Protein 2ZQK (pdb70)

InterPro domains:
  IPR003343 Bacterial Ig-like domain, group 2 [SM00635] (758-836)
  IPR003344 Big-1 (bacterial Ig-like domain 1) domain [PF02369] (562-643)
  IPR003344 Big-1 (bacterial Ig-like domain 1) domain [PF02369] (662-752)
  IPR003344 Big-1 (bacterial Ig-like domain 1) domain [PS51127] (560-653)
  IPR003344 Big-1 (bacterial Ig-like domain 1) domain [PS51127] (660-753)
  IPR003344 Big-1 (bacterial Ig-like domain 1) domain [SM00634] (559-648)
  IPR003344 Big-1 (bacterial Ig-like domain 1) domain [SM00634] (6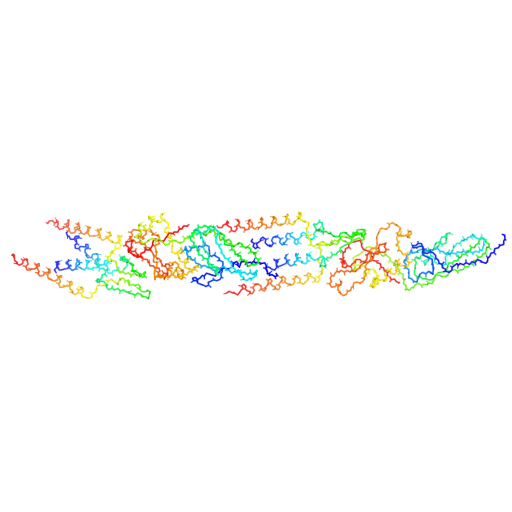59-748)
  IPR003535 Intimin/invasin bacterial adhesion mediator protein [PR01369] (88-103)
  IPR003535 Intimin/invasin bacterial adhesion mediator protein [PR01369] (174-189)
  IPR003535 Intimin/invasin bacterial adhesion mediator protein [PR01369] (294-309)
  IPR003535 Intimin/invasin bacterial adhesion mediator protein [PR01369] (322-341)
  IPR003535 Intimin/invasin bacterial adhesion mediator protein [PR01369] (390-409)
  IPR003535 Intimin/invasin bacterial adhesion mediator protein [PR01369] (477-489)
  IPR003535 Intimin/invasin bacterial adhesion mediator protein [PR01369] (654-667)
  IPR003535 Intimin/invasin bacterial adhesion mediator protein [PR01369] (873-885)
  IPR008964 Invasin/intimin cell-adhesion fragments [SSF49373] (560-652)
  IPR008964 Invasin/intimin cell-adhesion fragments [SSF49373] (659-744)
  IPR008964 Invasin/intimin cell-adhesion fragments [SSF49373] (760-841)
  IPR013117 Intimin, C-terminal [PF07979] (839-934)
  IPR013783 Immunoglobulin-like fold [G3DSA:2.60.40.10] (558-654)

B-factor: mean 75.41, std 25.74, range [10.25, 163.62]

CATH classification: 2.60.40.1080 (+1 more: 3.10.100.10)

Organism: Escherichia coli O157:H7 (NCBI:txid83334)

Sequence (621 aa):
FFDELKIDNKVDIIGNNVRGELPNIWLQYGQFKLKASGGDGTYSWYSENTSIATVDASGKVTLNGKGSVVIKATSGDKQTVSYTIKAPSYMIKVDKQAYYADAMSICKNLLPSTQTVLSDIYDSWGAANKYSHYSSMNSITAWIKQTSSEQRSGVSSTYNLITQNPLPGVNVNTPNVYAVCVESATETATRDQLTKEAFQNPDNQKVNIDELGNAIPSGVLKDDVVANIEEQAKAAGEEAKQQAIENATETATRDQLTKEAFQNPDNQKVNIDELGNAIPSGVLKDDVVANIEEQAKAAGEEAKQQAIENTFFDELKIDNKVDIIGNNVRGELPNIWLQYGQFKLKASGGDGTYSWYSENTSIATVDASGKVTLNGKGSVVIKATSGDKQTVSYTIKAPSYMIKVDKQAYYADAMSICKNLLPSTQTVLSDIYDSWGAANKYSHYSSMNSITAWIKQTSSEQRSGVSSTYNLITQNPLPGVNVNTPNVYAVCVESATETATRDQLTKEAFQNPDNQKVNIDELGNAIPSGVLKDDVVANIEEQAKAAGEEAKQQAIENATETATRDQLTKEAFQNPDNQKVNIDELGNAIPSGVLKDDVVANIEEQAKAAGEEAKQQAIEN

Structure (mmCIF, N/CA/C/O backbone):
data_2ZQK
#
_entry.id   2ZQK
#
_cell.length_a   116.680
_cell.length_b   42.310
_cell.length_c   182.080
_cell.angle_alpha   90.00
_cell.angle_beta   101.13
_cell.angle_gamma   90.00
#
_symmetry.space_group_name_H-M   'C 1 2 1'
#
loop_
_entity.id
_entity.type
_entity.pdbx_description
1 polymer Intimin
2 polymer 'Putative translocated intimin receptor protein (Translocated intimin receptor Tir)'
#
loop_
_atom_site.group_PDB
_atom_site.id
_atom_site.type_symbol
_atom_site.label_atom_id
_atom_site.label_alt_id
_atom_site.label_comp_id
_atom_site.label_asym_id
_atom_site.label_entity_id
_atom_site.label_seq_id
_atom_site.pdbx_PDB_ins_code
_atom_site.Cartn_x
_atom_site.Cartn_y
_atom_site.Cartn_z
_atom_site.occupancy
_atom_site.B_iso_or_equiv
_atom_site.auth_seq_id
_atom_site.auth_comp_id
_atom_site.auth_asym_id
_atom_site.auth_atom_id
_atom_site.pdbx_PDB_model_num
ATOM 1 N N . PHE A 1 7 ? 53.854 4.940 50.596 1.00 76.89 6 PHE A N 1
ATOM 2 C CA . PHE A 1 7 ? 52.858 5.671 51.433 1.00 78.20 6 PHE A CA 1
ATOM 3 C C . PHE A 1 7 ? 51.601 6.133 50.670 1.00 77.50 6 PHE A C 1
ATOM 4 O O . PHE A 1 7 ? 50.902 7.034 51.127 1.00 78.97 6 PHE A O 1
ATOM 12 N N . PHE A 1 8 ? 51.310 5.497 49.530 1.00 65.52 7 PHE A N 1
ATOM 13 C CA . PHE A 1 8 ? 50.143 5.833 48.691 1.00 63.86 7 PHE A CA 1
ATOM 14 C C . PHE A 1 8 ? 48.892 4.990 48.998 1.00 62.94 7 PHE A C 1
ATOM 15 O O . PHE A 1 8 ? 48.928 4.069 49.815 1.00 63.75 7 PHE A O 1
ATOM 23 N N . ASP A 1 9 ? 47.793 5.288 48.310 1.00 76.29 8 ASP A N 1
ATOM 24 C CA . ASP A 1 9 ? 46.536 4.570 48.522 1.00 74.95 8 ASP A CA 1
ATOM 25 C C . ASP A 1 9 ? 46.359 3.292 47.720 1.00 74.47 8 ASP A C 1
ATOM 26 O O . ASP A 1 9 ? 47.014 3.091 46.698 1.00 74.49 8 ASP A O 1
ATOM 31 N N . GLU A 1 10 ? 45.458 2.433 48.184 1.00 65.82 9 GLU A N 1
ATOM 32 C CA . GLU A 1 10 ? 45.183 1.181 47.492 1.00 63.58 9 GLU A CA 1
ATOM 33 C C . GLU A 1 10 ? 44.610 1.488 46.104 1.00 64.94 9 GLU A C 1
ATOM 34 O O . GLU A 1 10 ? 43.498 2.002 45.991 1.00 68.08 9 GLU A O 1
ATOM 40 N N . LEU A 1 11 ? 45.371 1.179 45.056 1.00 54.23 10 LEU A N 1
ATOM 41 C CA . LEU A 1 11 ? 44.937 1.404 43.682 1.00 52.35 10 LEU A CA 1
ATOM 42 C C . LEU A 1 11 ? 43.518 0.874 43.413 1.00 51.96 10 LEU A C 1
ATOM 43 O O . LEU A 1 11 ? 43.165 -0.256 43.785 1.00 51.71 10 LEU A O 1
ATOM 48 N N . LYS A 1 12 ? 42.708 1.698 42.760 1.00 63.21 11 LYS A N 1
ATOM 49 C CA . LYS A 1 12 ? 41.341 1.325 42.447 1.00 62.94 11 LYS A CA 1
ATOM 50 C C . LYS A 1 12 ? 41.019 1.737 41.030 1.00 61.90 11 LYS A C 1
ATOM 51 O O . LYS A 1 12 ? 41.739 2.537 40.439 1.00 61.24 11 LYS A O 1
ATOM 57 N N . ILE A 1 13 ? 39.960 1.161 40.471 1.00 49.26 12 ILE A N 1
ATOM 58 C CA . ILE A 1 13 ? 39.504 1.531 39.126 1.00 50.52 12 ILE A CA 1
ATOM 59 C C . ILE A 1 13 ? 38.024 1.856 39.285 1.00 52.11 12 ILE A C 1
ATOM 60 O O . ILE A 1 13 ? 37.223 0.998 39.669 1.00 50.49 12 ILE A O 1
ATOM 65 N N . ASP A 1 14 ? 37.676 3.108 39.010 1.00 60.91 13 ASP A N 1
ATOM 66 C CA . ASP A 1 14 ? 36.301 3.565 39.130 1.00 63.89 13 ASP A CA 1
ATOM 67 C C . ASP A 1 14 ? 35.342 2.688 38.326 1.00 62.13 13 ASP A C 1
ATOM 68 O O . ASP A 1 14 ? 35.594 2.387 37.156 1.00 62.09 13 ASP A O 1
ATOM 73 N N . ASN A 1 15 ? 34.246 2.291 38.975 1.00 61.26 14 ASN A N 1
ATOM 74 C CA . ASN A 1 15 ? 33.204 1.456 38.376 1.00 63.50 14 ASN A CA 1
ATOM 75 C C . ASN A 1 15 ? 32.564 2.108 37.161 1.00 62.02 14 ASN A C 1
ATOM 76 O O . ASN A 1 15 ? 32.283 1.435 36.169 1.00 60.09 14 ASN A O 1
ATOM 81 N N . LYS A 1 16 ? 32.314 3.414 37.266 1.00 72.09 15 LYS A N 1
ATOM 82 C CA . LYS A 1 16 ? 31.697 4.191 36.196 1.00 71.51 15 LYS A CA 1
ATOM 83 C C . LYS A 1 16 ? 32.715 4.590 35.139 1.00 70.88 15 LYS A C 1
ATOM 84 O O . LYS A 1 16 ? 33.786 5.107 35.464 1.00 70.88 15 LYS A O 1
ATOM 90 N N . VAL A 1 17 ? 32.368 4.357 33.876 1.00 72.50 16 VAL A N 1
ATOM 91 C CA . VAL A 1 17 ? 33.238 4.694 32.750 1.00 71.05 16 VAL A CA 1
ATOM 92 C C . VAL A 1 17 ? 32.702 5.942 32.030 1.00 72.76 16 VAL A C 1
ATOM 93 O O . VAL A 1 17 ? 31.578 6.376 32.295 1.00 73.38 16 VAL A O 1
ATOM 97 N N . ASP A 1 18 ? 33.503 6.527 31.139 1.00 77.17 17 ASP A N 1
ATOM 98 C CA . ASP A 1 18 ? 33.078 7.717 30.395 1.00 79.19 17 ASP A CA 1
ATOM 99 C C . ASP A 1 18 ? 32.944 7.434 28.909 1.00 78.12 17 ASP A C 1
ATOM 100 O O . ASP A 1 18 ? 33.945 7.414 28.193 1.00 79.52 17 ASP A O 1
ATOM 105 N N . ILE A 1 19 ? 31.718 7.224 28.438 1.00 64.10 18 ILE A N 1
ATOM 106 C CA . ILE A 1 19 ? 31.520 6.939 27.026 1.00 59.62 18 ILE A CA 1
ATOM 107 C C . ILE A 1 19 ? 31.974 8.155 26.243 1.00 58.38 18 ILE A C 1
ATOM 108 O O . ILE A 1 19 ? 31.500 9.272 26.478 1.00 60.56 18 ILE A O 1
ATOM 113 N N . ILE A 1 20 ? 32.900 7.932 25.320 1.00 53.82 19 ILE A N 1
ATOM 114 C CA . ILE A 1 20 ? 33.432 8.998 24.487 1.00 54.18 19 ILE A CA 1
ATOM 115 C C . ILE A 1 20 ? 32.328 9.652 23.664 1.00 57.70 19 ILE A C 1
ATOM 116 O O . ILE A 1 20 ? 32.006 10.813 23.865 1.00 58.60 19 ILE A O 1
ATOM 121 N N . GLY A 1 21 ? 31.756 8.885 22.745 1.00 59.09 20 GLY A N 1
ATOM 122 C CA . GLY A 1 21 ? 30.703 9.370 21.876 1.00 62.18 20 GLY A CA 1
ATOM 123 C C . GLY A 1 21 ? 29.618 10.257 22.461 1.00 66.61 20 GLY A C 1
ATOM 124 O O . GLY A 1 21 ? 29.030 11.041 21.716 1.00 68.70 20 GLY A O 1
ATOM 125 N N . ASN A 1 22 ? 29.322 10.152 23.755 1.00 71.08 21 ASN A N 1
ATOM 126 C CA . ASN A 1 22 ? 28.285 11.012 24.318 1.00 72.76 21 ASN A CA 1
ATOM 127 C C . ASN A 1 22 ? 28.500 11.519 25.747 1.00 76.56 21 ASN A C 1
ATOM 128 O O . ASN A 1 22 ? 27.544 11.850 26.455 1.00 76.66 21 ASN A O 1
ATOM 133 N N . ASN A 1 23 ? 29.761 11.589 26.160 1.00 84.65 22 ASN A N 1
ATOM 134 C CA . ASN A 1 23 ? 30.119 12.110 27.476 1.00 88.37 22 ASN A CA 1
ATOM 135 C C . ASN A 1 23 ? 29.271 11.606 28.623 1.00 87.95 22 ASN A C 1
ATOM 136 O O . ASN A 1 23 ? 29.164 12.279 29.650 1.00 89.37 22 ASN A O 1
ATOM 141 N N . VAL A 1 24 ? 28.645 10.450 28.461 1.00 95.01 23 VAL A N 1
ATOM 142 C CA . VAL A 1 24 ? 27.850 9.927 29.556 1.00 92.96 23 VAL A CA 1
ATOM 143 C C . VAL A 1 24 ? 28.820 9.302 30.538 1.00 94.54 23 VAL A C 1
ATOM 144 O O . VAL A 1 24 ? 29.763 8.618 30.138 1.00 96.59 23 VAL A O 1
ATOM 148 N N . ARG A 1 25 ? 28.609 9.554 31.821 1.00 78.37 24 ARG A N 1
ATOM 149 C CA . ARG A 1 25 ? 29.459 8.963 32.832 1.00 77.03 24 ARG A CA 1
ATOM 150 C C . ARG A 1 25 ? 28.576 7.975 33.553 1.00 74.35 24 ARG A C 1
ATOM 151 O O . ARG A 1 25 ? 27.785 8.341 34.419 1.00 73.89 24 ARG A O 1
ATOM 159 N N . GLY A 1 26 ? 28.695 6.717 33.159 1.00 69.09 25 GLY A N 1
ATOM 160 C CA . GLY A 1 26 ? 27.906 5.673 33.769 1.00 65.98 25 GLY A CA 1
ATOM 161 C C . GLY A 1 26 ? 28.683 4.402 33.578 1.00 65.21 25 GLY A C 1
ATOM 162 O O . GLY A 1 26 ? 29.860 4.456 33.227 1.00 65.10 25 GLY A O 1
ATOM 163 N N . GLU A 1 27 ? 28.033 3.265 33.793 1.00 61.53 26 GLU A N 1
ATOM 164 C CA . GLU A 1 27 ? 28.697 1.978 33.646 1.00 61.10 26 GLU A CA 1
ATOM 165 C C . GLU A 1 27 ? 28.610 1.434 32.236 1.00 59.47 26 GLU A C 1
ATOM 166 O O . GLU A 1 27 ? 27.690 1.754 31.490 1.00 60.83 26 GLU A O 1
ATOM 172 N N . LEU A 1 28 ? 29.588 0.611 31.879 1.00 62.25 27 LEU A N 1
ATOM 173 C CA . LEU A 1 28 ? 29.657 0.025 30.546 1.00 61.07 27 LEU A CA 1
ATOM 174 C C . LEU A 1 28 ? 28.318 -0.511 30.035 1.00 61.25 27 LEU A C 1
ATOM 175 O O . LEU A 1 28 ? 27.802 -1.524 30.518 1.00 61.89 27 LEU A O 1
ATOM 180 N N . PRO A 1 29 ? 27.736 0.177 29.046 1.00 60.96 28 PRO A N 1
ATOM 181 C CA . PRO A 1 29 ? 26.457 -0.243 28.477 1.00 59.80 28 PRO A CA 1
ATOM 182 C C . PRO A 1 29 ? 26.425 -1.751 28.227 1.00 60.25 28 PRO A C 1
ATOM 183 O O . PRO A 1 29 ? 27.457 -2.377 28.001 1.00 60.82 28 PRO A O 1
ATOM 187 N N . ASN A 1 30 ? 25.225 -2.312 28.266 1.00 61.56 29 ASN A N 1
ATOM 188 C CA . ASN A 1 30 ? 25.003 -3.739 28.091 1.00 61.61 29 ASN A CA 1
ATOM 189 C C . ASN A 1 30 ? 24.813 -4.198 26.633 1.00 61.93 29 ASN A C 1
ATOM 190 O O . ASN A 1 30 ? 24.532 -5.369 26.368 1.00 60.65 29 ASN A O 1
ATOM 195 N N . ILE A 1 31 ? 24.938 -3.267 25.692 1.00 63.52 30 ILE A N 1
ATOM 196 C CA . ILE A 1 31 ? 24.818 -3.574 24.264 1.00 59.56 30 ILE A CA 1
ATOM 197 C C . ILE A 1 31 ? 25.951 -2.803 23.609 1.00 57.03 30 ILE A C 1
ATOM 198 O O . ILE A 1 31 ? 26.136 -1.633 23.893 1.00 55.13 30 ILE A O 1
ATOM 203 N N . TRP A 1 32 ? 26.710 -3.458 22.737 1.00 50.47 31 TRP A N 1
ATOM 204 C CA . TRP A 1 32 ? 27.880 -2.821 22.146 1.00 48.28 31 TRP A CA 1
ATOM 205 C C . TRP A 1 32 ? 27.961 -2.471 20.698 1.00 49.53 31 TRP A C 1
ATOM 206 O O . TRP A 1 32 ? 27.424 -3.143 19.827 1.00 50.28 31 TRP A O 1
ATOM 217 N N . LEU A 1 33 ? 28.734 -1.423 20.463 1.00 60.68 32 LEU A N 1
ATOM 218 C CA . LEU A 1 33 ? 29.000 -0.948 19.130 1.00 59.22 32 LEU A CA 1
ATOM 219 C C . LEU A 1 33 ? 30.454 -1.304 18.902 1.00 60.08 32 LEU A C 1
ATOM 220 O O . LEU A 1 33 ? 31.351 -0.614 19.361 1.00 60.78 32 LEU A O 1
ATOM 225 N N . GLN A 1 34 ? 30.696 -2.408 18.225 1.00 51.62 33 GLN A N 1
ATOM 226 C CA . GLN A 1 34 ? 32.067 -2.786 17.959 1.00 49.80 33 GLN A CA 1
ATOM 227 C C . GLN A 1 34 ? 32.852 -1.511 17.650 1.00 49.73 33 GLN A C 1
ATOM 228 O O . GLN A 1 34 ? 32.471 -0.738 16.761 1.00 47.96 33 GLN A O 1
ATOM 234 N N . TYR A 1 35 ? 33.927 -1.307 18.413 1.00 47.98 34 TYR A N 1
ATOM 235 C CA . TYR A 1 35 ? 34.837 -0.164 18.284 1.00 48.24 34 TYR A CA 1
ATOM 236 C C . TYR A 1 35 ? 34.382 1.110 18.978 1.00 49.01 34 TYR A C 1
ATOM 237 O O . TYR A 1 35 ? 34.902 2.191 18.718 1.00 50.91 34 TYR A O 1
ATOM 246 N N . GLY A 1 36 ? 33.392 0.974 19.848 1.00 44.15 35 GLY A N 1
ATOM 247 C CA . GLY A 1 36 ? 32.932 2.103 20.624 1.00 43.26 35 GLY A CA 1
ATOM 248 C C . GLY A 1 36 ? 34.045 2.229 21.641 1.00 45.41 35 GLY A C 1
ATOM 249 O O . GLY A 1 36 ? 34.830 1.298 21.816 1.00 45.83 35 GLY A O 1
ATOM 250 N N . GLN A 1 37 ? 34.129 3.361 22.322 1.00 69.53 36 GLN A N 1
ATOM 251 C CA . GLN A 1 37 ? 35.206 3.558 23.272 1.00 69.72 36 GLN A CA 1
ATOM 252 C C . GLN A 1 37 ? 34.783 4.302 24.525 1.00 69.13 36 GLN A C 1
ATOM 253 O O . GLN A 1 37 ? 33.891 5.145 24.489 1.00 70.46 36 GLN A O 1
ATOM 259 N N . PHE A 1 38 ? 35.433 3.978 25.633 1.00 46.68 37 PHE A N 1
ATOM 260 C CA . PHE A 1 38 ? 35.135 4.613 26.905 1.00 46.20 37 PHE A CA 1
ATOM 261 C C . PHE A 1 38 ? 36.434 4.712 27.715 1.00 47.56 37 PHE A C 1
ATOM 262 O O . PHE A 1 38 ? 37.453 4.113 27.346 1.00 49.16 37 PHE A O 1
ATOM 270 N N . LYS A 1 39 ? 36.403 5.471 28.805 1.00 55.58 38 LYS A N 1
ATOM 271 C CA . LYS A 1 39 ? 37.595 5.642 29.618 1.00 57.11 38 LYS A CA 1
ATOM 272 C C . LYS A 1 39 ? 37.456 5.145 31.045 1.00 56.10 38 LYS A C 1
ATOM 273 O O . LYS A 1 39 ? 36.477 5.450 31.733 1.00 56.60 38 LYS A O 1
ATOM 279 N N . LEU A 1 40 ? 38.465 4.398 31.484 1.00 48.96 39 LEU A N 1
ATOM 280 C CA . LEU A 1 40 ? 38.522 3.868 32.833 1.00 49.26 39 LEU A CA 1
ATOM 281 C C . LEU A 1 40 ? 39.268 4.903 33.670 1.00 51.07 39 LEU A C 1
ATOM 282 O O . LEU A 1 40 ? 40.240 5.499 33.190 1.00 49.34 39 LEU A O 1
ATOM 287 N N . LYS A 1 41 ? 38.830 5.127 34.907 1.00 63.86 40 LYS A N 1
ATOM 288 C CA . LYS A 1 41 ? 39.514 6.094 35.766 1.00 66.81 40 LYS A CA 1
ATOM 289 C C . LYS A 1 41 ? 40.201 5.384 36.928 1.00 66.50 40 LYS A C 1
ATOM 290 O O . LYS A 1 41 ? 39.546 4.839 37.818 1.00 66.12 40 LYS A O 1
ATOM 296 N N . ALA A 1 42 ? 41.527 5.402 36.922 1.00 55.95 41 ALA A N 1
ATOM 297 C CA . ALA A 1 42 ? 42.298 4.746 37.972 1.00 57.50 41 ALA A CA 1
ATOM 298 C C . ALA A 1 42 ? 42.688 5.684 39.091 1.00 58.02 41 ALA A C 1
ATOM 299 O O . ALA A 1 42 ? 43.322 6.701 38.853 1.00 59.25 41 ALA A O 1
ATOM 301 N N . SER A 1 43 ? 42.320 5.336 40.315 1.00 56.65 42 SER A N 1
ATOM 302 C CA . SER A 1 43 ? 42.672 6.148 41.476 1.00 59.52 42 SER A CA 1
ATOM 303 C C . SER A 1 43 ? 43.602 5.349 42.399 1.00 60.51 42 SER A C 1
ATOM 304 O O . SER A 1 43 ? 43.789 4.152 42.210 1.00 61.17 42 SER A O 1
ATOM 307 N N . GLY A 1 44 ? 44.177 6.010 43.399 1.00 64.95 43 GLY A N 1
ATOM 308 C CA . GLY A 1 44 ? 45.076 5.325 44.313 1.00 64.93 43 GLY A CA 1
ATOM 309 C C . GLY A 1 44 ? 46.439 5.148 43.673 1.00 64.84 43 GLY A C 1
ATOM 310 O O . GLY A 1 44 ? 46.648 5.593 42.549 1.00 62.94 43 GLY A O 1
ATOM 311 N N . GLY A 1 45 ? 47.366 4.502 44.375 1.00 70.17 44 GLY A N 1
ATOM 312 C CA . GLY A 1 45 ? 48.691 4.296 43.818 1.00 69.04 44 GLY A CA 1
ATOM 313 C C . GLY A 1 45 ? 49.496 5.583 43.724 1.00 71.58 44 GLY A C 1
ATOM 314 O O . GLY A 1 45 ? 49.047 6.642 44.169 1.00 71.37 44 GLY A O 1
ATOM 315 N N . ASP A 1 46 ? 50.679 5.497 43.123 1.00 68.04 45 ASP A N 1
ATOM 316 C CA . ASP A 1 46 ? 51.567 6.651 42.992 1.00 67.87 45 ASP A CA 1
ATOM 317 C C . ASP A 1 46 ? 51.163 7.642 41.895 1.00 67.14 45 ASP A C 1
ATOM 318 O O . ASP A 1 46 ? 51.963 8.489 41.505 1.00 66.48 45 ASP A O 1
ATOM 323 N N . GLY A 1 47 ? 49.934 7.531 41.398 1.00 71.74 46 GLY A N 1
ATOM 324 C CA . GLY A 1 47 ? 49.471 8.433 40.353 1.00 73.03 46 GLY A CA 1
ATOM 325 C C . GLY A 1 47 ? 49.887 8.078 38.929 1.00 74.45 46 GLY A C 1
ATOM 326 O O . GLY A 1 47 ? 49.230 8.482 37.972 1.00 76.89 46 GLY A O 1
ATOM 327 N N . THR A 1 48 ? 50.981 7.337 38.783 1.00 73.81 47 THR A N 1
ATOM 328 C CA . THR A 1 48 ? 51.469 6.924 37.467 1.00 74.88 47 THR A CA 1
ATOM 329 C C . THR A 1 48 ? 50.788 5.626 37.011 1.00 72.80 47 THR A C 1
ATOM 330 O O . THR A 1 48 ? 50.816 4.625 37.728 1.00 72.24 47 THR A O 1
ATOM 334 N N . TYR A 1 49 ? 50.194 5.631 35.819 1.00 77.29 48 TYR A N 1
ATOM 335 C CA . TYR A 1 49 ? 49.508 4.435 35.339 1.00 74.17 48 TYR A CA 1
ATOM 336 C C . TYR A 1 49 ? 49.900 3.843 34.001 1.00 73.24 48 TYR A C 1
ATOM 337 O O . TYR A 1 49 ? 50.334 4.529 33.078 1.00 75.14 48 TYR A O 1
ATOM 346 N N . SER A 1 50 ? 49.707 2.534 33.926 1.00 66.16 49 SER A N 1
ATOM 347 C CA . SER A 1 50 ? 49.986 1.747 32.748 1.00 62.36 49 SER A CA 1
ATOM 348 C C . SER A 1 50 ? 48.792 0.796 32.595 1.00 61.63 49 SER A C 1
ATOM 349 O O . SER A 1 50 ? 48.332 0.202 33.578 1.00 61.22 49 SER A O 1
ATOM 352 N N . TRP A 1 51 ? 48.278 0.651 31.379 1.00 56.44 50 TRP A N 1
ATOM 353 C CA . TRP A 1 51 ? 47.130 -0.219 31.185 1.00 53.62 50 TRP A CA 1
ATOM 354 C C . TRP A 1 51 ? 47.377 -1.260 30.123 1.00 53.07 50 TRP A C 1
ATOM 355 O O . TRP A 1 51 ? 48.294 -1.119 29.317 1.00 55.16 50 TRP A O 1
ATOM 366 N N . TYR A 1 52 ? 46.542 -2.296 30.115 1.00 50.26 51 TYR A N 1
ATOM 367 C CA . TYR A 1 52 ? 46.630 -3.342 29.108 1.00 52.49 51 TYR A CA 1
ATOM 368 C C . TYR A 1 52 ? 45.499 -4.340 29.227 1.00 53.13 51 TYR A C 1
ATOM 369 O O . TYR A 1 52 ? 45.071 -4.678 30.325 1.00 54.03 51 TYR A O 1
ATOM 378 N N . SER A 1 53 ? 45.016 -4.798 28.078 1.00 53.56 52 SER A N 1
ATOM 379 C CA . SER A 1 53 ? 43.945 -5.778 28.029 1.00 54.54 52 SER A CA 1
ATOM 380 C C . SER A 1 53 ? 44.547 -7.167 27.963 1.00 52.71 52 SER A C 1
ATOM 381 O O . SER A 1 53 ? 45.565 -7.387 27.307 1.00 47.75 52 SER A O 1
ATOM 384 N N . GLU A 1 54 ? 43.904 -8.115 28.625 1.00 64.61 53 GLU A N 1
ATOM 385 C CA . GLU A 1 54 ? 44.415 -9.464 28.606 1.00 66.28 53 GLU A CA 1
ATOM 386 C C . GLU A 1 54 ? 44.083 -10.198 27.329 1.00 66.85 53 GLU A C 1
ATOM 387 O O . GLU A 1 54 ? 44.662 -11.246 27.068 1.00 68.98 53 GLU A O 1
ATOM 393 N N . ASN A 1 55 ? 43.163 -9.655 26.529 1.00 56.98 54 ASN A N 1
ATOM 394 C CA . ASN A 1 55 ? 42.801 -10.275 25.254 1.00 54.49 54 ASN A CA 1
ATOM 395 C C . ASN A 1 55 ? 42.462 -9.191 24.233 1.00 53.10 54 ASN A C 1
ATOM 396 O O . ASN A 1 55 ? 41.345 -8.652 24.188 1.00 51.18 54 ASN A O 1
ATOM 401 N N . THR A 1 56 ? 43.457 -8.895 23.408 1.00 44.43 55 THR A N 1
ATOM 402 C CA . THR A 1 56 ? 43.363 -7.867 22.400 1.00 44.66 55 THR A CA 1
ATOM 403 C C . THR A 1 56 ? 42.308 -8.142 21.343 1.00 45.26 55 THR A C 1
ATOM 404 O O . THR A 1 56 ? 41.923 -7.240 20.591 1.00 46.44 55 THR A O 1
ATOM 408 N N . SER A 1 57 ? 41.819 -9.374 21.276 1.00 59.24 56 SER A N 1
ATOM 409 C CA . SER A 1 57 ? 40.812 -9.680 20.269 1.00 61.51 56 SER A CA 1
ATOM 410 C C . SER A 1 57 ? 39.464 -9.138 20.700 1.00 61.69 56 SER A C 1
ATOM 411 O O . SER A 1 57 ? 38.600 -8.853 19.873 1.00 65.22 56 SER A O 1
ATOM 414 N N . ILE A 1 58 ? 39.300 -8.972 22.005 1.00 53.03 57 ILE A N 1
ATOM 415 C CA . ILE A 1 58 ? 38.055 -8.463 22.519 1.00 52.75 57 ILE A CA 1
ATOM 416 C C . ILE A 1 58 ? 38.088 -6.983 22.921 1.00 55.84 57 ILE A C 1
ATOM 417 O O . ILE A 1 58 ? 37.079 -6.278 22.813 1.00 56.99 57 ILE A O 1
ATOM 422 N N . ALA A 1 59 ? 39.240 -6.496 23.363 1.00 52.56 58 ALA A N 1
ATOM 423 C CA . ALA A 1 59 ? 39.346 -5.101 23.759 1.00 51.53 58 ALA A CA 1
ATOM 424 C C . ALA A 1 59 ? 40.773 -4.642 23.717 1.00 52.03 58 ALA A C 1
ATOM 425 O O . ALA A 1 59 ? 41.704 -5.434 23.759 1.00 52.57 58 ALA A O 1
ATOM 427 N N . THR A 1 60 ? 40.935 -3.335 23.652 1.00 62.38 59 THR A N 1
ATOM 428 C CA . THR A 1 60 ? 42.248 -2.743 23.591 1.00 62.16 59 THR A CA 1
ATOM 429 C C . THR A 1 60 ? 42.225 -1.496 24.455 1.00 62.73 59 THR A C 1
ATOM 430 O O . THR A 1 60 ? 41.165 -0.894 24.638 1.00 64.50 59 THR A O 1
ATOM 434 N N . VAL A 1 61 ? 43.376 -1.120 25.005 1.00 45.92 60 VAL A N 1
ATOM 435 C CA . VAL A 1 61 ? 43.434 0.060 25.850 1.00 44.17 60 VAL A CA 1
ATOM 436 C C . VAL A 1 61 ? 44.728 0.879 25.712 1.00 45.59 60 VAL A C 1
ATOM 437 O O . VAL A 1 61 ? 45.830 0.337 25.824 1.00 45.47 60 VAL A O 1
ATOM 441 N N . ASP A 1 62 ? 44.584 2.185 25.465 1.00 50.75 61 ASP A N 1
ATOM 442 C CA . ASP A 1 62 ? 45.750 3.057 25.316 1.00 51.29 61 ASP A CA 1
ATOM 443 C C . ASP A 1 62 ? 46.308 3.490 26.671 1.00 54.25 61 ASP A C 1
ATOM 444 O O . ASP A 1 62 ? 45.630 3.397 27.694 1.00 54.57 61 ASP A O 1
ATOM 449 N N . ALA A 1 63 ? 47.547 3.956 26.686 1.00 64.62 62 ALA A N 1
ATOM 450 C CA . ALA A 1 63 ? 48.178 4.344 27.945 1.00 65.16 62 ALA A CA 1
ATOM 451 C C . ALA A 1 63 ? 47.370 5.326 28.793 1.00 65.81 62 ALA A C 1
ATOM 452 O O . ALA A 1 63 ? 47.529 5.372 30.015 1.00 70.71 62 ALA A O 1
ATOM 454 N N . SER A 1 64 ? 46.499 6.101 28.155 1.00 63.24 63 SER A N 1
ATOM 455 C CA . SER A 1 64 ? 45.688 7.076 28.888 1.00 61.79 63 SER A CA 1
ATOM 456 C C . SER A 1 64 ? 44.426 6.454 29.494 1.00 62.19 63 SER A C 1
ATOM 457 O O . SER A 1 64 ? 43.623 7.156 30.106 1.00 59.85 63 SER A O 1
ATOM 460 N N . GLY A 1 65 ? 44.232 5.153 29.291 1.00 52.87 64 GLY A N 1
ATOM 461 C CA . GLY A 1 65 ? 43.068 4.487 29.848 1.00 50.31 64 GLY A CA 1
ATOM 462 C C . GLY A 1 65 ? 41.852 4.413 28.949 1.00 49.33 64 GLY A C 1
ATOM 463 O O . GLY A 1 65 ? 40.767 4.087 29.414 1.00 48.89 64 GLY A O 1
ATOM 464 N N . LYS A 1 66 ? 42.009 4.721 27.668 1.00 54.60 65 LYS A N 1
ATOM 465 C CA . LYS A 1 66 ? 40.865 4.649 26.770 1.00 51.74 65 LYS A CA 1
ATOM 466 C C . LYS A 1 66 ? 40.785 3.250 26.164 1.00 54.70 65 LYS A C 1
ATOM 467 O O . LYS A 1 66 ? 41.739 2.761 25.540 1.00 51.70 65 LYS A O 1
ATOM 473 N N . VAL A 1 67 ? 39.630 2.621 26.350 1.00 57.97 66 VAL A N 1
ATOM 474 C CA . VAL A 1 67 ? 39.401 1.278 25.868 1.00 58.27 66 VAL A CA 1
ATOM 475 C C . VAL A 1 67 ? 38.641 1.266 24.558 1.00 60.09 66 VAL A C 1
ATOM 476 O O . VAL A 1 67 ? 37.896 2.192 24.247 1.00 61.32 66 VAL A O 1
ATOM 480 N N . THR A 1 68 ? 38.836 0.203 23.792 1.00 58.73 67 THR A N 1
ATOM 481 C CA . THR A 1 68 ? 38.130 0.030 22.540 1.00 58.50 67 THR A CA 1
ATOM 482 C C . THR A 1 68 ? 37.601 -1.397 22.507 1.00 62.14 67 THR A C 1
ATOM 483 O O . THR A 1 68 ? 38.318 -2.345 22.847 1.00 65.57 67 THR A O 1
ATOM 487 N N . LEU A 1 69 ? 36.338 -1.544 22.116 1.00 49.67 68 LEU A N 1
ATOM 488 C CA . LEU A 1 69 ? 35.727 -2.858 22.022 1.00 47.41 68 LEU A CA 1
ATOM 489 C C . LEU A 1 69 ? 36.005 -3.396 20.624 1.00 48.92 68 LEU A C 1
ATOM 490 O O . LEU A 1 69 ? 35.657 -2.770 19.625 1.00 46.97 68 LEU A O 1
ATOM 495 N N . ASN A 1 70 ? 36.653 -4.556 20.567 1.00 51.86 69 ASN A N 1
ATOM 496 C CA . ASN A 1 70 ? 37.025 -5.164 19.302 1.00 51.59 69 ASN A CA 1
ATOM 497 C C . ASN A 1 70 ? 36.222 -6.373 18.914 1.00 51.27 69 ASN A C 1
ATOM 498 O O . ASN A 1 70 ? 36.113 -6.700 17.730 1.00 53.14 69 ASN A O 1
ATOM 503 N N . GLY A 1 71 ? 35.658 -7.042 19.906 1.00 59.14 70 GLY A N 1
ATOM 504 C CA . GLY A 1 71 ? 34.867 -8.217 19.610 1.00 59.78 70 GLY A CA 1
ATOM 505 C C . GLY A 1 71 ? 34.021 -8.616 20.794 1.00 61.26 70 GLY A C 1
ATOM 506 O O . GLY A 1 71 ? 34.352 -8.295 21.946 1.00 62.68 70 GLY A O 1
ATOM 507 N N . LYS A 1 72 ? 32.924 -9.315 20.516 1.00 52.30 71 LYS A N 1
ATOM 508 C CA . LYS A 1 72 ? 32.040 -9.751 21.582 1.00 49.85 71 LYS A CA 1
ATOM 509 C C . LYS A 1 72 ? 32.726 -10.812 22.428 1.00 50.99 71 LYS A C 1
ATOM 510 O O . LYS A 1 72 ? 33.359 -11.723 21.899 1.00 53.62 71 LYS A O 1
ATOM 516 N N . GLY A 1 73 ? 32.611 -10.681 23.743 1.00 50.79 72 GLY A N 1
ATOM 517 C CA . GLY A 1 73 ? 33.222 -11.642 24.639 1.00 53.26 72 GLY A CA 1
ATOM 518 C C . GLY A 1 73 ? 33.503 -10.965 25.953 1.00 54.42 72 GLY A C 1
ATOM 519 O O . GLY A 1 73 ? 33.013 -9.864 26.169 1.00 55.98 72 GLY A O 1
ATOM 520 N N . SER A 1 74 ? 34.259 -11.612 26.836 1.00 64.95 73 SER A N 1
ATOM 521 C CA . SER A 1 74 ? 34.612 -11.008 28.120 1.00 64.05 73 SER A CA 1
ATOM 522 C C . SER A 1 74 ? 36.116 -10.898 28.183 1.00 62.79 73 SER A C 1
ATOM 523 O O . SER A 1 74 ? 36.831 -11.655 27.531 1.00 64.41 73 SER A O 1
ATOM 526 N N . VAL A 1 75 ? 36.613 -9.963 28.973 1.00 57.91 74 VAL A N 1
ATOM 527 C CA . VAL A 1 75 ? 38.048 -9.792 29.050 1.00 56.76 74 VAL A CA 1
ATOM 528 C C . VAL A 1 75 ? 38.386 -8.940 30.245 1.00 57.61 74 VAL A C 1
ATOM 529 O O . VAL A 1 75 ? 37.507 -8.335 30.853 1.00 61.42 74 VAL A O 1
ATOM 533 N N . VAL A 1 76 ? 39.661 -8.897 30.585 1.00 54.43 75 VAL A N 1
ATOM 534 C CA . VAL A 1 76 ? 40.097 -8.121 31.720 1.00 53.16 75 VAL A CA 1
ATOM 535 C C . VAL A 1 76 ? 41.057 -7.031 31.316 1.00 55.29 75 VAL A C 1
ATOM 536 O O . VAL A 1 76 ? 41.920 -7.234 30.458 1.00 57.02 75 VAL A O 1
ATOM 540 N N . ILE A 1 77 ? 40.892 -5.868 31.938 1.00 51.01 76 ILE A N 1
ATOM 541 C CA . ILE A 1 77 ? 41.752 -4.721 31.694 1.00 47.64 76 ILE A CA 1
ATOM 542 C C . ILE A 1 77 ? 42.455 -4.517 33.020 1.00 48.25 76 ILE A C 1
ATOM 543 O O . ILE A 1 77 ? 41.802 -4.375 34.043 1.00 49.92 76 ILE A O 1
ATOM 548 N N . LYS A 1 78 ? 43.781 -4.543 33.001 1.00 56.21 77 LYS A N 1
ATOM 549 C CA . LYS A 1 78 ? 44.581 -4.382 34.205 1.00 55.89 77 LYS A CA 1
ATOM 550 C C . LYS A 1 78 ? 45.128 -2.970 34.264 1.00 58.99 77 LYS A C 1
ATOM 551 O O . LYS A 1 78 ? 45.450 -2.378 33.235 1.00 60.85 77 LYS A O 1
ATOM 557 N N . ALA A 1 79 ? 45.237 -2.419 35.463 1.00 54.33 78 ALA A N 1
ATOM 558 C CA . ALA A 1 79 ? 45.821 -1.093 35.602 1.00 55.09 78 ALA A CA 1
ATOM 559 C C . ALA A 1 79 ? 47.014 -1.306 36.509 1.00 58.09 78 ALA A C 1
ATOM 560 O O . ALA A 1 79 ? 46.944 -2.119 37.427 1.00 59.46 78 ALA A O 1
ATOM 562 N N . THR A 1 80 ? 48.120 -0.615 36.249 1.00 58.61 79 THR A N 1
ATOM 563 C CA . THR A 1 80 ? 49.286 -0.766 37.112 1.00 60.93 79 THR A CA 1
ATOM 564 C C . THR A 1 80 ? 49.861 0.590 37.442 1.00 63.25 79 THR A C 1
ATOM 565 O O . THR A 1 80 ? 50.039 1.423 36.562 1.00 64.88 79 THR A O 1
ATOM 569 N N . SER A 1 81 ? 50.140 0.806 38.722 1.00 58.41 80 SER A N 1
ATOM 570 C CA . SER A 1 81 ? 50.703 2.065 39.169 1.00 60.82 80 SER A CA 1
ATOM 571 C C . SER A 1 81 ? 52.207 1.915 39.320 1.00 63.61 80 SER A C 1
ATOM 572 O O . SER A 1 81 ? 52.740 0.810 39.204 1.00 64.51 80 SER A O 1
ATOM 575 N N . GLY A 1 82 ? 52.885 3.033 39.565 1.00 78.24 81 GLY A N 1
ATOM 576 C CA . GLY A 1 82 ? 54.323 3.007 39.732 1.00 78.89 81 GLY A CA 1
ATOM 577 C C . GLY A 1 82 ? 54.738 2.250 40.976 1.00 80.31 81 GLY A C 1
ATOM 578 O O . GLY A 1 82 ? 55.772 1.583 40.985 1.00 81.97 81 GLY A O 1
ATOM 579 N N . ASP A 1 83 ? 53.925 2.331 42.025 1.00 62.44 82 ASP A N 1
ATOM 580 C CA . ASP A 1 83 ? 54.248 1.660 43.276 1.00 63.77 82 ASP A CA 1
ATOM 581 C C . ASP A 1 83 ? 53.979 0.163 43.307 1.00 65.13 82 ASP A C 1
ATOM 582 O O . ASP A 1 83 ? 53.867 -0.420 44.381 1.00 65.45 82 ASP A O 1
ATOM 587 N N . LYS A 1 84 ? 53.889 -0.460 42.137 1.00 71.18 83 LYS A N 1
ATOM 588 C CA . LYS A 1 84 ? 53.656 -1.897 42.038 1.00 69.78 83 LYS A CA 1
ATOM 589 C C . LYS A 1 84 ? 52.283 -2.377 42.496 1.00 69.36 83 LYS A C 1
ATOM 590 O O . LYS A 1 84 ? 52.186 -3.229 43.381 1.00 69.84 83 LYS A O 1
ATOM 596 N N . GLN A 1 85 ? 51.221 -1.837 41.917 1.00 79.59 84 GLN A N 1
ATOM 597 C CA . GLN A 1 85 ? 49.886 -2.302 42.272 1.00 77.63 84 GLN A CA 1
ATOM 598 C C . GLN A 1 85 ? 49.115 -2.604 40.999 1.00 76.39 84 GLN A C 1
ATOM 599 O O . GLN A 1 85 ? 49.096 -1.795 40.065 1.00 75.25 84 GLN A O 1
ATOM 605 N N . THR A 1 86 ? 48.512 -3.792 40.960 1.00 79.37 85 THR A N 1
ATOM 606 C CA . THR A 1 86 ? 47.744 -4.232 39.803 1.00 77.08 85 THR A CA 1
ATOM 607 C C . THR A 1 86 ? 46.330 -4.595 40.189 1.00 77.27 85 THR A C 1
ATOM 608 O O . THR A 1 86 ? 46.094 -5.477 41.006 1.00 79.41 85 THR A O 1
ATOM 612 N N . VAL A 1 87 ? 45.393 -3.903 39.569 1.00 51.04 86 VAL A N 1
ATOM 613 C CA . VAL A 1 87 ? 43.985 -4.094 39.812 1.00 50.69 86 VAL A CA 1
ATOM 614 C C . VAL A 1 87 ? 43.323 -4.502 38.493 1.00 51.27 86 VAL A C 1
ATOM 615 O O . VAL A 1 87 ? 43.751 -4.085 37.407 1.00 53.05 86 VAL A O 1
ATOM 619 N N . SER A 1 88 ? 42.285 -5.331 38.597 1.00 70.01 87 SER A N 1
ATOM 620 C CA . SER A 1 88 ? 41.575 -5.836 37.430 1.00 66.56 87 SER A CA 1
ATOM 621 C C . SER A 1 88 ? 40.165 -5.327 37.247 1.00 68.22 87 SER A C 1
ATOM 622 O O . SER A 1 88 ? 39.302 -5.531 38.101 1.00 70.29 87 SER A O 1
ATOM 625 N N . TYR A 1 89 ? 39.932 -4.668 36.119 1.00 56.80 88 TYR A N 1
ATOM 626 C CA . TYR A 1 89 ? 38.601 -4.198 35.795 1.00 54.35 88 TYR A CA 1
ATOM 627 C C . TYR A 1 89 ? 38.153 -5.181 34.743 1.00 52.50 88 TYR A C 1
ATOM 628 O O . TYR A 1 89 ? 38.783 -5.303 33.695 1.00 51.72 88 TYR A O 1
ATOM 637 N N . THR A 1 90 ? 37.075 -5.898 35.028 1.00 40.48 89 THR A N 1
ATOM 638 C CA . THR A 1 90 ? 36.584 -6.897 34.097 1.00 44.14 89 THR A CA 1
ATOM 639 C C . THR A 1 90 ? 35.455 -6.375 33.225 1.00 45.66 89 THR A C 1
ATOM 640 O O . THR A 1 90 ? 34.578 -5.660 33.702 1.00 45.29 89 THR A O 1
ATOM 644 N N . ILE A 1 91 ? 35.507 -6.726 31.940 1.00 58.50 90 ILE A N 1
ATOM 645 C CA . ILE A 1 91 ? 34.473 -6.372 30.978 1.00 60.03 90 ILE A CA 1
ATOM 646 C C . ILE A 1 91 ? 33.697 -7.669 30.722 1.00 60.83 90 ILE A C 1
ATOM 647 O O . ILE A 1 91 ? 34.272 -8.648 30.239 1.00 60.71 90 ILE A O 1
ATOM 652 N N . LYS A 1 92 ? 32.406 -7.691 31.049 1.00 51.83 91 LYS A N 1
ATOM 653 C CA . LYS A 1 92 ? 31.599 -8.891 30.828 1.00 55.15 91 LYS A CA 1
ATOM 654 C C . LYS A 1 92 ? 30.930 -8.830 29.460 1.00 53.96 91 LYS A C 1
ATOM 655 O O . LYS A 1 92 ? 30.397 -7.803 29.064 1.00 55.14 91 LYS A O 1
ATOM 661 N N . ALA A 1 93 ? 30.969 -9.929 28.723 1.00 65.64 92 ALA A N 1
ATOM 662 C CA . ALA A 1 93 ? 30.368 -9.951 27.400 1.00 65.68 92 ALA A CA 1
ATOM 663 C C . ALA A 1 93 ? 28.995 -9.286 27.418 1.00 64.91 92 ALA A C 1
ATOM 664 O O . ALA A 1 93 ? 28.224 -9.438 28.369 1.00 63.71 92 ALA A O 1
ATOM 666 N N . PRO A 1 94 ? 28.686 -8.524 26.363 1.00 68.62 93 PRO A N 1
ATOM 667 C CA . PRO A 1 94 ? 27.427 -7.796 26.167 1.00 68.84 93 PRO A CA 1
ATOM 668 C C . PRO A 1 94 ? 26.281 -8.698 25.714 1.00 70.19 93 PRO A C 1
ATOM 669 O O . PRO A 1 94 ? 26.505 -9.850 25.340 1.00 72.21 93 PRO A O 1
ATOM 673 N N . SER A 1 95 ? 25.060 -8.157 25.748 1.00 63.74 94 SER A N 1
ATOM 674 C CA . SER A 1 95 ? 23.856 -8.872 25.330 1.00 61.16 94 SER A CA 1
ATOM 675 C C . SER A 1 95 ? 23.992 -9.163 23.838 1.00 60.22 94 SER A C 1
ATOM 676 O O . SER A 1 95 ? 23.850 -10.302 23.408 1.00 63.53 94 SER A O 1
ATOM 679 N N . TYR A 1 96 ? 24.267 -8.126 23.053 1.00 56.85 95 TYR A N 1
ATOM 680 C CA . TYR A 1 96 ? 24.483 -8.279 21.618 1.00 53.28 95 TYR A CA 1
ATOM 681 C C . TYR A 1 96 ? 25.517 -7.246 21.190 1.00 52.72 95 TYR A C 1
ATOM 682 O O . TYR A 1 96 ? 25.917 -6.410 22.000 1.00 51.61 95 TYR A O 1
ATOM 691 N N . MET A 1 97 ? 25.981 -7.319 19.947 1.00 47.11 96 MET A N 1
ATOM 692 C CA . MET A 1 97 ? 26.972 -6.362 19.472 1.00 47.88 96 MET A CA 1
ATOM 693 C C . MET A 1 97 ? 26.792 -6.024 17.995 1.00 50.92 96 MET A C 1
ATOM 694 O O . MET A 1 97 ? 26.524 -6.890 17.155 1.00 55.22 96 MET A O 1
ATOM 699 N N . ILE A 1 98 ? 26.946 -4.739 17.700 1.00 57.76 97 ILE A N 1
ATOM 700 C CA . ILE A 1 98 ? 26.796 -4.206 16.363 1.00 55.42 97 ILE A CA 1
ATOM 701 C C . ILE A 1 98 ? 28.120 -4.242 15.575 1.00 54.84 97 ILE A C 1
ATOM 702 O O . ILE A 1 98 ? 29.157 -3.795 16.049 1.00 56.09 97 ILE A O 1
ATOM 707 N N . LYS A 1 99 ? 28.075 -4.805 14.373 1.00 45.55 98 LYS A N 1
ATOM 708 C CA . LYS A 1 99 ? 29.249 -4.912 13.519 1.00 46.55 98 LYS A CA 1
ATOM 709 C C . LYS A 1 99 ? 28.945 -4.361 12.138 1.00 45.77 98 LYS A C 1
ATOM 710 O O . LYS A 1 99 ? 28.051 -4.858 11.454 1.00 44.42 98 LYS A O 1
ATOM 716 N N . VAL A 1 100 ? 29.682 -3.343 11.709 1.00 44.27 99 VAL A N 1
ATOM 717 C CA . VAL A 1 100 ? 29.409 -2.794 10.390 1.00 42.44 99 VAL A CA 1
ATOM 718 C C . VAL A 1 100 ? 30.220 -3.567 9.366 1.00 43.18 99 VAL A C 1
ATOM 719 O O . VAL A 1 100 ? 31.446 -3.536 9.388 1.00 44.11 99 VAL A O 1
ATOM 723 N N . ASP A 1 101 ? 29.537 -4.289 8.485 1.00 46.90 100 ASP A N 1
ATOM 724 C CA . ASP A 1 101 ? 30.240 -5.057 7.468 1.00 48.69 100 ASP A CA 1
ATOM 725 C C . ASP A 1 101 ? 30.287 -4.249 6.186 1.00 49.28 100 ASP A C 1
ATOM 726 O O . ASP A 1 101 ? 30.399 -3.036 6.235 1.00 50.24 100 ASP A O 1
ATOM 731 N N . LYS A 1 102 ? 30.202 -4.923 5.046 1.00 57.86 101 LYS A N 1
ATOM 732 C CA . LYS A 1 102 ? 30.267 -4.265 3.747 1.00 59.53 101 LYS A CA 1
ATOM 733 C C . LYS A 1 102 ? 28.922 -3.728 3.288 1.00 61.16 101 LYS A C 1
ATOM 734 O O . LYS A 1 102 ? 27.872 -4.073 3.838 1.00 61.61 101 LYS A O 1
ATOM 740 N N . GLN A 1 103 ? 28.947 -2.854 2.292 1.00 66.31 102 GLN A N 1
ATOM 741 C CA . GLN A 1 103 ? 27.699 -2.333 1.766 1.00 62.99 102 GLN A CA 1
ATOM 742 C C . GLN A 1 103 ? 27.177 -3.501 0.966 1.00 62.04 102 GLN A C 1
ATOM 743 O O . GLN A 1 103 ? 27.967 -4.246 0.390 1.00 60.89 102 GLN A O 1
ATOM 749 N N . ALA A 1 104 ? 25.862 -3.677 0.934 1.00 44.19 103 ALA A N 1
ATOM 750 C CA . ALA A 1 104 ? 25.285 -4.795 0.203 1.00 44.30 103 ALA A CA 1
ATOM 751 C C . ALA A 1 104 ? 23.785 -4.673 0.081 1.00 44.08 103 ALA A C 1
ATOM 752 O O . ALA A 1 104 ? 23.114 -4.188 0.989 1.00 45.43 103 ALA A O 1
ATOM 754 N N . TYR A 1 105 ? 23.250 -5.100 -1.054 1.00 44.97 104 TYR A N 1
ATOM 755 C CA . TYR A 1 105 ? 21.811 -5.044 -1.220 1.00 43.72 104 TYR A CA 1
ATOM 756 C C . TYR A 1 105 ? 21.214 -5.920 -0.117 1.00 44.50 104 TYR A C 1
ATOM 757 O O . TYR A 1 105 ? 21.878 -6.796 0.437 1.00 43.50 104 TYR A O 1
ATOM 766 N N . TYR A 1 106 ? 19.958 -5.691 0.203 1.00 61.27 105 TYR A N 1
ATOM 767 C CA . TYR A 1 106 ? 19.324 -6.440 1.269 1.00 58.24 105 TYR A CA 1
ATOM 768 C C . TYR A 1 106 ? 19.613 -7.922 1.320 1.00 57.32 105 TYR A C 1
ATOM 769 O O . TYR A 1 106 ? 20.056 -8.429 2.349 1.00 55.22 105 TYR A O 1
ATOM 778 N N . ALA A 1 107 ? 19.323 -8.624 0.229 1.00 44.49 106 ALA A N 1
ATOM 779 C CA . ALA A 1 107 ? 19.557 -10.070 0.167 1.00 45.05 106 ALA A CA 1
ATOM 780 C C . ALA A 1 107 ? 20.972 -10.385 0.635 1.00 45.12 106 ALA A C 1
ATOM 781 O O . ALA A 1 107 ? 21.182 -11.208 1.520 1.00 45.05 106 ALA A O 1
ATOM 783 N N . ASP A 1 108 ? 21.939 -9.703 0.035 1.00 41.40 107 ASP A N 1
ATOM 784 C CA . ASP A 1 108 ? 23.335 -9.878 0.379 1.00 41.33 107 ASP A CA 1
ATOM 785 C C . ASP A 1 108 ? 23.551 -9.545 1.861 1.00 40.16 107 ASP A C 1
ATOM 786 O O . ASP A 1 108 ? 24.344 -10.179 2.547 1.00 40.29 107 ASP A O 1
ATOM 791 N N . ALA A 1 109 ? 22.837 -8.556 2.373 1.00 50.40 108 ALA A N 1
ATOM 792 C CA . ALA A 1 109 ? 22.993 -8.212 3.780 1.00 50.08 108 ALA A CA 1
ATOM 793 C C . ALA A 1 109 ? 22.796 -9.462 4.606 1.00 50.28 108 ALA A C 1
ATOM 794 O O . ALA A 1 109 ? 23.633 -9.791 5.447 1.00 53.44 108 ALA A O 1
ATOM 796 N N . MET A 1 110 ? 21.680 -10.151 4.347 1.00 38.92 109 MET A N 1
ATOM 797 C CA . MET A 1 110 ? 21.314 -11.366 5.062 1.00 37.28 109 MET A CA 1
ATOM 798 C C . MET A 1 110 ? 22.371 -12.424 4.908 1.00 38.91 109 MET A C 1
ATOM 799 O O . MET A 1 110 ? 22.771 -13.036 5.892 1.00 43.74 109 MET A O 1
ATOM 804 N N . SER A 1 111 ? 22.813 -12.646 3.673 1.00 29.32 110 SER A N 1
ATOM 805 C CA . SER A 1 111 ? 23.873 -13.611 3.405 1.00 29.68 110 SER A CA 1
ATOM 806 C C . SER A 1 111 ? 24.962 -13.272 4.405 1.00 30.75 110 SER A C 1
ATOM 807 O O . SER A 1 111 ? 25.022 -13.851 5.477 1.00 32.29 110 SER A O 1
ATOM 810 N N . ILE A 1 112 ? 25.801 -12.306 4.049 1.00 36.07 111 ILE A N 1
ATOM 811 C CA . ILE A 1 112 ? 26.903 -11.816 4.890 1.00 38.22 111 ILE A CA 1
ATOM 812 C C . ILE A 1 112 ? 26.659 -11.897 6.412 1.00 40.47 111 ILE A C 1
ATOM 813 O O . ILE A 1 112 ? 27.557 -12.239 7.180 1.00 41.10 111 ILE A O 1
ATOM 818 N N . CYS A 1 113 ? 25.439 -11.593 6.844 1.00 49.59 112 CYS A N 1
ATOM 819 C CA . CYS A 1 113 ? 25.109 -11.605 8.267 1.00 51.96 112 CYS A CA 1
ATOM 820 C C . CYS A 1 113 ? 24.470 -12.878 8.818 1.00 53.27 112 CYS A C 1
ATOM 821 O O . CYS A 1 113 ? 24.056 -12.919 9.981 1.00 53.39 112 CYS A O 1
ATOM 824 N N . LYS A 1 114 ? 24.386 -13.914 7.992 1.00 47.37 113 LYS A N 1
ATOM 825 C CA . LYS A 1 114 ? 23.776 -15.178 8.403 1.00 49.38 113 LYS A CA 1
ATOM 826 C C . LYS A 1 114 ? 22.353 -14.934 8.909 1.00 50.67 113 LYS A C 1
ATOM 827 O O . LYS A 1 114 ? 21.871 -15.645 9.786 1.00 51.69 113 LYS A O 1
ATOM 833 N N . ASN A 1 115 ? 21.699 -13.916 8.357 1.00 64.08 114 ASN A N 1
ATOM 834 C CA . ASN A 1 115 ? 20.326 -13.562 8.723 1.00 66.22 114 ASN A CA 1
ATOM 835 C C . ASN A 1 115 ? 20.226 -12.790 10.027 1.00 66.29 114 ASN A C 1
ATOM 836 O O . ASN A 1 115 ? 19.139 -12.603 10.572 1.00 68.83 114 ASN A O 1
ATOM 841 N N . LEU A 1 116 ? 21.360 -12.321 10.516 1.00 59.86 115 LEU A N 1
ATOM 842 C CA . LEU A 1 116 ? 21.365 -11.597 11.771 1.00 58.12 115 LEU A CA 1
ATOM 843 C C . LEU A 1 116 ? 21.299 -10.064 11.694 1.00 57.52 115 LEU A C 1
ATOM 844 O O . LEU A 1 116 ? 21.920 -9.359 12.499 1.00 59.89 115 LEU A O 1
ATOM 849 N N . LEU A 1 117 ? 20.545 -9.555 10.721 1.00 42.39 116 LEU A N 1
ATOM 850 C CA . LEU A 1 117 ? 20.355 -8.119 10.586 1.00 40.80 116 LEU A CA 1
ATOM 851 C C . LEU A 1 117 ? 19.455 -7.787 11.768 1.00 39.33 116 LEU A C 1
ATOM 852 O O . LEU A 1 117 ? 18.823 -8.682 12.328 1.00 37.82 116 LEU A O 1
ATOM 857 N N . PRO A 1 118 ? 19.389 -6.499 12.165 1.00 55.48 117 PRO A N 1
ATOM 858 C CA . PRO A 1 118 ? 18.548 -6.078 13.293 1.00 57.51 117 PRO A CA 1
ATOM 859 C C . PRO A 1 118 ? 17.087 -6.384 12.995 1.00 58.40 117 PRO A C 1
ATOM 860 O O . PRO A 1 118 ? 16.598 -6.106 11.905 1.00 59.58 117 PRO A O 1
ATOM 864 N N . SER A 1 119 ? 16.392 -6.963 13.958 1.00 49.57 118 SER A N 1
ATOM 865 C CA . SER A 1 119 ? 14.996 -7.317 13.764 1.00 50.42 118 SER A CA 1
ATOM 866 C C . SER A 1 119 ? 14.075 -6.099 13.766 1.00 51.25 118 SER A C 1
ATOM 867 O O . SER A 1 119 ? 13.208 -5.956 12.899 1.00 52.93 118 SER A O 1
ATOM 870 N N . THR A 1 120 ? 14.260 -5.223 14.743 1.00 55.99 119 THR A N 1
ATOM 871 C CA . THR A 1 120 ? 13.460 -4.014 14.842 1.00 56.25 119 THR A CA 1
ATOM 872 C C . THR A 1 120 ? 14.425 -2.836 14.768 1.00 54.30 119 THR A C 1
ATOM 873 O O . THR A 1 120 ? 15.632 -3.025 14.749 1.00 54.74 119 THR A O 1
ATOM 877 N N . GLN A 1 121 ? 13.906 -1.622 14.731 1.00 50.94 120 GLN A N 1
ATOM 878 C CA . GLN A 1 121 ? 14.775 -0.461 14.653 1.00 48.03 120 GLN A CA 1
ATOM 879 C C . GLN A 1 121 ? 15.395 -0.096 15.991 1.00 50.43 120 GLN A C 1
ATOM 880 O O . GLN A 1 121 ? 16.466 0.525 16.055 1.00 48.63 120 GLN A O 1
ATOM 886 N N . THR A 1 122 ? 14.705 -0.476 17.059 1.00 45.81 121 THR A N 1
ATOM 887 C CA . THR A 1 122 ? 15.151 -0.190 18.410 1.00 44.69 121 THR A CA 1
ATOM 888 C C . THR A 1 122 ? 16.485 -0.868 18.670 1.00 44.60 121 THR A C 1
ATOM 889 O O . THR A 1 122 ? 17.239 -0.469 19.555 1.00 43.18 121 THR A O 1
ATOM 893 N N . VAL A 1 123 ? 16.784 -1.903 17.897 1.00 60.51 122 VAL A N 1
ATOM 894 C CA . VAL A 1 123 ? 18.028 -2.619 18.100 1.00 61.85 122 VAL A CA 1
ATOM 895 C C . VAL A 1 123 ? 19.194 -1.727 17.750 1.00 62.18 122 VAL A C 1
ATOM 896 O O . VAL A 1 123 ? 20.265 -1.850 18.332 1.00 63.89 122 VAL A O 1
ATOM 900 N N . LEU A 1 124 ? 18.991 -0.823 16.803 1.00 55.32 123 LEU A N 1
ATOM 901 C CA . LEU A 1 124 ? 20.061 0.084 16.421 1.00 54.54 123 LEU A CA 1
ATOM 902 C C . LEU A 1 124 ? 19.934 1.417 17.149 1.00 56.95 123 LEU A C 1
ATOM 903 O O . LEU A 1 124 ? 20.941 2.008 17.546 1.00 59.95 123 LEU A O 1
ATOM 908 N N . SER A 1 125 ? 18.706 1.888 17.344 1.00 50.40 124 SER A N 1
ATOM 909 C CA . SER A 1 125 ? 18.506 3.153 18.035 1.00 49.62 124 SER A CA 1
ATOM 910 C C . SER A 1 125 ? 19.023 3.091 19.488 1.00 49.76 124 SER A C 1
ATOM 911 O O . SER A 1 125 ? 19.520 4.093 20.032 1.00 53.08 124 SER A O 1
ATOM 914 N N . ASP A 1 126 ? 18.920 1.925 20.120 1.00 43.94 125 ASP A N 1
ATOM 915 C CA . ASP A 1 126 ? 19.393 1.800 21.491 1.00 44.48 125 ASP A CA 1
ATOM 916 C C . ASP A 1 126 ? 20.908 1.923 21.504 1.00 44.76 125 ASP A C 1
ATOM 917 O O . ASP A 1 126 ? 21.489 2.453 22.467 1.00 44.22 125 ASP A O 1
ATOM 922 N N . ILE A 1 127 ? 21.547 1.427 20.438 1.00 41.65 126 ILE A N 1
ATOM 923 C CA . ILE A 1 127 ? 22.997 1.482 20.341 1.00 40.75 126 ILE A CA 1
ATOM 924 C C . ILE A 1 127 ? 23.396 2.927 20.236 1.00 42.45 126 ILE A C 1
ATOM 925 O O . ILE A 1 127 ? 24.421 3.331 20.780 1.00 44.61 126 ILE A O 1
ATOM 930 N N . TYR A 1 128 ? 22.578 3.710 19.538 1.00 57.63 127 TYR A N 1
ATOM 931 C CA . TYR A 1 128 ? 22.835 5.138 19.408 1.00 59.81 127 TYR A CA 1
ATOM 932 C C . TYR A 1 128 ? 22.715 5.732 20.797 1.00 59.78 127 TYR A C 1
ATOM 933 O O . TYR A 1 128 ? 23.667 6.291 21.316 1.00 62.96 127 TYR A O 1
ATOM 942 N N . ASP A 1 129 ? 21.547 5.586 21.410 1.00 40.47 128 ASP A N 1
ATOM 943 C CA . ASP A 1 129 ? 21.326 6.137 22.751 1.00 41.90 128 ASP A CA 1
ATOM 944 C C . ASP A 1 129 ? 22.413 5.776 23.774 1.00 41.32 128 ASP A C 1
ATOM 945 O O . ASP A 1 129 ? 22.710 6.547 24.689 1.00 39.69 128 ASP A O 1
ATOM 950 N N . SER A 1 130 ? 23.022 4.611 23.621 1.00 60.70 129 SER A N 1
ATOM 951 C CA . SER A 1 130 ? 24.047 4.198 24.565 1.00 59.60 129 SER A CA 1
ATOM 952 C C . SER A 1 130 ? 25.441 4.661 24.175 1.00 60.15 129 SER A C 1
ATOM 953 O O . SER A 1 130 ? 26.290 4.847 25.042 1.00 61.21 129 SER A O 1
ATOM 956 N N . TRP A 1 131 ? 25.681 4.860 22.883 1.00 51.43 130 TRP A N 1
ATOM 957 C CA . TRP A 1 131 ? 26.998 5.287 22.429 1.00 53.52 130 TRP A CA 1
ATOM 958 C C . TRP A 1 131 ? 27.083 6.656 21.724 1.00 56.31 130 TRP A C 1
ATOM 959 O O . TRP A 1 131 ? 27.966 7.458 22.033 1.00 56.87 130 TRP A O 1
ATOM 970 N N . GLY A 1 132 ? 26.171 6.924 20.791 1.00 50.33 131 GLY A N 1
ATOM 971 C CA . GLY A 1 132 ? 26.187 8.185 20.068 1.00 50.15 131 GLY A CA 1
ATOM 972 C C . GLY A 1 132 ? 26.526 7.919 18.614 1.00 52.91 131 GLY A C 1
ATOM 973 O O . GLY A 1 132 ? 26.558 6.765 18.202 1.00 57.11 131 GLY A O 1
ATOM 974 N N . ALA A 1 133 ? 26.775 8.956 17.821 1.00 58.32 132 ALA A N 1
ATOM 975 C CA . ALA A 1 133 ? 27.121 8.748 16.413 1.00 56.44 132 ALA A CA 1
ATOM 976 C C . ALA A 1 133 ? 28.403 7.922 16.339 1.00 56.35 132 ALA A C 1
ATOM 977 O O . ALA A 1 133 ? 29.390 8.233 17.007 1.00 54.36 132 ALA A O 1
ATOM 979 N N . ALA A 1 134 ? 28.392 6.877 15.523 1.00 64.47 133 ALA A N 1
ATOM 980 C CA . ALA A 1 134 ? 29.559 6.019 15.418 1.00 63.70 133 ALA A CA 1
ATOM 981 C C . ALA A 1 134 ? 30.827 6.721 14.951 1.00 65.37 133 ALA A C 1
ATOM 982 O O . ALA A 1 134 ? 31.919 6.188 15.138 1.00 67.48 133 ALA A O 1
ATOM 984 N N . ASN A 1 135 ? 30.712 7.902 14.349 1.00 55.13 134 ASN A N 1
ATOM 985 C CA . ASN A 1 135 ? 31.925 8.576 13.902 1.00 53.04 134 ASN A CA 1
ATOM 986 C C . ASN A 1 135 ? 32.606 9.347 15.013 1.00 51.34 134 ASN A C 1
ATOM 987 O O . ASN A 1 135 ? 33.670 9.917 14.803 1.00 52.36 134 ASN A O 1
ATOM 992 N N . LYS A 1 136 ? 31.995 9.367 16.193 1.00 44.71 135 LYS A N 1
ATOM 993 C CA . LYS A 1 136 ? 32.596 10.025 17.351 1.00 44.84 135 LYS A CA 1
ATOM 994 C C . LYS A 1 136 ? 33.725 9.151 17.873 1.00 44.87 135 LYS A C 1
ATOM 995 O O . LYS A 1 136 ? 34.446 9.535 18.800 1.00 46.66 135 LYS A O 1
ATOM 1001 N N . TYR A 1 137 ? 33.870 7.970 17.269 1.00 42.98 136 TYR A N 1
ATOM 1002 C CA . TYR A 1 137 ? 34.871 6.998 17.686 1.00 41.04 136 TYR A CA 1
ATOM 1003 C C . TYR A 1 137 ? 35.971 6.807 16.656 1.00 44.53 136 TYR A C 1
ATOM 1004 O O . TYR A 1 137 ? 35.740 6.957 15.456 1.00 42.25 136 TYR A O 1
ATOM 1013 N N . SER A 1 138 ? 37.161 6.464 17.151 1.00 59.12 137 SER A N 1
ATOM 1014 C CA . SER A 1 138 ? 38.363 6.275 16.339 1.00 59.15 137 SER A CA 1
ATOM 1015 C C . SER A 1 138 ? 38.215 5.492 15.040 1.00 60.44 137 SER A C 1
ATOM 1016 O O . SER A 1 138 ? 38.729 5.893 13.994 1.00 61.52 137 SER A O 1
ATOM 1019 N N . HIS A 1 139 ? 37.522 4.367 15.102 1.00 52.78 138 HIS A N 1
ATOM 1020 C CA . HIS A 1 139 ? 37.373 3.549 13.915 1.00 52.33 138 HIS A CA 1
ATOM 1021 C C . HIS A 1 139 ? 36.467 4.118 12.820 1.00 50.89 138 HIS A C 1
ATOM 1022 O O . HIS A 1 139 ? 36.772 3.984 11.644 1.00 52.46 138 HIS A O 1
ATOM 1029 N N . TYR A 1 140 ? 35.362 4.752 13.199 1.00 62.60 139 TYR A N 1
ATOM 1030 C CA . TYR A 1 140 ? 34.433 5.316 12.226 1.00 64.43 139 TYR A CA 1
ATOM 1031 C C . TYR A 1 140 ? 34.653 6.809 12.080 1.00 68.12 139 TYR A C 1
ATOM 1032 O O . TYR A 1 140 ? 33.972 7.475 11.301 1.00 71.52 139 TYR A O 1
ATOM 1041 N N . SER A 1 141 ? 35.614 7.315 12.844 1.00 56.35 140 SER A N 1
ATOM 1042 C CA . SER A 1 141 ? 35.983 8.730 12.896 1.00 56.22 140 SER A CA 1
ATOM 1043 C C . SER A 1 141 ? 35.806 9.600 11.655 1.00 54.98 140 SER A C 1
ATOM 1044 O O . SER A 1 141 ? 35.304 10.712 11.761 1.00 58.32 140 SER A O 1
ATOM 1047 N N . SER A 1 142 ? 36.224 9.132 10.488 1.00 35.72 141 SER A N 1
ATOM 1048 C CA . SER A 1 142 ? 36.083 9.960 9.301 1.00 33.78 141 SER A CA 1
ATOM 1049 C C . SER A 1 142 ? 34.969 9.519 8.356 1.00 36.12 141 SER A C 1
ATOM 1050 O O . SER A 1 142 ? 35.141 9.507 7.131 1.00 31.34 141 SER A O 1
ATOM 1053 N N . MET A 1 143 ? 33.823 9.157 8.920 1.00 42.83 142 MET A N 1
ATOM 1054 C CA . MET A 1 143 ? 32.700 8.765 8.095 1.00 45.83 142 MET A CA 1
ATOM 1055 C C . MET A 1 143 ? 31.588 9.782 8.282 1.00 47.82 142 MET A C 1
ATOM 1056 O O . MET A 1 143 ? 31.425 10.340 9.376 1.00 47.64 142 MET A O 1
ATOM 1061 N N . ASN A 1 144 ? 30.841 10.037 7.208 1.00 59.40 143 ASN A N 1
ATOM 1062 C CA . ASN A 1 144 ? 29.741 10.995 7.244 1.00 61.20 143 ASN A CA 1
ATOM 1063 C C . ASN A 1 144 ? 28.391 10.306 7.387 1.00 59.80 143 ASN A C 1
ATOM 1064 O O . ASN A 1 144 ? 27.397 10.933 7.765 1.00 61.36 143 ASN A O 1
ATOM 1069 N N . SER A 1 145 ? 28.367 9.015 7.073 1.00 52.85 144 SER A N 1
ATOM 1070 C CA . SER A 1 145 ? 27.154 8.217 7.172 1.00 50.57 144 SER A CA 1
ATOM 1071 C C . SER A 1 145 ? 27.394 6.721 7.182 1.00 47.96 144 SER A C 1
ATOM 1072 O O . SER A 1 145 ? 28.364 6.207 6.612 1.00 46.92 144 SER A O 1
ATOM 1075 N N . ILE A 1 146 ? 26.466 6.033 7.832 1.00 45.99 145 ILE A N 1
ATOM 1076 C CA . ILE A 1 146 ? 26.473 4.583 7.944 1.00 44.25 145 ILE A CA 1
ATOM 1077 C C . ILE A 1 146 ? 25.011 4.172 7.949 1.00 43.52 145 ILE A C 1
ATOM 1078 O O . ILE A 1 146 ? 24.457 3.899 9.005 1.00 42.13 145 ILE A O 1
ATOM 1083 N N . THR A 1 147 ? 24.369 4.173 6.786 1.00 46.88 146 THR A N 1
ATOM 1084 C CA . THR A 1 147 ? 22.980 3.750 6.759 1.00 48.41 146 THR A CA 1
ATOM 1085 C C . THR A 1 147 ? 23.035 2.240 6.922 1.00 48.65 146 THR A C 1
ATOM 1086 O O . THR A 1 147 ? 23.914 1.568 6.377 1.00 51.01 146 THR A O 1
ATOM 1090 N N . ALA A 1 148 ? 22.088 1.713 7.678 1.00 49.60 147 ALA A N 1
ATOM 1091 C CA . ALA A 1 148 ? 22.045 0.302 7.973 1.00 47.21 147 ALA A CA 1
ATOM 1092 C C . ALA A 1 148 ? 20.706 -0.334 7.665 1.00 47.09 147 ALA A C 1
ATOM 1093 O O . ALA A 1 148 ? 19.672 0.319 7.727 1.00 48.65 147 ALA A O 1
ATOM 1095 N N . TRP A 1 149 ? 20.732 -1.628 7.369 1.00 48.56 148 TRP A N 1
ATOM 1096 C CA . TRP A 1 149 ? 19.531 -2.411 7.049 1.00 47.00 148 TRP A CA 1
ATOM 1097 C C . TRP A 1 149 ? 18.760 -2.886 8.269 1.00 48.29 148 TRP A C 1
ATOM 1098 O O . TRP A 1 149 ? 19.355 -3.280 9.257 1.00 49.23 148 TRP A O 1
ATOM 1109 N N . ILE A 1 150 ? 17.436 -2.869 8.188 1.00 52.10 149 ILE A N 1
ATOM 1110 C CA . ILE A 1 150 ? 16.593 -3.378 9.273 1.00 51.67 149 ILE A CA 1
ATOM 1111 C C . ILE A 1 150 ? 15.780 -4.508 8.647 1.00 52.01 149 ILE A C 1
ATOM 1112 O O . ILE A 1 150 ? 15.023 -4.263 7.706 1.00 54.94 149 ILE A O 1
ATOM 1117 N N . LYS A 1 151 ? 15.924 -5.730 9.165 1.00 45.73 150 LYS A N 1
ATOM 1118 C CA . LYS A 1 151 ? 15.205 -6.889 8.622 1.00 45.70 150 LYS A CA 1
ATOM 1119 C C . LYS A 1 151 ? 13.766 -6.602 8.214 1.00 45.02 150 LYS A C 1
ATOM 1120 O O . LYS A 1 151 ? 12.974 -6.105 9.007 1.00 46.12 150 LYS A O 1
ATOM 1126 N N . GLN A 1 152 ? 13.440 -6.939 6.973 1.00 46.63 151 GLN A N 1
ATOM 1127 C CA . GLN A 1 152 ? 12.105 -6.744 6.427 1.00 45.31 151 GLN A CA 1
ATOM 1128 C C . GLN A 1 152 ? 10.985 -7.240 7.311 1.00 47.38 151 GLN A C 1
ATOM 1129 O O . GLN A 1 152 ? 11.204 -7.982 8.270 1.00 52.24 151 GLN A O 1
ATOM 1135 N N . THR A 1 153 ? 9.779 -6.817 6.950 1.00 49.37 152 THR A N 1
ATOM 1136 C CA . THR A 1 153 ? 8.546 -7.227 7.605 1.00 48.95 152 THR A CA 1
ATOM 1137 C C . THR A 1 153 ? 7.849 -7.937 6.452 1.00 51.53 152 THR A C 1
ATOM 1138 O O . THR A 1 153 ? 8.381 -7.967 5.340 1.00 53.51 152 THR A O 1
ATOM 1142 N N . SER A 1 154 ? 6.670 -8.495 6.667 1.00 49.24 153 SER A N 1
ATOM 1143 C CA . SER A 1 154 ? 6.023 -9.176 5.558 1.00 50.55 153 SER A CA 1
ATOM 1144 C C . SER A 1 154 ? 5.645 -8.218 4.433 1.00 52.24 153 SER A C 1
ATOM 1145 O O . SER A 1 154 ? 5.928 -8.491 3.259 1.00 50.08 153 SER A O 1
ATOM 1148 N N . SER A 1 155 ? 5.011 -7.097 4.787 1.00 57.19 154 SER A N 1
ATOM 1149 C CA . SER A 1 155 ? 4.592 -6.107 3.790 1.00 57.51 154 SER A CA 1
ATOM 1150 C C . SER A 1 155 ? 5.814 -5.630 3.039 1.00 58.77 154 SER A C 1
ATOM 1151 O O . SER A 1 155 ? 5.851 -5.637 1.810 1.00 62.07 154 SER A O 1
ATOM 1154 N N . GLU A 1 156 ? 6.810 -5.208 3.809 1.00 47.36 155 GLU A N 1
ATOM 1155 C CA . GLU A 1 156 ? 8.065 -4.720 3.280 1.00 45.72 155 GLU A CA 1
ATOM 1156 C C . GLU A 1 156 ? 8.554 -5.690 2.196 1.00 47.59 155 GLU A C 1
ATOM 1157 O O . GLU A 1 156 ? 8.943 -5.281 1.080 1.00 46.98 155 GLU A O 1
ATOM 1163 N N . GLN A 1 157 ? 8.493 -6.981 2.534 1.00 41.75 156 GLN A N 1
ATOM 1164 C CA . GLN A 1 157 ? 8.931 -8.064 1.669 1.00 42.72 156 GLN A CA 1
ATOM 1165 C C . GLN A 1 157 ? 8.096 -8.214 0.402 1.00 42.39 156 GLN A C 1
ATOM 1166 O O . GLN A 1 157 ? 8.655 -8.296 -0.704 1.00 44.27 156 GLN A O 1
ATOM 1172 N N . ARG A 1 158 ? 6.768 -8.243 0.530 1.00 49.56 157 ARG A N 1
ATOM 1173 C CA . ARG A 1 158 ? 5.932 -8.372 -0.670 1.00 47.25 157 ARG A CA 1
ATOM 1174 C C . ARG A 1 158 ? 6.154 -7.134 -1.515 1.00 47.70 157 ARG A C 1
ATOM 1175 O O . ARG A 1 158 ? 5.973 -7.160 -2.731 1.00 52.84 157 ARG A O 1
ATOM 1183 N N . SER A 1 159 ? 6.554 -6.050 -0.853 1.00 51.74 158 SER A N 1
ATOM 1184 C CA . SER A 1 159 ? 6.754 -4.774 -1.521 1.00 50.97 158 SER A CA 1
ATOM 1185 C C . SER A 1 159 ? 8.127 -4.586 -2.159 1.00 49.75 158 SER A C 1
ATOM 1186 O O . SER A 1 159 ? 8.307 -3.708 -2.992 1.00 50.78 158 SER A O 1
ATOM 1189 N N . GLY A 1 160 ? 9.097 -5.397 -1.765 1.00 38.78 159 GLY A N 1
ATOM 1190 C CA . GLY A 1 160 ? 10.407 -5.294 -2.380 1.00 35.95 159 GLY A CA 1
ATOM 1191 C C . GLY A 1 160 ? 11.311 -4.253 -1.769 1.00 36.39 159 GLY A C 1
ATOM 1192 O O . GLY A 1 160 ? 12.201 -3.725 -2.441 1.00 36.72 159 GLY A O 1
ATOM 1193 N N . VAL A 1 161 ? 11.096 -3.967 -0.488 1.00 32.71 160 VAL A N 1
ATOM 1194 C CA . VAL A 1 161 ? 11.882 -2.957 0.198 1.00 31.87 160 VAL A CA 1
ATOM 1195 C C . VAL A 1 161 ? 12.008 -3.392 1.620 1.00 36.38 160 VAL A C 1
ATOM 1196 O O . VAL A 1 161 ? 11.455 -4.419 2.007 1.00 40.18 160 VAL A O 1
ATOM 1200 N N . SER A 1 162 ? 12.712 -2.572 2.395 1.00 46.17 161 SER A N 1
ATOM 1201 C CA . SER A 1 162 ? 12.949 -2.800 3.817 1.00 50.69 161 SER A CA 1
ATOM 1202 C C . SER A 1 162 ? 13.241 -1.426 4.463 1.00 53.76 161 SER A C 1
ATOM 1203 O O . SER A 1 162 ? 13.433 -0.434 3.757 1.00 55.68 161 SER A O 1
ATOM 1206 N N . SER A 1 163 ? 13.248 -1.356 5.790 1.00 43.25 162 SER A N 1
ATOM 1207 C CA . SER A 1 163 ? 13.534 -0.096 6.464 1.00 45.58 162 SER A CA 1
ATOM 1208 C C . SER A 1 163 ? 15.029 0.095 6.656 1.00 46.30 162 SER A C 1
ATOM 1209 O O . SER A 1 163 ? 15.818 -0.742 6.232 1.00 48.08 162 SER A O 1
ATOM 1212 N N . THR A 1 164 ? 15.418 1.201 7.285 1.00 52.96 163 THR A N 1
ATOM 1213 C CA . THR A 1 164 ? 16.833 1.511 7.507 1.00 53.18 163 THR A CA 1
ATOM 1214 C C . THR A 1 164 ? 16.981 2.504 8.647 1.00 52.56 163 THR A C 1
ATOM 1215 O O . THR A 1 164 ? 16.034 3.206 9.001 1.00 54.61 163 THR A O 1
ATOM 1219 N N . TYR A 1 165 ? 18.184 2.563 9.202 1.00 47.83 164 TYR A N 1
ATOM 1220 C CA . TYR A 1 165 ? 18.511 3.467 10.298 1.00 44.25 164 TYR A CA 1
ATOM 1221 C C . TYR A 1 165 ? 19.952 3.915 10.068 1.00 41.56 164 TYR A C 1
ATOM 1222 O O . TYR A 1 165 ? 20.697 3.262 9.356 1.00 39.86 164 TYR A O 1
ATOM 1231 N N . ASN A 1 166 ? 20.374 5.009 10.672 1.00 42.30 165 ASN A N 1
ATOM 1232 C CA . ASN A 1 166 ? 21.725 5.469 10.408 1.00 40.42 165 ASN A CA 1
ATOM 1233 C C . ASN A 1 166 ? 22.581 5.509 11.665 1.00 43.19 165 ASN A C 1
ATOM 1234 O O . ASN A 1 166 ? 22.380 6.342 12.533 1.00 38.23 165 ASN A O 1
ATOM 1239 N N . LEU A 1 167 ? 23.545 4.602 11.761 1.00 49.45 166 LEU A N 1
ATOM 1240 C CA . LEU A 1 167 ? 24.386 4.565 12.938 1.00 49.54 166 LEU A CA 1
ATOM 1241 C C . LEU A 1 167 ? 25.053 5.887 13.226 1.00 50.33 166 LEU A C 1
ATOM 1242 O O . LEU A 1 167 ? 25.579 6.090 14.317 1.00 53.74 166 LEU A O 1
ATOM 1247 N N . ILE A 1 168 ? 25.056 6.797 12.264 1.00 39.94 167 ILE A N 1
ATOM 1248 C CA . ILE A 1 168 ? 25.642 8.084 12.546 1.00 39.29 167 ILE A CA 1
ATOM 1249 C C . ILE A 1 168 ? 24.591 9.175 12.677 1.00 40.73 167 ILE A C 1
ATOM 1250 O O . ILE A 1 168 ? 24.420 9.746 13.743 1.00 44.31 167 ILE A O 1
ATOM 1255 N N . THR A 1 169 ? 23.864 9.446 11.606 1.00 39.70 168 THR A N 1
ATOM 1256 C CA . THR A 1 169 ? 22.873 10.507 11.623 1.00 37.62 168 THR A CA 1
ATOM 1257 C C . THR A 1 169 ? 21.465 10.086 12.028 1.00 40.67 168 THR A C 1
ATOM 1258 O O . THR A 1 169 ? 20.541 10.895 11.972 1.00 42.57 168 THR A O 1
ATOM 1262 N N . GLN A 1 170 ? 21.298 8.830 12.432 1.00 56.76 169 GLN A N 1
ATOM 1263 C CA . GLN A 1 170 ? 19.987 8.295 12.822 1.00 58.14 169 GLN A CA 1
ATOM 1264 C C . GLN A 1 170 ? 19.112 8.264 11.581 1.00 59.86 169 GLN A C 1
ATOM 1265 O O . GLN A 1 170 ? 19.116 7.288 10.834 1.00 61.11 169 GLN A O 1
ATOM 1271 N N . ASN A 1 171 ? 18.366 9.340 11.366 1.00 55.32 170 ASN A N 1
ATOM 1272 C CA . ASN A 1 171 ? 17.506 9.469 10.196 1.00 53.77 170 ASN A CA 1
ATOM 1273 C C . ASN A 1 171 ? 16.897 8.157 9.671 1.00 52.54 170 ASN A C 1
ATOM 1274 O O . ASN A 1 171 ? 17.272 7.663 8.613 1.00 53.33 170 ASN A O 1
ATOM 1279 N N . PRO A 1 172 ? 15.961 7.557 10.415 1.00 44.15 171 PRO A N 1
ATOM 1280 C CA . PRO A 1 172 ? 15.384 6.318 9.898 1.00 44.66 171 PRO A CA 1
ATOM 1281 C C . PRO A 1 172 ? 14.566 6.573 8.648 1.00 46.29 171 PRO A C 1
ATOM 1282 O O . PRO A 1 172 ? 13.857 7.570 8.555 1.00 50.79 171 PRO A O 1
ATOM 1286 N N . LEU A 1 173 ? 14.659 5.657 7.695 1.00 55.77 172 LEU A N 1
ATOM 1287 C CA . LEU A 1 173 ? 13.918 5.766 6.450 1.00 55.05 172 LEU A CA 1
ATOM 1288 C C . LEU A 1 173 ? 13.269 4.447 6.073 1.00 56.55 172 LEU A C 1
ATOM 1289 O O . LEU A 1 173 ? 13.911 3.403 6.050 1.00 57.08 172 LEU A O 1
ATOM 1294 N N . PRO A 1 174 ? 11.967 4.478 5.815 1.00 53.99 173 PRO A N 1
ATOM 1295 C CA . PRO A 1 174 ? 11.204 3.295 5.421 1.00 51.73 173 PRO A CA 1
ATOM 1296 C C . PRO A 1 174 ? 11.159 3.300 3.884 1.00 52.81 173 PRO A C 1
ATOM 1297 O O . PRO A 1 174 ? 11.738 4.180 3.255 1.00 54.20 173 PRO A O 1
ATOM 1301 N N . GLY A 1 175 ? 10.471 2.330 3.287 1.00 43.91 174 GLY A N 1
ATOM 1302 C CA . GLY A 1 175 ? 10.357 2.250 1.834 1.00 40.89 174 GLY A CA 1
ATOM 1303 C C . GLY A 1 175 ? 11.641 2.186 1.020 1.00 43.90 174 GLY A C 1
ATOM 1304 O O . GLY A 1 175 ? 11.655 2.577 -0.159 1.00 45.69 174 GLY A O 1
ATOM 1305 N N . VAL A 1 176 ? 12.715 1.668 1.605 1.00 42.46 175 VAL A N 1
ATOM 1306 C CA . VAL A 1 176 ? 13.979 1.621 0.874 1.00 42.27 175 VAL A CA 1
ATOM 1307 C C . VAL A 1 176 ? 14.173 0.418 -0.034 1.00 41.72 175 VAL A C 1
ATOM 1308 O O . VAL A 1 176 ? 14.048 -0.727 0.389 1.00 46.17 175 VAL A O 1
ATOM 1312 N N . ASN A 1 177 ? 14.484 0.717 -1.293 1.00 39.75 176 ASN A N 1
ATOM 1313 C CA . ASN A 1 177 ? 14.740 -0.271 -2.345 1.00 39.12 176 ASN A CA 1
ATOM 1314 C C . ASN A 1 177 ? 15.739 -1.249 -1.774 1.00 39.64 176 ASN A C 1
ATOM 1315 O O . ASN A 1 177 ? 16.761 -0.847 -1.241 1.00 39.63 176 ASN A O 1
ATOM 1320 N N . VAL A 1 178 ? 15.439 -2.534 -1.866 1.00 45.78 177 VAL A N 1
ATOM 1321 C CA . VAL A 1 178 ? 16.347 -3.556 -1.374 1.00 44.05 177 VAL A CA 1
ATOM 1322 C C . VAL A 1 178 ? 17.671 -3.479 -2.127 1.00 48.65 177 VAL A C 1
ATOM 1323 O O . VAL A 1 178 ? 18.708 -3.783 -1.573 1.00 53.63 177 VAL A O 1
ATOM 1327 N N . ASN A 1 179 ? 17.626 -3.054 -3.385 1.00 42.34 178 ASN A N 1
ATOM 1328 C CA . ASN A 1 179 ? 18.814 -2.947 -4.219 1.00 43.88 178 ASN A CA 1
ATOM 1329 C C . ASN A 1 179 ? 19.466 -1.588 -4.293 1.00 46.02 178 ASN A C 1
ATOM 1330 O O . ASN A 1 179 ? 19.962 -1.196 -5.359 1.00 46.38 178 ASN A O 1
ATOM 1335 N N . THR A 1 180 ? 19.478 -0.851 -3.198 1.00 51.28 179 THR A N 1
ATOM 1336 C CA . THR A 1 180 ? 20.114 0.443 -3.274 1.00 52.14 179 THR A CA 1
ATOM 1337 C C . THR A 1 180 ? 21.538 0.299 -2.798 1.00 51.41 179 THR A C 1
ATOM 1338 O O . THR A 1 180 ? 21.849 -0.556 -1.970 1.00 50.60 179 THR A O 1
ATOM 1342 N N . PRO A 1 181 ? 22.438 1.114 -3.349 1.00 49.92 180 PRO A N 1
ATOM 1343 C CA . PRO A 1 181 ? 23.825 1.037 -2.916 1.00 47.35 180 PRO A CA 1
ATOM 1344 C C . PRO A 1 181 ? 23.845 1.893 -1.671 1.00 47.36 180 PRO A C 1
ATOM 1345 O O . PRO A 1 181 ? 22.805 2.405 -1.267 1.00 48.30 180 PRO A O 1
ATOM 1349 N N . ASN A 1 182 ? 25.003 2.048 -1.053 1.00 47.00 181 ASN A N 1
ATOM 1350 C CA . ASN A 1 182 ? 25.112 2.894 0.137 1.00 48.10 181 ASN A CA 1
ATOM 1351 C C . ASN A 1 182 ? 24.382 2.463 1.397 1.00 50.28 181 ASN A C 1
ATOM 1352 O O . ASN A 1 182 ? 24.030 3.307 2.219 1.00 53.42 181 ASN A O 1
ATOM 1357 N N . VAL A 1 183 ? 24.148 1.167 1.563 1.00 55.33 182 VAL A N 1
ATOM 1358 C CA . VAL A 1 183 ? 23.501 0.685 2.782 1.00 51.22 182 VAL A CA 1
ATOM 1359 C C . VAL A 1 183 ? 24.394 -0.428 3.293 1.00 54.05 182 VAL A C 1
ATOM 1360 O O . VAL A 1 183 ? 24.671 -1.371 2.568 1.00 56.30 182 VAL A O 1
ATOM 1364 N N . TYR A 1 184 ? 24.872 -0.288 4.530 1.00 55.96 183 TYR A N 1
ATOM 1365 C CA . TYR A 1 184 ? 25.774 -1.262 5.136 1.00 55.77 183 TYR A CA 1
ATOM 1366 C C . TYR A 1 184 ? 25.085 -2.458 5.751 1.00 56.67 183 TYR A C 1
ATOM 1367 O O . TYR A 1 184 ? 23.992 -2.348 6.306 1.00 58.55 183 TYR A O 1
ATOM 1376 N N . ALA A 1 185 ? 25.734 -3.609 5.658 1.00 44.28 184 ALA A N 1
ATOM 1377 C CA . ALA A 1 185 ? 25.174 -4.811 6.233 1.00 39.51 184 ALA A CA 1
ATOM 1378 C C . ALA A 1 185 ? 25.640 -4.822 7.672 1.00 41.57 184 ALA A C 1
ATOM 1379 O O . ALA A 1 185 ? 26.778 -5.190 7.946 1.00 40.78 184 ALA A O 1
ATOM 1381 N N . VAL A 1 186 ? 24.784 -4.399 8.597 1.00 54.92 185 VAL A N 1
ATOM 1382 C CA . VAL A 1 186 ? 25.169 -4.373 10.002 1.00 57.16 185 VAL A CA 1
ATOM 1383 C C . VAL A 1 186 ? 24.646 -5.620 10.677 1.00 60.61 185 VAL A C 1
ATOM 1384 O O . VAL A 1 186 ? 23.434 -5.829 10.752 1.00 64.65 185 VAL A O 1
ATOM 1388 N N . CYS A 1 187 ? 25.565 -6.443 11.172 1.00 47.38 186 CYS A N 1
ATOM 1389 C CA . CYS A 1 187 ? 25.196 -7.700 11.809 1.00 49.95 186 CYS A CA 1
ATOM 1390 C C . CYS A 1 187 ? 25.141 -7.628 13.319 1.00 50.79 186 CYS A C 1
ATOM 1391 O O . CYS A 1 187 ? 25.981 -7.012 13.959 1.00 51.31 186 CYS A O 1
ATOM 1394 N N . VAL A 1 188 ? 24.150 -8.298 13.886 1.00 57.15 187 VAL A N 1
ATOM 1395 C CA . VAL A 1 188 ? 23.969 -8.326 15.326 1.00 58.58 187 VAL A CA 1
ATOM 1396 C C . VAL A 1 188 ? 24.343 -9.684 15.884 1.00 61.85 187 VAL A C 1
ATOM 1397 O O . VAL A 1 188 ? 23.702 -10.680 15.561 1.00 63.23 187 VAL A O 1
ATOM 1401 N N . GLU A 1 189 ? 25.379 -9.727 16.721 1.00 70.27 188 GLU A N 1
ATOM 1402 C CA . GLU A 1 189 ? 25.815 -10.988 17.314 1.00 75.38 188 GLU A CA 1
ATOM 1403 C C . GLU A 1 189 ? 25.726 -10.965 18.836 1.00 75.69 188 GLU A C 1
ATOM 1404 O O . GLU A 1 189 ? 25.023 -11.827 19.396 1.00 72.17 188 GLU A O 1
ATOM 1411 N N . SER B 2 6 ? -6.362 11.639 -29.846 1.00 63.31 5 SER M N 1
ATOM 1412 C CA . SER B 2 6 ? -5.914 10.493 -30.690 1.00 63.54 5 SER M CA 1
ATOM 1413 C C . SER B 2 6 ? -5.372 9.409 -29.759 1.00 64.77 5 SER M C 1
ATOM 1414 O O . SER B 2 6 ? -4.601 9.698 -28.840 1.00 65.36 5 SER M O 1
ATOM 1417 N N . ALA B 2 7 ? -5.785 8.164 -29.985 1.00 88.74 6 ALA M N 1
ATOM 1418 C CA . ALA B 2 7 ? -5.325 7.059 -29.154 1.00 88.26 6 ALA M CA 1
ATOM 1419 C C . ALA B 2 7 ? -3.809 6.964 -29.205 1.00 88.02 6 ALA M C 1
ATOM 1420 O O . ALA B 2 7 ? -3.177 6.590 -28.220 1.00 90.10 6 ALA M O 1
ATOM 1422 N N . THR B 2 8 ? -3.232 7.311 -30.353 1.00 68.34 7 THR M N 1
ATOM 1423 C CA . THR B 2 8 ? -1.786 7.253 -30.523 1.00 67.16 7 THR M CA 1
ATOM 1424 C C . THR B 2 8 ? -1.080 8.220 -29.605 1.00 66.74 7 THR M C 1
ATOM 1425 O O . THR B 2 8 ? -0.162 7.839 -28.885 1.00 65.98 7 THR M O 1
ATOM 1429 N N . GLU B 2 9 ? -1.502 9.477 -29.645 1.00 78.31 8 GLU M N 1
ATOM 1430 C CA . GLU B 2 9 ? -0.899 10.488 -28.800 1.00 78.99 8 GLU M CA 1
ATOM 1431 C C . GLU B 2 9 ? -0.966 10.112 -27.316 1.00 81.89 8 GLU M C 1
ATOM 1432 O O . GLU B 2 9 ? 0.068 10.029 -26.643 1.00 86.62 8 GLU M O 1
ATOM 1438 N N . THR B 2 10 ? -2.178 9.885 -26.810 1.00 72.23 9 THR M N 1
ATOM 1439 C CA . THR B 2 10 ? -2.367 9.531 -25.408 1.00 71.73 9 THR M CA 1
ATOM 1440 C C . THR B 2 10 ? -1.541 8.308 -24.999 1.00 72.10 9 THR M C 1
ATOM 1441 O O . THR B 2 10 ? -0.833 8.351 -23.998 1.00 73.98 9 THR M O 1
ATOM 1445 N N . ALA B 2 11 ? -1.621 7.227 -25.767 1.00 65.94 10 ALA M N 1
ATOM 1446 C CA . ALA B 2 11 ? -0.857 6.026 -25.444 1.00 66.39 10 ALA M CA 1
ATOM 1447 C C . ALA B 2 11 ? 0.605 6.403 -25.343 1.00 66.25 10 ALA M C 1
ATOM 1448 O O . ALA B 2 11 ? 1.265 6.077 -24.356 1.00 68.09 10 ALA M O 1
ATOM 1450 N N . THR B 2 12 ? 1.107 7.087 -26.371 1.00 63.82 11 THR M N 1
ATOM 1451 C CA . THR B 2 12 ? 2.494 7.530 -26.398 1.00 65.54 11 THR M CA 1
ATOM 1452 C C . THR B 2 12 ? 2.819 8.316 -25.128 1.00 65.24 11 THR M C 1
ATOM 1453 O O . THR B 2 12 ? 3.756 7.972 -24.397 1.00 66.69 11 THR M O 1
ATOM 1457 N N . ARG B 2 13 ? 2.045 9.367 -24.861 1.00 56.99 12 ARG M N 1
ATOM 1458 C CA . ARG B 2 13 ? 2.254 10.181 -23.665 1.00 57.24 12 ARG M CA 1
ATOM 1459 C C . ARG B 2 13 ? 2.406 9.331 -22.406 1.00 58.01 12 ARG M C 1
ATOM 1460 O O . ARG B 2 13 ? 3.282 9.593 -21.582 1.00 56.93 12 ARG M O 1
ATOM 1468 N N . ASP B 2 14 ? 1.543 8.325 -22.253 1.00 60.12 13 ASP M N 1
ATOM 1469 C CA . ASP B 2 14 ? 1.604 7.439 -21.091 1.00 60.62 13 ASP M CA 1
ATOM 1470 C C . ASP B 2 14 ? 2.930 6.717 -21.067 1.00 59.21 13 ASP M C 1
ATOM 1471 O O . ASP B 2 14 ? 3.617 6.695 -20.056 1.00 59.58 13 ASP M O 1
ATOM 1476 N N . GLN B 2 15 ? 3.281 6.129 -22.198 1.00 57.33 14 GLN M N 1
ATOM 1477 C CA . GLN B 2 15 ? 4.517 5.383 -22.323 1.00 57.84 14 GLN M CA 1
ATOM 1478 C C . GLN B 2 15 ? 5.757 6.220 -22.030 1.00 58.86 14 GLN M C 1
ATOM 1479 O O . GLN B 2 15 ? 6.614 5.820 -21.237 1.00 59.55 14 GLN M O 1
ATOM 1485 N N . LEU B 2 16 ? 5.860 7.380 -22.668 1.00 68.47 15 LEU M N 1
ATOM 1486 C CA . LEU B 2 16 ? 7.010 8.248 -22.444 1.00 65.43 15 LEU M CA 1
ATOM 1487 C C . LEU B 2 16 ? 7.061 8.751 -21.008 1.00 65.91 15 LEU M C 1
ATOM 1488 O O . LEU B 2 16 ? 8.143 8.870 -20.424 1.00 68.27 15 LEU M O 1
ATOM 1493 N N . THR B 2 17 ? 5.900 9.039 -20.428 1.00 51.67 16 THR M N 1
ATOM 1494 C CA . THR B 2 17 ? 5.872 9.510 -19.052 1.00 49.57 16 THR M CA 1
ATOM 1495 C C . THR B 2 17 ? 6.369 8.398 -18.162 1.00 46.59 16 THR M C 1
ATOM 1496 O O . THR B 2 17 ? 7.292 8.610 -17.360 1.00 41.20 16 THR M O 1
ATOM 1500 N N . LYS B 2 18 ? 5.762 7.213 -18.314 1.00 49.43 17 LYS M N 1
ATOM 1501 C CA . LYS B 2 18 ? 6.143 6.038 -17.528 1.00 46.83 17 LYS M CA 1
ATOM 1502 C C . LYS B 2 18 ? 7.641 5.792 -17.626 1.00 47.18 17 LYS M C 1
ATOM 1503 O O . LYS B 2 18 ? 8.322 5.630 -16.607 1.00 47.53 17 LYS M O 1
ATOM 1509 N N . GLU B 2 19 ? 8.145 5.757 -18.854 1.00 53.53 18 GLU M N 1
ATOM 1510 C CA . GLU B 2 19 ? 9.565 5.537 -19.066 1.00 58.28 18 GLU M CA 1
ATOM 1511 C C . GLU B 2 19 ? 10.432 6.577 -18.367 1.00 58.55 18 GLU M C 1
ATOM 1512 O O . GLU B 2 19 ? 11.394 6.220 -17.683 1.00 60.59 18 GLU M O 1
ATOM 1518 N N . ALA B 2 20 ? 10.082 7.855 -18.519 1.00 50.91 19 ALA M N 1
ATOM 1519 C CA . ALA B 2 20 ? 10.850 8.950 -17.916 1.00 49.50 19 ALA M CA 1
ATOM 1520 C C . ALA B 2 20 ? 10.903 8.917 -16.389 1.00 50.09 19 ALA M C 1
ATOM 1521 O O . ALA B 2 20 ? 11.839 9.438 -15.773 1.00 48.90 19 ALA M O 1
ATOM 1523 N N . PHE B 2 21 ? 9.900 8.318 -15.767 1.00 49.31 20 PHE M N 1
ATOM 1524 C CA . PHE B 2 21 ? 9.905 8.240 -14.316 1.00 49.96 20 PHE M CA 1
ATOM 1525 C C . PHE B 2 21 ? 10.918 7.207 -13.881 1.00 51.26 20 PHE M C 1
ATOM 1526 O O . PHE B 2 21 ? 11.398 7.242 -12.749 1.00 53.76 20 PHE M O 1
ATOM 1534 N N . GLN B 2 22 ? 11.219 6.271 -14.779 1.00 59.89 21 GLN M N 1
ATOM 1535 C CA . GLN B 2 22 ? 12.141 5.186 -14.469 1.00 58.03 21 GLN M CA 1
ATOM 1536 C C . GLN B 2 22 ? 13.559 5.665 -14.308 1.00 55.53 21 GLN M C 1
ATOM 1537 O O . GLN B 2 22 ? 14.414 4.950 -13.802 1.00 58.08 21 GLN M O 1
ATOM 1543 N N . ASN B 2 23 ? 13.785 6.903 -14.721 1.00 51.73 22 ASN M N 1
ATOM 1544 C CA . ASN B 2 23 ? 15.077 7.558 -14.576 1.00 49.53 22 ASN M CA 1
ATOM 1545 C C . ASN B 2 23 ? 14.803 8.575 -13.484 1.00 47.76 22 ASN M C 1
ATOM 1546 O O . ASN B 2 23 ? 14.258 9.651 -13.739 1.00 49.11 22 ASN M O 1
ATOM 1551 N N . PRO B 2 24 ? 15.184 8.255 -12.250 1.00 52.45 23 PRO M N 1
ATOM 1552 C CA . PRO B 2 24 ? 14.956 9.143 -11.112 1.00 56.09 23 PRO M CA 1
ATOM 1553 C C . PRO B 2 24 ? 15.520 10.562 -11.263 1.00 60.54 23 PRO M C 1
ATOM 1554 O O . PRO B 2 24 ? 15.376 11.401 -10.369 1.00 63.99 23 PRO M O 1
ATOM 1558 N N . ASP B 2 25 ? 16.148 10.839 -12.398 1.00 57.43 24 ASP M N 1
ATOM 1559 C CA . ASP B 2 25 ? 16.714 12.158 -12.631 1.00 61.01 24 ASP M CA 1
ATOM 1560 C C . ASP B 2 25 ? 15.716 13.127 -13.251 1.00 60.61 24 ASP M C 1
ATOM 1561 O O . ASP B 2 25 ? 15.931 14.332 -13.200 1.00 61.50 24 ASP M O 1
ATOM 1566 N N . ASN B 2 26 ? 14.630 12.611 -13.836 1.00 52.00 25 ASN M N 1
ATOM 1567 C CA . ASN B 2 26 ? 13.606 13.472 -14.449 1.00 49.12 25 ASN M CA 1
ATOM 1568 C C . ASN B 2 26 ? 12.509 13.743 -13.426 1.00 47.91 25 ASN M C 1
ATOM 1569 O O . ASN B 2 26 ? 11.428 14.218 -13.767 1.00 45.18 25 ASN M O 1
ATOM 1574 N N . GLN B 2 27 ? 12.793 13.457 -12.166 1.00 45.50 26 GLN M N 1
ATOM 1575 C CA . GLN B 2 27 ? 11.784 13.607 -11.138 1.00 46.58 26 GLN M CA 1
ATOM 1576 C C . GLN B 2 27 ? 11.969 14.743 -10.175 1.00 49.15 26 GLN M C 1
ATOM 1577 O O . GLN B 2 27 ? 13.042 14.882 -9.581 1.00 50.88 26 GLN M O 1
ATOM 1583 N N . LYS B 2 28 ? 10.918 15.551 -10.014 1.00 69.35 27 LYS M N 1
ATOM 1584 C CA . LYS B 2 28 ? 10.962 16.659 -9.069 1.00 68.32 27 LYS M CA 1
ATOM 1585 C C . LYS B 2 28 ? 10.966 15.936 -7.743 1.00 69.37 27 LYS M C 1
ATOM 1586 O O . LYS B 2 28 ? 10.420 14.838 -7.628 1.00 72.33 27 LYS M O 1
ATOM 1592 N N . VAL B 2 29 ? 11.577 16.540 -6.740 1.00 53.80 28 VAL M N 1
ATOM 1593 C CA . VAL B 2 29 ? 11.683 15.885 -5.461 1.00 52.18 28 VAL M CA 1
ATOM 1594 C C . VAL B 2 29 ? 11.253 16.808 -4.331 1.00 50.72 28 VAL M C 1
ATOM 1595 O O . VAL B 2 29 ? 11.060 17.994 -4.545 1.00 52.65 28 VAL M O 1
ATOM 1599 N N . ASN B 2 30 ? 11.101 16.252 -3.133 1.00 37.89 29 ASN M N 1
ATOM 1600 C CA . ASN B 2 30 ? 10.684 17.002 -1.958 1.00 34.37 29 ASN M CA 1
ATOM 1601 C C . ASN B 2 30 ? 11.628 16.881 -0.795 1.00 33.52 29 ASN M C 1
ATOM 1602 O O . ASN B 2 30 ? 11.268 16.322 0.235 1.00 33.82 29 ASN M O 1
ATOM 1607 N N . ILE B 2 31 ? 12.826 17.435 -0.964 1.00 44.23 30 ILE M N 1
ATOM 1608 C CA . ILE B 2 31 ? 13.881 17.444 0.050 1.00 44.36 30 ILE M CA 1
ATOM 1609 C C . ILE B 2 31 ? 13.434 17.937 1.433 1.00 48.11 30 ILE M C 1
ATOM 1610 O O . ILE B 2 31 ? 13.004 19.076 1.580 1.00 52.21 30 ILE M O 1
ATOM 1615 N N . ASP B 2 32 ? 13.532 17.099 2.455 1.00 48.21 31 ASP M N 1
ATOM 1616 C CA . ASP B 2 32 ? 13.132 17.547 3.790 1.00 48.65 31 ASP M CA 1
ATOM 1617 C C . ASP B 2 32 ? 14.285 18.189 4.563 1.00 48.16 31 ASP M C 1
ATOM 1618 O O . ASP B 2 32 ? 15.319 18.533 3.996 1.00 45.59 31 ASP M O 1
ATOM 1623 N N . GLU B 2 33 ? 14.093 18.340 5.865 1.00 48.98 32 GLU M N 1
ATOM 1624 C CA . GLU B 2 33 ? 15.086 18.955 6.739 1.00 55.80 32 GLU M CA 1
ATOM 1625 C C . GLU B 2 33 ? 16.409 18.190 6.843 1.00 55.11 32 GLU M C 1
ATOM 1626 O O . GLU B 2 33 ? 17.489 18.786 6.810 1.00 55.25 32 GLU M O 1
ATOM 1632 N N . LEU B 2 34 ? 16.305 16.871 6.979 1.00 54.83 33 LEU M N 1
ATOM 1633 C CA . LEU B 2 34 ? 17.449 15.985 7.107 1.00 52.37 33 LEU M CA 1
ATOM 1634 C C . LEU B 2 34 ? 18.242 15.842 5.820 1.00 50.24 33 LEU M C 1
ATOM 1635 O O . LEU B 2 34 ? 19.345 15.324 5.832 1.00 49.51 33 LEU M O 1
ATOM 1640 N N . GLY B 2 35 ? 17.676 16.285 4.708 1.00 45.03 34 GLY M N 1
ATOM 1641 C CA . GLY B 2 35 ? 18.388 16.197 3.448 1.00 43.42 34 GLY M CA 1
ATOM 1642 C C . GLY B 2 35 ? 17.749 15.166 2.549 1.00 45.26 34 GLY M C 1
ATOM 1643 O O . GLY B 2 35 ? 18.197 14.937 1.418 1.00 46.27 34 GLY M O 1
ATOM 1644 N N . ASN B 2 36 ? 16.673 14.563 3.041 1.00 48.78 35 ASN M N 1
ATOM 1645 C CA . ASN B 2 36 ? 15.977 13.523 2.300 1.00 47.98 35 ASN M CA 1
ATOM 1646 C C . ASN B 2 36 ? 15.126 13.988 1.109 1.00 48.74 35 ASN M C 1
ATOM 1647 O O . ASN B 2 36 ? 14.028 14.488 1.281 1.00 51.24 35 ASN M O 1
ATOM 1652 N N . ALA B 2 37 ? 15.638 13.810 -0.101 1.00 48.34 36 ALA M N 1
ATOM 1653 C CA . ALA B 2 37 ? 14.908 14.190 -1.300 1.00 47.37 36 ALA M CA 1
ATOM 1654 C C . ALA B 2 37 ? 13.818 13.169 -1.638 1.00 49.92 36 ALA M C 1
ATOM 1655 O O . ALA B 2 37 ? 14.041 12.296 -2.477 1.00 52.03 36 ALA M O 1
ATOM 1657 N N . ILE B 2 38 ? 12.637 13.257 -1.036 1.00 46.55 37 ILE M N 1
ATOM 1658 C CA . ILE B 2 38 ? 11.622 12.262 -1.369 1.00 47.74 37 ILE M CA 1
ATOM 1659 C C . ILE B 2 38 ? 10.842 12.569 -2.652 1.00 49.54 37 ILE M C 1
ATOM 1660 O O . ILE B 2 38 ? 10.380 13.674 -2.863 1.00 49.58 37 ILE M O 1
ATOM 1665 N N . PRO B 2 39 ? 10.694 11.580 -3.539 1.00 57.64 38 PRO M N 1
ATOM 1666 C CA . PRO B 2 39 ? 9.958 11.806 -4.790 1.00 59.33 38 PRO M CA 1
ATOM 1667 C C . PRO B 2 39 ? 8.597 12.469 -4.595 1.00 62.24 38 PRO M C 1
ATOM 1668 O O . PRO B 2 39 ? 7.771 11.997 -3.819 1.00 64.94 38 PRO M O 1
ATOM 1672 N N . SER B 2 40 ? 8.361 13.561 -5.315 1.00 68.18 39 SER M N 1
ATOM 1673 C CA . SER B 2 40 ? 7.103 14.301 -5.202 1.00 67.91 39 SER M CA 1
ATOM 1674 C C . SER B 2 40 ? 5.970 13.718 -6.039 1.00 66.87 39 SER M C 1
ATOM 1675 O O . SER B 2 40 ? 4.794 13.908 -5.723 1.00 68.82 39 SER M O 1
ATOM 1678 N N . GLY B 2 41 ? 6.329 13.017 -7.109 1.00 55.66 40 GLY M N 1
ATOM 1679 C CA . GLY B 2 41 ? 5.322 12.428 -7.975 1.00 52.08 40 GLY M CA 1
ATOM 1680 C C . GLY B 2 41 ? 5.118 13.257 -9.222 1.00 52.44 40 GLY M C 1
ATOM 1681 O O . GLY B 2 41 ? 4.226 12.988 -10.028 1.00 54.94 40 GLY M O 1
ATOM 1682 N N . VAL B 2 42 ? 5.965 14.268 -9.384 1.00 56.36 41 VAL M N 1
ATOM 1683 C CA . VAL B 2 42 ? 5.883 15.162 -10.524 1.00 54.17 41 VAL M CA 1
ATOM 1684 C C . VAL B 2 42 ? 7.208 15.227 -11.269 1.00 55.40 41 VAL M C 1
ATOM 1685 O O . VAL B 2 42 ? 8.266 15.289 -10.652 1.00 55.79 41 VAL M O 1
ATOM 1689 N N . LEU B 2 43 ? 7.143 15.218 -12.599 1.00 58.41 42 LEU M N 1
ATOM 1690 C CA . LEU B 2 43 ? 8.337 15.280 -13.439 1.00 58.02 42 LEU M CA 1
ATOM 1691 C C . LEU B 2 43 ? 8.796 16.705 -13.692 1.00 60.33 42 LEU M C 1
ATOM 1692 O O . LEU B 2 43 ? 8.009 17.653 -13.640 1.00 62.42 42 LEU M O 1
ATOM 1697 N N . LYS B 2 44 ? 10.080 16.838 -13.994 1.00 54.10 43 LYS M N 1
ATOM 1698 C CA . LYS B 2 44 ? 10.682 18.130 -14.269 1.00 56.09 43 LYS M CA 1
ATOM 1699 C C . LYS B 2 44 ? 10.022 18.775 -15.485 1.00 57.50 43 LYS M C 1
ATOM 1700 O O . LYS B 2 44 ? 9.925 18.151 -16.544 1.00 59.28 43 LYS M O 1
ATOM 1706 N N . ASP B 2 45 ? 9.579 20.024 -15.337 1.00 56.22 44 ASP M N 1
ATOM 1707 C CA . ASP B 2 45 ? 8.897 20.733 -16.424 1.00 57.36 44 ASP M CA 1
ATOM 1708 C C . ASP B 2 45 ? 9.456 20.484 -17.829 1.00 59.20 44 ASP M C 1
ATOM 1709 O O . ASP B 2 45 ? 8.680 20.343 -18.785 1.00 56.79 44 ASP M O 1
ATOM 1714 N N . ASP B 2 46 ? 10.784 20.423 -17.955 1.00 63.53 45 ASP M N 1
ATOM 1715 C CA . ASP B 2 46 ? 11.434 20.177 -19.249 1.00 64.01 45 ASP M CA 1
ATOM 1716 C C . ASP B 2 46 ? 10.936 18.888 -19.871 1.00 60.40 45 ASP M C 1
ATOM 1717 O O . ASP B 2 46 ? 10.613 18.848 -21.056 1.00 58.86 45 ASP M O 1
ATOM 1722 N N . VAL B 2 47 ? 10.907 17.824 -19.075 1.00 49.26 46 VAL M N 1
ATOM 1723 C CA . VAL B 2 47 ? 10.450 16.539 -19.572 1.00 47.37 46 VAL M CA 1
ATOM 1724 C C . VAL B 2 47 ? 8.982 16.631 -19.985 1.00 47.17 46 VAL M C 1
ATOM 1725 O O . VAL B 2 47 ? 8.647 16.406 -21.149 1.00 46.89 46 VAL M O 1
ATOM 1729 N N . VAL B 2 48 ? 8.108 16.971 -19.039 1.00 46.42 47 VAL M N 1
ATOM 1730 C CA . VAL B 2 48 ? 6.689 17.109 -19.351 1.00 47.34 47 VAL M CA 1
ATOM 1731 C C . VAL B 2 48 ? 6.519 17.805 -20.703 1.00 48.59 47 VAL M C 1
ATOM 1732 O O . VAL B 2 48 ? 5.837 17.291 -21.596 1.00 49.07 47 VAL M O 1
ATOM 1736 N N . ALA B 2 49 ? 7.150 18.970 -20.851 1.00 50.09 48 ALA M N 1
ATOM 1737 C CA . ALA B 2 49 ? 7.066 19.727 -22.099 1.00 49.00 48 ALA M CA 1
ATOM 1738 C C . ALA B 2 49 ? 7.613 18.957 -23.291 1.00 51.08 48 ALA M C 1
ATOM 1739 O O . ALA B 2 49 ? 6.965 18.884 -24.336 1.00 52.12 48 ALA M O 1
ATOM 1741 N N . ASN B 2 50 ? 8.803 18.385 -23.138 1.00 54.59 49 ASN M N 1
ATOM 1742 C CA . ASN B 2 50 ? 9.420 17.631 -24.224 1.00 56.29 49 ASN M CA 1
ATOM 1743 C C . ASN B 2 50 ? 8.607 16.398 -24.584 1.00 56.57 49 ASN M C 1
ATOM 1744 O O . ASN B 2 50 ? 8.485 16.063 -25.756 1.00 56.21 49 ASN M O 1
ATOM 1749 N N . ILE B 2 51 ? 8.048 15.719 -23.588 1.00 50.46 50 ILE M N 1
ATOM 1750 C CA . ILE B 2 51 ? 7.235 14.540 -23.862 1.00 52.34 50 ILE M CA 1
ATOM 1751 C C . ILE B 2 51 ? 6.001 14.971 -24.657 1.00 53.77 50 ILE M C 1
ATOM 1752 O O . ILE B 2 51 ? 5.668 14.385 -25.698 1.00 54.04 50 ILE M O 1
ATOM 1757 N N . GLU B 2 52 ? 5.335 16.008 -24.161 1.00 60.06 51 GLU M N 1
ATOM 1758 C CA . GLU B 2 52 ? 4.133 16.541 -24.793 1.00 61.89 51 GLU M CA 1
ATOM 1759 C C . GLU B 2 52 ? 4.258 16.658 -26.314 1.00 61.49 51 GLU M C 1
ATOM 1760 O O . GLU B 2 52 ? 3.323 16.327 -27.049 1.00 62.32 51 GLU M O 1
ATOM 1766 N N . GLU B 2 53 ? 5.411 17.139 -26.779 1.00 58.20 52 GLU M N 1
ATOM 1767 C CA . GLU B 2 53 ? 5.666 17.290 -28.207 1.00 58.80 52 GLU M CA 1
ATOM 1768 C C . GLU B 2 53 ? 5.733 15.937 -28.871 1.00 60.46 52 GLU M C 1
ATOM 1769 O O . GLU B 2 53 ? 5.079 15.717 -29.886 1.00 62.40 52 GLU M O 1
ATOM 1775 N N . GLN B 2 54 ? 6.538 15.039 -28.299 1.00 63.41 53 GLN M N 1
ATOM 1776 C CA . GLN B 2 54 ? 6.693 13.680 -28.815 1.00 62.69 53 GLN M CA 1
ATOM 1777 C C . GLN B 2 54 ? 5.318 13.036 -28.966 1.00 63.03 53 GLN M C 1
ATOM 1778 O O . GLN B 2 54 ? 5.000 12.460 -30.012 1.00 61.64 53 GLN M O 1
ATOM 1784 N N . ALA B 2 55 ? 4.510 13.130 -27.911 1.00 55.00 54 ALA M N 1
ATOM 1785 C CA . ALA B 2 55 ? 3.162 12.588 -27.941 1.00 55.34 54 ALA M CA 1
ATOM 1786 C C . ALA B 2 55 ? 2.412 13.135 -29.172 1.00 55.94 54 ALA M C 1
ATOM 1787 O O . ALA B 2 55 ? 1.764 12.386 -29.901 1.00 54.54 54 ALA M O 1
ATOM 1789 N N . LYS B 2 56 ? 2.515 14.440 -29.409 1.00 49.46 55 LYS M N 1
ATOM 1790 C CA . LYS B 2 56 ? 1.847 15.056 -30.549 1.00 49.54 55 LYS M CA 1
ATOM 1791 C C . LYS B 2 56 ? 2.402 14.613 -31.893 1.00 47.89 55 LYS M C 1
ATOM 1792 O O . LYS B 2 56 ? 1.657 14.516 -32.863 1.00 48.11 55 LYS M O 1
ATOM 1798 N N . ALA B 2 57 ? 3.708 14.376 -31.965 1.00 62.70 56 ALA M N 1
ATOM 1799 C CA . ALA B 2 57 ? 4.324 13.958 -33.224 1.00 63.15 56 ALA M CA 1
ATOM 1800 C C . ALA B 2 57 ? 3.837 12.567 -33.584 1.00 63.84 56 ALA M C 1
ATOM 1801 O O . ALA B 2 57 ? 3.616 12.264 -34.757 1.00 64.69 56 ALA M O 1
ATOM 1803 N N . ALA B 2 58 ? 3.674 11.729 -32.562 1.00 56.64 57 ALA M N 1
ATOM 1804 C CA . ALA B 2 58 ? 3.190 10.370 -32.746 1.00 58.32 57 ALA M CA 1
ATOM 1805 C C . ALA B 2 58 ? 1.782 10.473 -33.306 1.00 62.10 57 ALA M C 1
ATOM 1806 O O . ALA B 2 58 ? 1.404 9.710 -34.196 1.00 64.84 57 ALA M O 1
ATOM 1808 N N . GLY B 2 59 ? 1.017 11.427 -32.772 1.00 68.21 58 GLY M N 1
ATOM 1809 C CA . GLY B 2 59 ? -0.346 11.646 -33.218 1.00 67.18 58 GLY M CA 1
ATOM 1810 C C . GLY B 2 59 ? -0.444 12.046 -34.682 1.00 68.52 58 GLY M C 1
ATOM 1811 O O . GLY B 2 59 ? -1.194 11.438 -35.457 1.00 68.41 58 GLY M O 1
ATOM 1812 N N . GLU B 2 60 ? 0.302 13.075 -35.072 1.00 57.89 59 GLU M N 1
ATOM 1813 C CA . GLU B 2 60 ? 0.286 13.522 -36.463 1.00 59.09 59 GLU M CA 1
ATOM 1814 C C . GLU B 2 60 ? 0.794 12.417 -37.376 1.00 59.13 59 GLU M C 1
ATOM 1815 O O . GLU B 2 60 ? 0.255 12.193 -38.448 1.00 56.65 59 GLU M O 1
ATOM 1821 N N . GLU B 2 61 ? 1.835 11.724 -36.928 1.00 53.92 60 GLU M N 1
ATOM 1822 C CA . GLU B 2 61 ? 2.442 10.646 -37.698 1.00 56.80 60 GLU M CA 1
ATOM 1823 C C . GLU B 2 61 ? 1.401 9.570 -37.967 1.00 57.68 60 GLU M C 1
ATOM 1824 O O . GLU B 2 61 ? 1.454 8.866 -38.975 1.00 58.84 60 GLU M O 1
ATOM 1830 N N . ALA B 2 62 ? 0.447 9.456 -37.052 1.00 69.37 61 ALA M N 1
ATOM 1831 C CA . ALA B 2 62 ? -0.620 8.486 -37.188 1.00 69.23 61 ALA M CA 1
ATOM 1832 C C . ALA B 2 62 ? -1.627 9.029 -38.188 1.00 71.71 61 ALA M C 1
ATOM 1833 O O . ALA B 2 62 ? -1.998 8.343 -39.136 1.00 73.58 61 ALA M O 1
ATOM 1835 N N . LYS B 2 63 ? -2.062 10.268 -37.981 1.00 61.54 62 LYS M N 1
ATOM 1836 C CA . LYS B 2 63 ? -3.031 10.876 -38.886 1.00 61.79 62 LYS M CA 1
ATOM 1837 C C . LYS B 2 63 ? -2.494 10.938 -40.310 1.00 62.24 62 LYS M C 1
ATOM 1838 O O . LYS B 2 63 ? -3.194 10.589 -41.254 1.00 62.58 62 LYS M O 1
ATOM 1844 N N . GLN B 2 64 ? -1.253 11.384 -40.469 1.00 65.11 63 GLN M N 1
ATOM 1845 C CA . GLN B 2 64 ? -0.658 11.467 -41.795 1.00 64.44 63 GLN M CA 1
ATOM 1846 C C . GLN B 2 64 ? -0.569 10.084 -42.399 1.00 64.06 63 GLN M C 1
ATOM 1847 O O . GLN B 2 64 ? -0.751 9.921 -43.599 1.00 62.79 63 GLN M O 1
ATOM 1853 N N . GLN B 2 65 ? -0.302 9.087 -41.561 1.00 72.00 64 GLN M N 1
ATOM 1854 C CA . GLN B 2 65 ? -0.187 7.716 -42.041 1.00 74.70 64 GLN M CA 1
ATOM 1855 C C . GLN B 2 65 ? -1.517 7.215 -42.587 1.00 72.97 64 GLN M C 1
ATOM 1856 O O . GLN B 2 65 ? -1.574 6.631 -43.664 1.00 70.48 64 GLN M O 1
ATOM 1862 N N . ALA B 2 66 ? -2.590 7.458 -41.847 1.00 79.03 65 ALA M N 1
ATOM 1863 C CA . ALA B 2 66 ? -3.907 7.026 -42.288 1.00 80.44 65 ALA M CA 1
ATOM 1864 C C . ALA B 2 66 ? -4.276 7.724 -43.594 1.00 82.78 65 ALA M C 1
ATOM 1865 O O . ALA B 2 66 ? -4.835 7.105 -44.502 1.00 85.93 65 ALA M O 1
ATOM 1867 N N . ILE B 2 67 ? -3.960 9.012 -43.687 1.00 80.95 66 ILE M N 1
ATOM 1868 C CA . ILE B 2 67 ? -4.264 9.781 -44.886 1.00 81.13 66 ILE M CA 1
ATOM 1869 C C . ILE B 2 67 ? -3.564 9.205 -46.117 1.00 84.07 66 ILE M C 1
ATOM 1870 O O . ILE B 2 67 ? -4.106 9.226 -47.225 1.00 84.10 66 ILE M O 1
ATOM 1875 N N . GLU B 2 68 ? -2.355 8.694 -45.926 1.00 87.82 67 GLU M N 1
ATOM 1876 C CA . GLU B 2 68 ? -1.633 8.095 -47.033 1.00 89.14 67 GLU M CA 1
ATOM 1877 C C . GLU B 2 68 ? -2.232 6.714 -47.258 1.00 88.34 67 GLU M C 1
ATOM 1878 O O . GLU B 2 68 ? -1.545 5.695 -47.169 1.00 88.21 67 GLU M O 1
ATOM 1884 N N . ASN B 2 69 ? -3.536 6.711 -47.523 1.00 81.89 68 ASN M N 1
ATOM 1885 C CA . ASN B 2 69 ? -4.330 5.509 -47.785 1.00 81.83 68 ASN M CA 1
ATOM 1886 C C . ASN B 2 69 ? -5.697 5.997 -48.252 1.00 81.41 68 ASN M C 1
ATOM 1887 O O . ASN B 2 69 ? -6.523 6.339 -47.367 1.00 70.43 68 ASN M O 1
ATOM 1892 N N . ALA C 2 7 ? -1.052 -5.251 -26.928 1.00 71.90 6 ALA N N 1
ATOM 1893 C CA . ALA C 2 7 ? -2.478 -4.926 -27.220 1.00 75.95 6 ALA N CA 1
ATOM 1894 C C . ALA C 2 7 ? -2.880 -3.620 -26.534 1.00 77.41 6 ALA N C 1
ATOM 1895 O O . ALA C 2 7 ? -2.148 -2.631 -26.572 1.00 78.79 6 ALA N O 1
ATOM 1897 N N . THR C 2 8 ? -4.058 -3.631 -25.916 1.00 92.81 7 THR N N 1
ATOM 1898 C CA . THR C 2 8 ? -4.578 -2.479 -25.191 1.00 92.30 7 THR N CA 1
ATOM 1899 C C . THR C 2 8 ? -4.132 -2.625 -23.738 1.00 91.26 7 THR N C 1
ATOM 1900 O O . THR C 2 8 ? -4.248 -1.695 -22.941 1.00 89.78 7 THR N O 1
ATOM 1904 N N . GLU C 2 9 ? -3.631 -3.808 -23.395 1.00 79.55 8 GLU N N 1
ATOM 1905 C CA . GLU C 2 9 ? -3.162 -4.046 -22.040 1.00 78.97 8 GLU N CA 1
ATOM 1906 C C . GLU C 2 9 ? -1.828 -3.346 -21.918 1.00 76.65 8 GLU N C 1
ATOM 1907 O O . GLU C 2 9 ? -1.319 -3.136 -20.823 1.00 77.96 8 GLU N O 1
ATOM 1913 N N . THR C 2 10 ? -1.260 -2.997 -23.065 1.00 73.57 9 THR N N 1
ATOM 1914 C CA . THR C 2 10 ? 0.007 -2.297 -23.096 1.00 73.21 9 THR N CA 1
ATOM 1915 C C . THR C 2 10 ? -0.303 -0.879 -22.682 1.00 71.18 9 THR N C 1
ATOM 1916 O O . THR C 2 10 ? 0.332 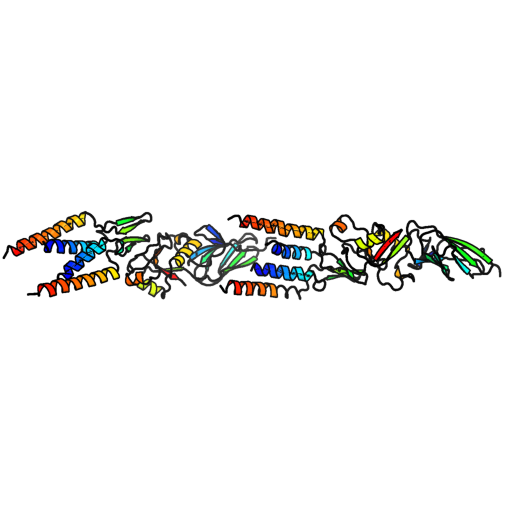-0.329 -21.787 1.00 71.85 9 THR N O 1
ATOM 1920 N N . ALA C 2 11 ? -1.292 -0.294 -23.348 1.00 65.03 10 ALA N N 1
ATOM 1921 C CA . ALA C 2 11 ? -1.721 1.060 -23.050 1.00 61.17 10 ALA N CA 1
ATOM 1922 C C . ALA C 2 11 ? -2.141 1.150 -21.590 1.00 60.92 10 ALA N C 1
ATOM 1923 O O . ALA C 2 11 ? -1.769 2.090 -20.878 1.00 61.58 10 ALA N O 1
ATOM 1925 N N . THR C 2 12 ? -2.917 0.168 -21.142 1.00 55.73 11 THR N N 1
ATOM 1926 C CA . THR C 2 12 ? -3.377 0.164 -19.763 1.00 56.63 11 THR N CA 1
ATOM 1927 C C . THR C 2 12 ? -2.179 0.132 -18.804 1.00 55.89 11 THR N C 1
ATOM 1928 O O . THR C 2 12 ? -2.080 0.958 -17.890 1.00 54.79 11 THR N O 1
ATOM 1932 N N . ARG C 2 13 ? -1.273 -0.818 -19.016 1.00 57.65 12 ARG N N 1
ATOM 1933 C CA . ARG C 2 13 ? -0.094 -0.931 -18.179 1.00 57.92 12 ARG N CA 1
ATOM 1934 C C . ARG C 2 13 ? 0.507 0.461 -18.041 1.00 58.84 12 ARG N C 1
ATOM 1935 O O . ARG C 2 13 ? 0.642 0.971 -16.933 1.00 61.02 12 ARG N O 1
ATOM 1943 N N . ASP C 2 14 ? 0.844 1.085 -19.166 1.00 51.47 13 ASP N N 1
ATOM 1944 C CA . ASP C 2 14 ? 1.427 2.421 -19.150 1.00 49.21 13 ASP N CA 1
ATOM 1945 C C . ASP C 2 14 ? 0.661 3.362 -18.228 1.00 50.93 13 ASP N C 1
ATOM 1946 O O . ASP C 2 14 ? 1.212 3.874 -17.250 1.00 52.45 13 ASP N O 1
ATOM 1951 N N . GLN C 2 15 ? -0.609 3.593 -18.537 1.00 50.24 14 GLN N N 1
ATOM 1952 C CA . GLN C 2 15 ? -1.412 4.506 -17.731 1.00 50.35 14 GLN N CA 1
ATOM 1953 C C . GLN C 2 15 ? -1.418 4.218 -16.230 1.00 50.87 14 GLN N C 1
ATOM 1954 O O . GLN C 2 15 ? -1.207 5.126 -15.413 1.00 52.94 14 GLN N O 1
ATOM 1960 N N . LEU C 2 16 ? -1.676 2.965 -15.869 1.00 51.15 15 LEU N N 1
ATOM 1961 C CA . LEU C 2 16 ? -1.734 2.594 -14.467 1.00 49.86 15 LEU N CA 1
ATOM 1962 C C . LEU C 2 16 ? -0.401 2.758 -13.771 1.00 53.33 15 LEU N C 1
ATOM 1963 O O . LEU C 2 16 ? -0.344 2.879 -12.540 1.00 56.25 15 LEU N O 1
ATOM 1968 N N . THR C 2 17 ? 0.673 2.763 -14.556 1.00 52.89 16 THR N N 1
ATOM 1969 C CA . THR C 2 17 ? 2.005 2.926 -13.994 1.00 54.08 16 THR N CA 1
ATOM 1970 C C . THR C 2 17 ? 2.288 4.412 -13.826 1.00 53.11 16 THR N C 1
ATOM 1971 O O . THR C 2 17 ? 2.867 4.844 -12.817 1.00 50.94 16 THR N O 1
ATOM 1975 N N . LYS C 2 18 ? 1.869 5.190 -14.821 1.00 53.77 17 LYS N N 1
ATOM 1976 C CA . LYS C 2 18 ? 2.046 6.630 -14.767 1.00 54.20 17 LYS N CA 1
ATOM 1977 C C . LYS C 2 18 ? 1.309 7.144 -13.538 1.00 53.09 17 LYS N C 1
ATOM 1978 O O . LYS C 2 18 ? 1.825 7.977 -12.797 1.00 51.88 17 LYS N O 1
ATOM 1984 N N . GLU C 2 19 ? 0.098 6.651 -13.315 1.00 44.97 18 GLU N N 1
ATOM 1985 C CA . GLU C 2 19 ? -0.653 7.097 -12.151 1.00 47.63 18 GLU N CA 1
ATOM 1986 C C . GLU C 2 19 ? 0.033 6.616 -10.881 1.00 48.08 18 GLU N C 1
ATOM 1987 O O . GLU C 2 19 ? 0.100 7.331 -9.880 1.00 47.02 18 GLU N O 1
ATOM 1993 N N . ALA C 2 20 ? 0.553 5.397 -10.933 1.00 57.61 19 ALA N N 1
ATOM 1994 C CA . ALA C 2 20 ? 1.217 4.817 -9.781 1.00 55.61 19 ALA N CA 1
ATOM 1995 C C . ALA C 2 20 ? 2.337 5.743 -9.355 1.00 57.07 19 ALA N C 1
ATOM 1996 O O . ALA C 2 20 ? 2.442 6.140 -8.195 1.00 56.90 19 ALA N O 1
ATOM 1998 N N . PHE C 2 21 ? 3.170 6.098 -10.316 1.00 52.81 20 PHE N N 1
ATOM 1999 C CA . PHE C 2 21 ? 4.286 6.970 -10.049 1.00 51.29 20 PHE N CA 1
ATOM 2000 C C . PHE C 2 21 ? 3.884 8.332 -9.478 1.00 52.36 20 PHE N C 1
ATOM 2001 O O . PHE C 2 21 ? 4.673 8.983 -8.790 1.00 50.48 20 PHE N O 1
ATOM 2009 N N . GLN C 2 22 ? 2.658 8.763 -9.760 1.00 50.39 21 GLN N N 1
ATOM 2010 C CA . GLN C 2 22 ? 2.177 10.042 -9.252 1.00 51.85 21 GLN N CA 1
ATOM 2011 C C . GLN C 2 22 ? 2.025 10.024 -7.742 1.00 53.62 21 GLN N C 1
ATOM 2012 O O . GLN C 2 22 ? 1.941 11.071 -7.119 1.00 57.13 21 GLN N O 1
ATOM 2018 N N . ASN C 2 23 ? 1.984 8.831 -7.154 1.00 60.44 22 ASN N N 1
ATOM 2019 C CA . ASN C 2 23 ? 1.852 8.694 -5.704 1.00 58.85 22 ASN N CA 1
ATOM 2020 C C . ASN C 2 23 ? 3.213 8.343 -5.085 1.00 58.26 22 ASN N C 1
ATOM 2021 O O . ASN C 2 23 ? 3.655 7.198 -5.120 1.00 55.04 22 ASN N O 1
ATOM 2026 N N . PRO C 2 24 ? 3.892 9.336 -4.509 1.00 61.80 23 PRO N N 1
ATOM 2027 C CA . PRO C 2 24 ? 5.202 9.168 -3.878 1.00 62.33 23 PRO N CA 1
ATOM 2028 C C . PRO C 2 24 ? 5.369 7.895 -3.063 1.00 63.45 23 PRO N C 1
ATOM 2029 O O . PRO C 2 24 ? 6.499 7.439 -2.872 1.00 66.37 23 PRO N O 1
ATOM 2033 N N . ASP C 2 25 ? 4.257 7.333 -2.579 1.00 56.54 24 ASP N N 1
ATOM 2034 C CA . ASP C 2 25 ? 4.298 6.126 -1.743 1.00 55.67 24 ASP N CA 1
ATOM 2035 C C . ASP C 2 25 ? 4.529 4.825 -2.502 1.00 55.11 24 ASP N C 1
ATOM 2036 O O . ASP C 2 25 ? 5.247 3.944 -2.031 1.00 52.61 24 ASP N O 1
ATOM 2041 N N . ASN C 2 26 ? 3.921 4.702 -3.676 1.00 66.42 25 ASN N N 1
ATOM 2042 C CA . ASN C 2 26 ? 4.069 3.493 -4.472 1.00 65.80 25 ASN N CA 1
ATOM 2043 C C . ASN C 2 26 ? 5.498 3.307 -4.957 1.00 64.88 25 ASN N C 1
ATOM 2044 O O . ASN C 2 26 ? 5.871 2.225 -5.429 1.00 63.31 25 ASN N O 1
ATOM 2049 N N . GLN C 2 27 ? 6.301 4.358 -4.814 1.00 49.39 26 GLN N N 1
ATOM 2050 C CA . GLN C 2 27 ? 7.678 4.312 -5.275 1.00 49.42 26 GLN N CA 1
ATOM 2051 C C . GLN C 2 27 ? 8.742 3.992 -4.221 1.00 48.60 26 GLN N C 1
ATOM 2052 O O . GLN C 2 27 ? 8.689 4.472 -3.086 1.00 47.32 26 GLN N O 1
ATOM 2058 N N . LYS C 2 28 ? 9.712 3.171 -4.623 1.00 48.84 27 LYS N N 1
ATOM 2059 C CA . LYS C 2 28 ? 10.823 2.776 -3.768 1.00 48.40 27 LYS N CA 1
ATOM 2060 C C . LYS C 2 28 ? 11.814 3.921 -3.716 1.00 48.13 27 LYS N C 1
ATOM 2061 O O . LYS C 2 28 ? 11.845 4.760 -4.607 1.00 51.78 27 LYS N O 1
ATOM 2067 N N . VAL C 2 29 ? 12.638 3.946 -2.681 1.00 47.14 28 VAL N N 1
ATOM 2068 C CA . VAL C 2 29 ? 13.635 4.995 -2.523 1.00 44.44 28 VAL N CA 1
ATOM 2069 C C . VAL C 2 29 ? 15.063 4.431 -2.418 1.00 41.69 28 VAL N C 1
ATOM 2070 O O . VAL C 2 29 ? 15.287 3.352 -1.857 1.00 45.71 28 VAL N O 1
ATOM 2074 N N . ASN C 2 30 ? 16.030 5.155 -2.967 1.00 39.09 29 ASN N N 1
ATOM 2075 C CA . ASN C 2 30 ? 17.424 4.724 -2.887 1.00 36.72 29 ASN N CA 1
ATOM 2076 C C . ASN C 2 30 ? 18.107 5.539 -1.796 1.00 33.79 29 ASN N C 1
ATOM 2077 O O . ASN C 2 30 ? 17.455 6.317 -1.110 1.00 30.76 29 ASN N O 1
ATOM 2082 N N . ILE C 2 31 ? 19.412 5.356 -1.629 1.00 30.90 30 ILE N N 1
ATOM 2083 C CA . ILE C 2 31 ? 20.159 6.086 -0.621 1.00 32.39 30 ILE N CA 1
ATOM 2084 C C . ILE C 2 31 ? 21.512 6.540 -1.146 1.00 38.14 30 ILE N C 1
ATOM 2085 O O . ILE C 2 31 ? 22.311 5.725 -1.609 1.00 41.69 30 ILE N O 1
ATOM 2090 N N . ASP C 2 32 ? 21.753 7.853 -1.078 1.00 50.62 31 ASP N N 1
ATOM 2091 C CA . ASP C 2 32 ? 22.997 8.453 -1.554 1.00 52.56 31 ASP N CA 1
ATOM 2092 C C . ASP C 2 32 ? 24.098 8.255 -0.536 1.00 54.40 31 ASP N C 1
ATOM 2093 O O . ASP C 2 32 ? 23.852 7.771 0.571 1.00 57.07 31 ASP N O 1
ATOM 2098 N N . GLU C 2 33 ? 25.313 8.654 -0.894 1.00 37.01 32 GLU N N 1
ATOM 2099 C CA . GLU C 2 33 ? 26.440 8.450 0.003 1.00 33.02 32 GLU N CA 1
ATOM 2100 C C . GLU C 2 33 ? 26.383 9.210 1.315 1.00 34.85 32 GLU N C 1
ATOM 2101 O O . GLU C 2 33 ? 27.372 9.255 2.054 1.00 34.76 32 GLU N O 1
ATOM 2107 N N . LEU C 2 34 ? 25.213 9.768 1.623 1.00 45.04 33 LEU N N 1
ATOM 2108 C CA . LEU C 2 34 ? 25.035 10.540 2.850 1.00 47.77 33 LEU N CA 1
ATOM 2109 C C . LEU C 2 34 ? 23.885 10.021 3.693 1.00 51.51 33 LEU N C 1
ATOM 2110 O O . LEU C 2 34 ? 23.462 10.673 4.649 1.00 51.25 33 LEU N O 1
ATOM 2115 N N . GLY C 2 35 ? 23.378 8.846 3.345 1.00 69.42 34 GLY N N 1
ATOM 2116 C CA . GLY C 2 35 ? 22.274 8.279 4.099 1.00 69.20 34 GLY N CA 1
ATOM 2117 C C . GLY C 2 35 ? 20.976 8.995 3.786 1.00 69.02 34 GLY N C 1
ATOM 2118 O O . GLY C 2 35 ? 20.010 8.890 4.537 1.00 71.73 34 GLY N O 1
ATOM 2119 N N . ASN C 2 36 ? 20.956 9.720 2.672 1.00 47.47 35 ASN N N 1
ATOM 2120 C CA . ASN C 2 36 ? 19.771 10.460 2.252 1.00 47.95 35 ASN N CA 1
ATOM 2121 C C . ASN C 2 36 ? 18.984 9.769 1.161 1.00 45.10 35 ASN N C 1
ATOM 2122 O O . ASN C 2 36 ? 19.549 9.130 0.272 1.00 42.65 35 ASN N O 1
ATOM 2127 N N . ALA C 2 37 ? 17.672 9.948 1.226 1.00 45.10 36 ALA N N 1
ATOM 2128 C CA . ALA C 2 37 ? 16.761 9.352 0.282 1.00 44.00 36 ALA N CA 1
ATOM 2129 C C . ALA C 2 37 ? 16.846 9.986 -1.073 1.00 44.86 36 ALA N C 1
ATOM 2130 O O . ALA C 2 37 ? 17.245 11.128 -1.187 1.00 47.03 36 ALA N O 1
ATOM 2132 N N . ILE C 2 38 ? 16.484 9.240 -2.108 1.00 47.76 37 ILE N N 1
ATOM 2133 C CA . ILE C 2 38 ? 16.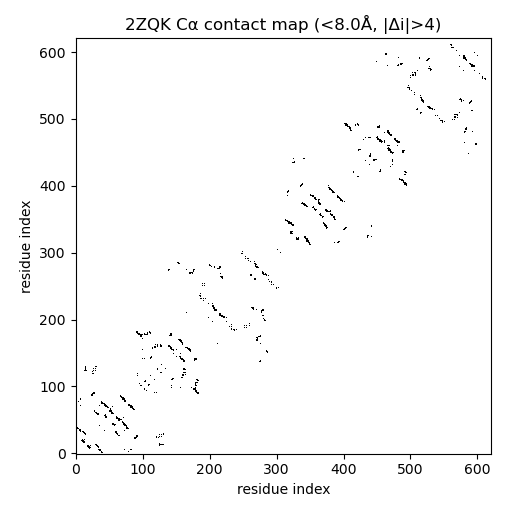429 9.789 -3.462 1.00 49.72 37 ILE N CA 1
ATOM 2134 C C . ILE C 2 38 ? 15.533 8.921 -4.319 1.00 51.15 37 ILE N C 1
ATOM 2135 O O . ILE C 2 38 ? 15.411 7.719 -4.088 1.00 55.23 37 ILE N O 1
ATOM 2140 N N . PRO C 2 39 ? 14.877 9.522 -5.318 1.00 47.90 38 PRO N N 1
ATOM 2141 C CA . PRO C 2 39 ? 14.009 8.718 -6.170 1.00 47.89 38 PRO N CA 1
ATOM 2142 C C . PRO C 2 39 ? 14.815 7.532 -6.701 1.00 47.44 38 PRO N C 1
ATOM 2143 O O . PRO C 2 39 ? 16.010 7.655 -6.941 1.00 46.03 38 PRO N O 1
ATOM 2147 N N . SER C 2 40 ? 14.151 6.392 -6.874 1.00 54.63 39 SER N N 1
ATOM 2148 C CA . SER C 2 40 ? 14.799 5.177 -7.353 1.00 52.79 39 SER N CA 1
ATOM 2149 C C . SER C 2 40 ? 14.378 4.846 -8.777 1.00 53.84 39 SER N C 1
ATOM 2150 O O . SER C 2 40 ? 15.125 4.215 -9.527 1.00 51.77 39 SER N O 1
ATOM 2153 N N . GLY C 2 41 ? 13.172 5.264 -9.146 1.00 56.60 40 GLY N N 1
ATOM 2154 C CA . GLY C 2 41 ? 12.691 4.990 -10.488 1.00 55.78 40 GLY N CA 1
ATOM 2155 C C . GLY C 2 41 ? 11.963 3.657 -10.570 1.00 54.01 40 GLY N C 1
ATOM 2156 O O . GLY C 2 41 ? 11.450 3.261 -11.628 1.00 55.55 40 GLY N O 1
ATOM 2157 N N . VAL C 2 42 ? 11.910 2.960 -9.442 1.00 46.37 41 VAL N N 1
ATOM 2158 C CA . VAL C 2 42 ? 11.250 1.669 -9.385 1.00 47.04 41 VAL N CA 1
ATOM 2159 C C . VAL C 2 42 ? 9.988 1.751 -8.544 1.00 49.61 41 VAL N C 1
ATOM 2160 O O . VAL C 2 42 ? 9.963 2.446 -7.531 1.00 51.26 41 VAL N O 1
ATOM 2164 N N . LEU C 2 43 ? 8.941 1.052 -8.974 1.00 44.30 42 LEU N N 1
ATOM 2165 C CA . LEU C 2 43 ? 7.695 1.023 -8.224 1.00 43.90 42 LEU N CA 1
ATOM 2166 C C . LEU C 2 43 ? 7.705 -0.212 -7.341 1.00 42.65 42 LEU N C 1
ATOM 2167 O O . LEU C 2 43 ? 8.198 -1.274 -7.752 1.00 47.42 42 LEU N O 1
ATOM 2172 N N . LYS C 2 44 ? 7.174 -0.078 -6.127 1.00 38.55 43 LYS N N 1
ATOM 2173 C CA . LYS C 2 44 ? 7.099 -1.221 -5.214 1.00 39.80 43 LYS N CA 1
ATOM 2174 C C . LYS C 2 44 ? 6.485 -2.482 -5.889 1.00 38.60 43 LYS N C 1
ATOM 2175 O O . LYS C 2 44 ? 5.523 -2.391 -6.664 1.00 37.10 43 LYS N O 1
ATOM 2181 N N . ASP C 2 45 ? 7.058 -3.644 -5.572 1.00 47.10 44 ASP N N 1
ATOM 2182 C CA . ASP C 2 45 ? 6.666 -4.953 -6.122 1.00 50.64 44 ASP N CA 1
ATOM 2183 C C . ASP C 2 45 ? 5.166 -5.279 -6.173 1.00 49.77 44 ASP N C 1
ATOM 2184 O O . ASP C 2 45 ? 4.657 -5.681 -7.228 1.00 46.74 44 ASP N O 1
ATOM 2189 N N . ASP C 2 46 ? 4.457 -5.13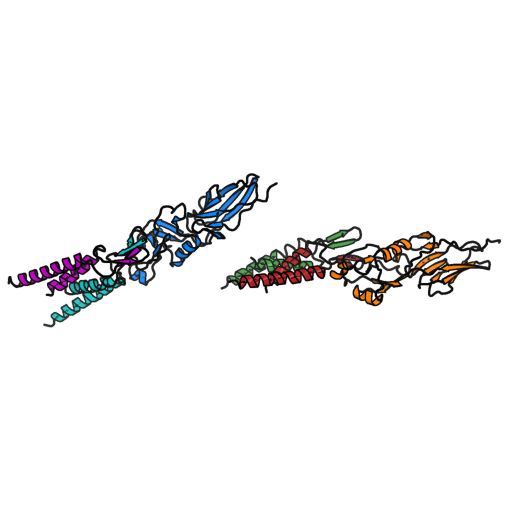9 -5.054 1.00 50.06 45 ASP N N 1
ATOM 2190 C CA . ASP C 2 46 ? 3.032 -5.437 -5.076 1.00 47.72 45 ASP N CA 1
ATOM 2191 C C . ASP C 2 46 ? 2.278 -4.499 -5.997 1.00 48.15 45 ASP N C 1
ATOM 2192 O O . ASP C 2 46 ? 1.338 -4.927 -6.679 1.00 52.67 45 ASP N O 1
ATOM 2197 N N . VAL C 2 47 ? 2.695 -3.234 -6.039 1.00 42.51 46 VAL N N 1
ATOM 2198 C CA . VAL C 2 47 ? 2.061 -2.240 -6.910 1.00 42.97 46 VAL N CA 1
ATOM 2199 C C . VAL C 2 47 ? 2.244 -2.623 -8.384 1.00 44.77 46 VAL N C 1
ATOM 2200 O O . VAL C 2 47 ? 1.310 -2.523 -9.181 1.00 46.85 46 VAL N O 1
ATOM 2204 N N . VAL C 2 48 ? 3.451 -3.059 -8.744 1.00 54.69 47 VAL N N 1
ATOM 2205 C CA . VAL C 2 48 ? 3.742 -3.450 -10.128 1.00 53.01 47 VAL N CA 1
ATOM 2206 C C . VAL C 2 48 ? 2.901 -4.649 -10.518 1.00 52.94 47 VAL N C 1
ATOM 2207 O O . VAL C 2 48 ? 2.442 -4.737 -11.653 1.00 55.96 47 VAL N O 1
ATOM 2211 N N . ALA C 2 49 ? 2.717 -5.569 -9.572 1.00 38.50 48 ALA N N 1
ATOM 2212 C CA . ALA C 2 49 ? 1.921 -6.766 -9.801 1.00 41.42 48 ALA N CA 1
ATOM 2213 C C . ALA C 2 49 ? 0.490 -6.364 -10.060 1.00 43.49 48 ALA N C 1
ATOM 2214 O O . ALA C 2 49 ? -0.060 -6.631 -11.120 1.00 44.31 48 ALA N O 1
ATOM 2216 N N . ASN C 2 50 ? -0.116 -5.714 -9.085 1.00 45.19 49 ASN N N 1
ATOM 2217 C CA . ASN C 2 50 ? -1.487 -5.253 -9.230 1.00 49.86 49 ASN N CA 1
ATOM 2218 C C . ASN C 2 50 ? -1.732 -4.414 -10.514 1.00 51.11 49 ASN N C 1
ATOM 2219 O O . ASN C 2 50 ? -2.886 -4.228 -10.940 1.00 52.17 49 ASN N O 1
ATOM 2224 N N . ILE C 2 51 ? -0.663 -3.886 -11.116 1.00 61.33 50 ILE N N 1
ATOM 2225 C CA . ILE C 2 51 ? -0.799 -3.112 -12.352 1.00 61.14 50 ILE N CA 1
ATOM 2226 C C . ILE C 2 51 ? -1.000 -4.125 -13.471 1.00 62.16 50 ILE N C 1
ATOM 2227 O O . ILE C 2 51 ? -1.919 -3.994 -14.280 1.00 58.62 50 ILE N O 1
ATOM 2232 N N . GLU C 2 52 ? -0.134 -5.140 -13.493 1.00 64.93 51 GLU N N 1
ATOM 2233 C CA . GLU C 2 52 ? -0.188 -6.216 -14.479 1.00 64.85 51 GLU N CA 1
ATOM 2234 C C . GLU C 2 52 ? -1.567 -6.855 -14.474 1.00 64.26 51 GLU N C 1
ATOM 2235 O O . GLU C 2 52 ? -2.236 -6.918 -15.506 1.00 66.96 51 GLU N O 1
ATOM 2241 N N . GLU C 2 53 ? -1.989 -7.333 -13.308 1.00 57.69 52 GLU N N 1
ATOM 2242 C CA . GLU C 2 53 ? -3.302 -7.956 -13.161 1.00 59.34 52 GLU N CA 1
ATOM 2243 C C . GLU C 2 53 ? -4.367 -7.146 -13.906 1.00 60.36 52 GLU N C 1
ATOM 2244 O O . GLU C 2 53 ? -5.117 -7.688 -14.721 1.00 60.44 52 GLU N O 1
ATOM 2250 N N . GLN C 2 54 ? -4.403 -5.841 -13.634 1.00 59.83 53 GLN N N 1
ATOM 2251 C CA . GLN C 2 54 ? -5.365 -4.934 -14.252 1.00 60.85 53 GLN N CA 1
ATOM 2252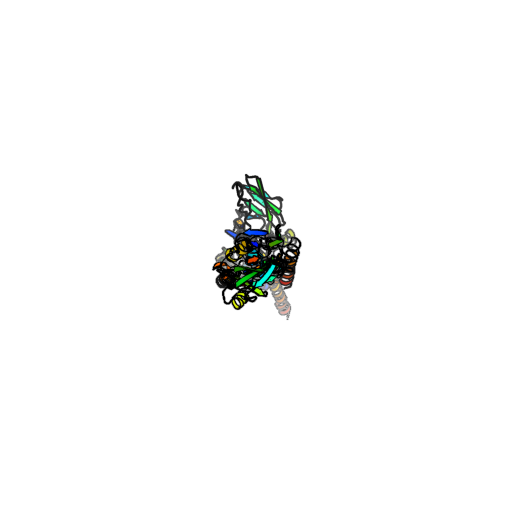 C C . GLN C 2 54 ? -5.144 -4.679 -15.739 1.00 62.78 53 GLN N C 1
ATOM 2253 O O . GLN C 2 54 ? -6.106 -4.494 -16.488 1.00 65.25 53 GLN N O 1
ATOM 2259 N N . ALA C 2 55 ? -3.892 -4.660 -16.177 1.00 63.55 54 ALA N N 1
ATOM 2260 C CA . ALA C 2 55 ? -3.619 -4.440 -17.588 1.00 63.19 54 ALA N CA 1
ATOM 2261 C C . ALA C 2 55 ? -4.113 -5.641 -18.389 1.00 63.10 54 ALA N C 1
ATOM 2262 O O . ALA C 2 55 ? -4.925 -5.474 -19.289 1.00 61.71 54 ALA N O 1
ATOM 2264 N N . LYS C 2 56 ? -3.633 -6.844 -18.055 1.00 68.17 55 LYS N N 1
ATOM 2265 C CA . LYS C 2 56 ? -4.036 -8.076 -18.748 1.00 70.52 55 LYS N CA 1
ATOM 2266 C C . LYS C 2 56 ? -5.552 -8.274 -18.714 1.00 72.80 55 LYS N C 1
ATOM 2267 O O . LYS C 2 56 ? -6.172 -8.675 -19.707 1.00 72.63 55 LYS N O 1
ATOM 2273 N N . ALA C 2 57 ? -6.139 -8.003 -17.553 1.00 64.83 56 ALA N N 1
ATOM 2274 C CA . ALA C 2 57 ? -7.579 -8.131 -17.357 1.00 65.51 56 ALA N CA 1
ATOM 2275 C C . ALA C 2 57 ? -8.342 -7.134 -18.222 1.00 67.02 56 ALA N C 1
ATOM 2276 O O . ALA C 2 57 ? -9.536 -7.302 -18.470 1.00 69.06 56 ALA N O 1
ATOM 2278 N N . ALA C 2 58 ? -7.651 -6.083 -18.657 1.00 74.32 57 ALA N N 1
ATOM 2279 C CA . ALA C 2 58 ? -8.249 -5.058 -19.509 1.00 76.11 57 ALA N CA 1
ATOM 2280 C C . ALA C 2 58 ? -8.036 -5.485 -20.953 1.00 77.23 57 ALA N C 1
ATOM 2281 O O . ALA C 2 58 ? -8.780 -5.091 -21.852 1.00 73.81 57 ALA N O 1
ATOM 2283 N N . GLY C 2 59 ? -7.003 -6.295 -21.161 1.00 94.22 58 GLY N N 1
ATOM 2284 C CA . GLY C 2 59 ? -6.711 -6.793 -22.487 1.00 99.28 58 GLY N CA 1
ATOM 2285 C C . GLY C 2 59 ? -7.842 -7.719 -22.873 1.00 102.61 58 GLY N C 1
ATOM 2286 O O . GLY C 2 59 ? -8.501 -7.513 -23.894 1.00 106.09 58 GLY N O 1
ATOM 2287 N N . GLU C 2 60 ? -8.082 -8.735 -22.046 1.00 75.51 59 GLU N N 1
ATOM 2288 C CA . GLU C 2 60 ? -9.154 -9.681 -22.317 1.00 75.91 59 GLU N CA 1
ATOM 2289 C C . GLU C 2 60 ? -10.467 -8.944 -22.476 1.00 76.06 59 GLU N C 1
ATOM 2290 O O . GLU C 2 60 ? -11.224 -9.207 -23.408 1.00 75.86 59 GLU N O 1
ATOM 2296 N N . GLU C 2 61 ? -10.723 -8.012 -21.564 1.00 79.31 60 GLU N N 1
ATOM 2297 C CA . GLU C 2 61 ? -11.939 -7.207 -21.607 1.00 81.61 60 GLU N CA 1
ATOM 2298 C C . GLU C 2 61 ? -12.158 -6.676 -23.017 1.00 81.08 60 GLU N C 1
ATOM 2299 O O . GLU C 2 61 ? -12.989 -7.193 -23.756 1.00 81.69 60 GLU N O 1
ATOM 2305 N N . ALA C 2 62 ? -11.396 -5.652 -23.386 1.00 110.13 61 ALA N N 1
ATOM 2306 C CA . ALA C 2 62 ? -11.514 -5.042 -24.702 1.00 108.63 61 ALA N CA 1
ATOM 2307 C C . ALA C 2 62 ? -11.451 -6.044 -25.862 1.00 107.22 61 ALA N C 1
ATOM 2308 O O . ALA C 2 62 ? -12.282 -5.994 -26.768 1.00 105.10 61 ALA N O 1
ATOM 2310 N N . LYS C 2 63 ? -10.481 -6.954 -25.840 1.00 93.70 62 LYS N N 1
ATOM 2311 C CA . LYS C 2 63 ? -10.351 -7.932 -26.921 1.00 94.38 62 LYS N CA 1
ATOM 2312 C C . LYS C 2 63 ? -11.592 -8.803 -27.102 1.00 96.29 62 LYS N C 1
ATOM 2313 O O . LYS C 2 63 ? -12.359 -8.628 -28.053 1.00 97.77 62 LYS N O 1
ATOM 2319 N N . GLN C 2 64 ? -11.770 -9.749 -26.185 1.00 105.27 63 GLN N N 1
ATOM 2320 C CA . GLN C 2 64 ? -12.901 -10.669 -26.216 1.00 106.28 63 GLN N CA 1
ATOM 2321 C C . GLN C 2 64 ? -14.240 -9.962 -26.367 1.00 106.75 63 GLN N C 1
ATOM 2322 O O . GLN C 2 64 ? -15.246 -10.588 -26.694 1.00 108.65 63 GLN N O 1
ATOM 2328 N N . GLN C 2 65 ? -14.249 -8.658 -26.112 1.00 92.45 64 GLN N N 1
ATOM 2329 C CA . GLN C 2 65 ? -15.459 -7.852 -26.238 1.00 92.63 64 GLN N CA 1
ATOM 2330 C C . GLN C 2 65 ? -15.652 -7.464 -27.699 1.00 92.60 64 GLN N C 1
ATOM 2331 O O . GLN C 2 65 ? -16.687 -7.750 -28.295 1.00 92.89 64 GLN N O 1
ATOM 2337 N N . ALA C 2 66 ? -14.645 -6.805 -28.266 1.00 84.50 65 ALA N N 1
ATOM 2338 C CA . ALA C 2 66 ? -14.692 -6.373 -29.657 1.00 84.09 65 ALA N CA 1
ATOM 2339 C C . ALA C 2 66 ? -15.123 -7.515 -30.575 1.00 83.54 65 ALA N C 1
ATOM 2340 O O . ALA C 2 66 ? -15.959 -7.321 -31.463 1.00 81.90 65 ALA N O 1
ATOM 2342 N N . ILE C 2 67 ? -14.562 -8.704 -30.351 1.00 85.45 66 ILE N N 1
ATOM 2343 C CA . ILE C 2 67 ? -14.901 -9.863 -31.168 1.00 84.96 66 ILE N CA 1
ATOM 2344 C C . ILE C 2 67 ? -16.394 -10.175 -31.157 1.00 85.41 66 ILE N C 1
ATOM 2345 O O . ILE C 2 67 ? -16.835 -11.120 -31.808 1.00 85.98 66 ILE N O 1
ATOM 2350 N N . GLU C 2 68 ? -17.161 -9.399 -30.393 1.00 94.19 67 GLU N N 1
ATOM 2351 C CA . GLU C 2 68 ? -18.610 -9.557 -30.360 1.00 95.72 67 GLU N CA 1
ATOM 2352 C C . GLU C 2 68 ? -19.016 -9.012 -31.724 1.00 97.04 67 GLU N C 1
ATOM 2353 O O . GLU C 2 68 ? -19.353 -7.829 -31.857 1.00 95.57 67 GLU N O 1
ATOM 2359 N N . ASN C 2 69 ? -18.951 -9.888 -32.728 1.00 108.29 68 ASN N N 1
ATOM 2360 C CA . ASN C 2 69 ? -19.251 -9.562 -34.119 1.00 108.49 68 ASN N CA 1
ATOM 2361 C C . ASN C 2 69 ? -18.269 -8.515 -34.627 1.00 109.21 68 ASN N C 1
ATOM 2362 O O . ASN C 2 69 ? -17.382 -8.896 -35.420 1.00 81.42 68 ASN N O 1
ATOM 2367 N N . THR D 1 6 ? 46.046 -17.770 141.478 1.00 82.13 5 THR B N 1
ATOM 2368 C CA . THR D 1 6 ? 45.232 -17.592 142.719 1.00 84.41 5 THR B CA 1
ATOM 2369 C C . THR D 1 6 ? 45.052 -16.105 143.006 1.00 84.07 5 THR B C 1
ATOM 2370 O O . THR D 1 6 ? 44.210 -15.702 143.822 1.00 82.17 5 THR B O 1
ATOM 2374 N N . PHE D 1 7 ? 45.869 -15.314 142.306 1.00 112.09 6 PHE B N 1
ATOM 2375 C CA . PHE D 1 7 ? 45.899 -13.845 142.354 1.00 109.95 6 PHE B CA 1
ATOM 2376 C C . PHE D 1 7 ? 45.890 -13.365 140.900 1.00 108.50 6 PHE B C 1
ATOM 2377 O O . PHE D 1 7 ? 46.709 -13.798 140.087 1.00 111.27 6 PHE B O 1
ATOM 2385 N N . PHE D 1 8 ? 44.973 -12.450 140.594 1.00 71.04 7 PHE B N 1
ATOM 2386 C CA . PHE D 1 8 ? 44.795 -11.935 139.236 1.00 67.72 7 PHE B CA 1
ATOM 2387 C C . PHE D 1 8 ? 44.885 -10.410 139.000 1.00 63.23 7 PHE B C 1
ATOM 2388 O O . PHE D 1 8 ? 44.723 -9.600 139.913 1.00 61.66 7 PHE B O 1
ATOM 2396 N N . ASP D 1 9 ? 45.091 -10.057 137.729 1.00 63.50 8 ASP B N 1
ATOM 2397 C CA . ASP D 1 9 ? 45.204 -8.684 137.251 1.00 61.16 8 ASP B CA 1
ATOM 2398 C C . ASP D 1 9 ? 43.856 -8.042 136.966 1.00 60.62 8 ASP B C 1
ATOM 2399 O O . ASP D 1 9 ? 42.867 -8.725 136.715 1.00 60.83 8 ASP B O 1
ATOM 2404 N N . GLU D 1 10 ? 43.827 -6.716 137.003 1.00 51.36 9 GLU B N 1
ATOM 2405 C CA . GLU D 1 10 ? 42.616 -5.959 136.739 1.00 50.14 9 GLU B CA 1
ATOM 2406 C C . GLU D 1 10 ? 42.169 -6.293 135.322 1.00 52.17 9 GLU B C 1
ATOM 2407 O O . GLU D 1 10 ? 42.939 -6.162 134.361 1.00 51.82 9 GLU B O 1
ATOM 2413 N N . LEU D 1 11 ? 40.925 -6.759 135.216 1.00 62.41 10 LEU B N 1
ATOM 2414 C CA . LEU D 1 11 ? 40.320 -7.137 133.935 1.00 62.34 10 LEU B CA 1
ATOM 2415 C C . LEU D 1 11 ? 40.254 -5.921 133.029 1.00 63.12 10 LEU B C 1
ATOM 2416 O O . LEU D 1 11 ? 40.039 -4.803 133.491 1.00 63.51 10 LEU B O 1
ATOM 2421 N N . LYS D 1 12 ? 40.458 -6.138 131.740 1.00 60.06 11 LYS B N 1
ATOM 2422 C CA . LYS D 1 12 ? 40.395 -5.044 130.788 1.00 62.96 11 LYS B CA 1
ATOM 2423 C C . LYS D 1 12 ? 40.123 -5.567 129.383 1.00 63.81 11 LYS B C 1
ATOM 2424 O O . LYS D 1 12 ? 40.308 -6.755 129.100 1.00 64.29 11 LYS B O 1
ATOM 2430 N N . ILE D 1 13 ? 39.654 -4.687 128.508 1.00 56.92 12 ILE B N 1
ATOM 2431 C CA . ILE D 1 13 ? 39.374 -5.087 127.143 1.00 58.70 12 ILE B CA 1
ATOM 2432 C C . ILE D 1 13 ? 40.189 -4.237 126.181 1.00 61.54 12 ILE B C 1
ATOM 2433 O O . ILE D 1 13 ? 40.060 -3.012 126.146 1.00 62.99 12 ILE B O 1
ATOM 2438 N N . ASP D 1 14 ? 41.042 -4.914 125.415 1.00 82.49 13 ASP B N 1
ATOM 2439 C CA . ASP D 1 14 ? 41.909 -4.280 124.437 1.00 85.34 13 ASP B CA 1
ATOM 2440 C C . ASP D 1 14 ? 41.079 -3.340 123.573 1.00 86.27 13 ASP B C 1
ATOM 2441 O O . ASP D 1 14 ? 39.967 -3.679 123.158 1.00 86.83 13 ASP B O 1
ATOM 2446 N N . ASN D 1 15 ? 41.624 -2.156 123.311 1.00 84.88 14 ASN B N 1
ATOM 2447 C CA . ASN D 1 15 ? 40.932 -1.159 122.505 1.00 84.74 14 ASN B CA 1
ATOM 2448 C C . ASN D 1 15 ? 40.897 -1.567 121.037 1.00 83.70 14 ASN B C 1
ATOM 2449 O O . ASN D 1 15 ? 39.979 -1.207 120.297 1.00 83.12 14 ASN B O 1
ATOM 2454 N N . LYS D 1 16 ? 41.914 -2.311 120.619 1.00 88.83 15 LYS B N 1
ATOM 2455 C CA . LYS D 1 16 ? 41.996 -2.779 119.246 1.00 88.10 15 LYS B CA 1
ATOM 2456 C C . LYS D 1 16 ? 41.399 -4.178 119.157 1.00 86.26 15 LYS B C 1
ATOM 2457 O O . LYS D 1 16 ? 41.811 -5.090 119.877 1.00 87.70 15 LYS B O 1
ATOM 2463 N N . VAL D 1 17 ? 40.414 -4.326 118.274 1.00 74.85 16 VAL B N 1
ATOM 2464 C CA . VAL D 1 17 ? 39.733 -5.599 118.073 1.00 72.21 16 VAL B CA 1
ATOM 2465 C C . VAL D 1 17 ? 40.284 -6.343 116.858 1.00 72.41 16 VAL B C 1
ATOM 2466 O O . VAL D 1 17 ? 41.129 -5.822 116.124 1.00 72.34 16 VAL B O 1
ATOM 2470 N N . ASP D 1 18 ? 39.807 -7.569 116.659 1.00 68.17 17 ASP B N 1
ATOM 2471 C CA . ASP D 1 18 ? 40.246 -8.381 115.535 1.00 67.66 17 ASP B CA 1
ATOM 2472 C C . ASP D 1 18 ? 39.100 -8.687 114.590 1.00 69.26 17 ASP B C 1
ATOM 2473 O O . ASP D 1 18 ? 38.290 -9.575 114.861 1.00 69.83 17 ASP B O 1
ATOM 2478 N N . ILE D 1 19 ? 39.038 -7.950 113.481 1.00 70.37 18 ILE B N 1
ATOM 2479 C CA . ILE D 1 19 ? 37.980 -8.139 112.493 1.00 69.36 18 ILE B CA 1
ATOM 2480 C C . ILE D 1 19 ? 38.094 -9.526 111.852 1.00 69.42 18 ILE B C 1
ATOM 2481 O O . ILE D 1 19 ? 39.122 -9.863 111.257 1.00 69.47 18 ILE B O 1
ATOM 2486 N N . ILE D 1 20 ? 37.038 -10.329 111.984 1.00 57.79 19 ILE B N 1
ATOM 2487 C CA . ILE D 1 20 ? 37.031 -11.683 111.427 1.00 58.70 19 ILE B CA 1
ATOM 2488 C C . ILE D 1 20 ? 37.342 -11.659 109.931 1.00 61.78 19 ILE B C 1
ATOM 2489 O O . ILE D 1 20 ? 38.161 -12.439 109.440 1.00 62.01 19 ILE B O 1
ATOM 2494 N N . GLY D 1 21 ? 36.695 -10.749 109.215 1.00 68.31 20 GLY B N 1
ATOM 2495 C CA . GLY D 1 21 ? 36.897 -10.652 107.782 1.00 70.55 20 GLY B CA 1
ATOM 2496 C C . GLY D 1 21 ? 38.321 -10.740 107.263 1.00 70.36 20 GLY B C 1
ATOM 2497 O O . GLY D 1 21 ? 38.680 -11.700 106.584 1.00 70.82 20 GLY B O 1
ATOM 2498 N N . ASN D 1 22 ? 39.134 -9.742 107.590 1.00 72.58 21 ASN B N 1
ATOM 2499 C CA . ASN D 1 22 ? 40.511 -9.687 107.115 1.00 73.36 21 ASN B CA 1
ATOM 2500 C C . ASN D 1 22 ? 41.597 -9.834 108.186 1.00 74.93 21 ASN B C 1
ATOM 2501 O O . ASN D 1 22 ? 42.743 -9.441 107.967 1.00 75.33 21 ASN B O 1
ATOM 2506 N N . ASN D 1 23 ? 41.243 -10.394 109.338 1.00 85.40 22 ASN B N 1
ATOM 2507 C CA . ASN D 1 23 ? 42.215 -10.607 110.409 1.00 87.89 22 ASN B CA 1
ATOM 2508 C C . ASN D 1 23 ? 42.943 -9.347 110.866 1.00 89.29 22 ASN B C 1
ATOM 2509 O O . ASN D 1 23 ? 43.842 -9.428 111.699 1.00 90.56 22 ASN B O 1
ATOM 2514 N N . VAL D 1 24 ? 42.569 -8.187 110.336 1.00 95.97 23 VAL B N 1
ATOM 2515 C CA . VAL D 1 24 ? 43.240 -6.953 110.732 1.00 94.27 23 VAL B CA 1
ATOM 2516 C C . VAL D 1 24 ? 42.949 -6.589 112.179 1.00 93.46 23 VAL B C 1
ATOM 2517 O O . VAL D 1 24 ? 41.826 -6.741 112.659 1.00 93.33 23 VAL B O 1
ATOM 2521 N N . ARG D 1 25 ? 43.974 -6.095 112.865 1.00 86.15 24 ARG B N 1
ATOM 2522 C CA . ARG D 1 25 ? 43.855 -5.705 114.265 1.00 85.40 24 ARG B CA 1
ATOM 2523 C C . ARG D 1 25 ? 43.899 -4.178 114.381 1.00 82.08 24 ARG B C 1
ATOM 2524 O O . ARG D 1 25 ? 44.820 -3.528 113.874 1.00 80.02 24 ARG B O 1
ATOM 2532 N N . GLY D 1 26 ? 42.890 -3.612 115.037 1.00 71.92 25 GLY B N 1
ATOM 2533 C CA . GLY D 1 26 ? 42.826 -2.172 115.197 1.00 71.10 25 GLY B CA 1
ATOM 2534 C C . GLY D 1 26 ? 41.504 -1.739 115.794 1.00 71.53 25 GLY B C 1
ATOM 2535 O O . GLY D 1 26 ? 40.748 -2.569 116.301 1.00 68.41 25 GLY B O 1
ATOM 2536 N N . GLU D 1 27 ? 41.227 -0.439 115.747 1.00 72.33 26 GLU B N 1
ATOM 2537 C CA . GLU D 1 27 ? 39.981 0.105 116.281 1.00 74.64 26 GLU B CA 1
ATOM 2538 C C . GLU D 1 27 ? 38.781 -0.389 115.490 1.00 73.91 26 GLU B C 1
ATOM 2539 O O . GLU D 1 27 ? 38.885 -0.641 114.295 1.00 74.07 26 GLU B O 1
ATOM 2545 N N . LEU D 1 28 ? 37.638 -0.525 116.150 1.00 80.81 27 LEU B N 1
ATOM 2546 C CA . LEU D 1 28 ? 36.443 -0.967 115.446 1.00 79.60 27 LEU B CA 1
ATOM 2547 C C . LEU D 1 28 ? 36.163 0.069 114.368 1.00 79.50 27 LEU B C 1
ATOM 2548 O O . LEU D 1 28 ? 36.079 1.264 114.652 1.00 81.20 27 LEU B O 1
ATOM 2553 N N . PRO D 1 29 ? 36.014 -0.376 113.114 1.00 75.06 28 PRO B N 1
ATOM 2554 C CA . PRO D 1 29 ? 35.746 0.529 111.991 1.00 73.12 28 PRO B CA 1
ATOM 2555 C C . PRO D 1 29 ? 34.556 1.466 112.200 1.00 71.92 28 PRO B C 1
ATOM 2556 O O . PRO D 1 29 ? 33.572 1.110 112.840 1.00 69.41 28 PRO B O 1
ATOM 2560 N N . ASN D 1 30 ? 34.658 2.664 111.643 1.00 73.38 29 ASN B N 1
ATOM 2561 C CA . ASN D 1 30 ? 33.603 3.657 111.754 1.00 77.86 29 ASN B CA 1
ATOM 2562 C C . ASN D 1 30 ? 32.441 3.430 110.760 1.00 78.98 29 ASN B C 1
ATOM 2563 O O . ASN D 1 30 ? 31.382 4.058 110.869 1.00 79.13 29 ASN B O 1
ATOM 2568 N N . ILE D 1 31 ? 32.637 2.542 109.791 1.00 81.75 30 ILE B N 1
ATOM 2569 C CA . ILE D 1 31 ? 31.597 2.237 108.805 1.00 81.05 30 ILE B CA 1
ATOM 2570 C C . ILE D 1 31 ? 31.333 0.731 108.835 1.00 79.34 30 ILE B C 1
ATOM 2571 O O . ILE D 1 31 ? 32.255 -0.079 108.690 1.00 77.10 30 ILE B O 1
ATOM 2576 N N . TRP D 1 32 ? 30.077 0.342 109.017 1.00 71.73 31 TRP B N 1
ATOM 2577 C CA . TRP D 1 32 ? 29.792 -1.081 109.122 1.00 73.67 31 TRP B CA 1
ATOM 2578 C C . TRP D 1 32 ? 28.995 -1.815 108.065 1.00 72.09 31 TRP B C 1
ATOM 2579 O O . TRP D 1 32 ? 28.042 -1.301 107.476 1.00 70.35 31 TRP B O 1
ATOM 2590 N N . LEU D 1 33 ? 29.394 -3.066 107.886 1.00 76.10 32 LEU B N 1
ATOM 2591 C CA . LEU D 1 33 ? 28.723 -3.990 106.996 1.00 74.43 32 LEU B CA 1
ATOM 2592 C C . LEU D 1 33 ? 27.837 -4.697 108.000 1.00 75.51 32 LEU B C 1
ATOM 2593 O O . LEU D 1 33 ? 28.345 -5.242 108.981 1.00 75.74 32 LEU B O 1
ATOM 2598 N N . GLN D 1 34 ? 26.531 -4.695 107.801 1.00 79.20 33 GLN B N 1
ATOM 2599 C CA . GLN D 1 34 ? 25.707 -5.383 108.775 1.00 79.84 33 GLN B CA 1
ATOM 2600 C C . GLN D 1 34 ? 26.081 -6.856 108.836 1.00 80.65 33 GLN B C 1
ATOM 2601 O O . GLN D 1 34 ? 26.430 -7.462 107.824 1.00 80.41 33 GLN B O 1
ATOM 2607 N N . TYR D 1 35 ? 26.005 -7.424 110.034 1.00 79.41 34 TYR B N 1
ATOM 2608 C CA . TYR D 1 35 ? 26.333 -8.826 110.247 1.00 80.08 34 TYR B CA 1
ATOM 2609 C C . TYR D 1 35 ? 27.836 -9.031 110.189 1.00 80.29 34 TYR B C 1
ATOM 2610 O O . TYR D 1 35 ? 28.319 -10.161 110.072 1.00 80.06 34 TYR B O 1
ATOM 2619 N N . GLY D 1 36 ? 28.561 -7.916 110.272 1.00 75.61 35 GLY B N 1
ATOM 2620 C CA . GLY D 1 36 ? 30.013 -7.950 110.278 1.00 76.88 35 GLY B CA 1
ATOM 2621 C C . GLY D 1 36 ? 30.442 -8.429 111.652 1.00 76.57 35 GLY B C 1
ATOM 2622 O O . GLY D 1 36 ? 29.715 -8.226 112.628 1.00 78.41 35 GLY B O 1
ATOM 2623 N N . GLN D 1 37 ? 31.612 -9.048 111.753 1.00 64.03 36 GLN B N 1
ATOM 2624 C CA . GLN D 1 37 ? 32.047 -9.578 113.036 1.00 64.10 36 GLN B CA 1
ATOM 2625 C C . GLN D 1 37 ? 33.505 -9.319 113.386 1.00 65.12 36 GLN B C 1
ATOM 2626 O O . GLN D 1 37 ? 34.368 -9.227 112.507 1.00 66.89 36 GLN B O 1
ATOM 2632 N N . PHE D 1 38 ? 33.775 -9.236 114.687 1.00 61.52 37 PHE B N 1
ATOM 2633 C CA . PHE D 1 38 ? 35.118 -8.970 115.185 1.00 61.11 37 PHE B CA 1
ATOM 2634 C C . PHE D 1 38 ? 35.287 -9.532 116.587 1.00 61.88 37 PHE B C 1
ATOM 2635 O O . PHE D 1 38 ? 34.314 -9.673 117.320 1.00 60.90 37 PHE B O 1
ATOM 2643 N N . LYS D 1 39 ? 36.521 -9.850 116.960 1.00 76.54 38 LYS B N 1
ATOM 2644 C CA . LYS D 1 39 ? 36.788 -10.390 118.286 1.00 77.26 38 LYS B CA 1
ATOM 2645 C C . LYS D 1 39 ? 37.279 -9.316 119.238 1.00 77.11 38 LYS B C 1
ATOM 2646 O O . LYS D 1 39 ? 38.080 -8.461 118.862 1.00 77.44 38 LYS B O 1
ATOM 2652 N N . LEU D 1 40 ? 36.795 -9.370 120.474 1.00 75.62 39 LEU B N 1
ATOM 2653 C CA . LEU D 1 40 ? 37.199 -8.427 121.504 1.00 72.36 39 LEU B CA 1
ATOM 2654 C C . LEU D 1 40 ? 38.252 -9.103 122.371 1.00 73.91 39 LEU B C 1
ATOM 2655 O O . LEU D 1 40 ? 38.041 -10.214 122.860 1.00 76.17 39 LEU B O 1
ATOM 2660 N N . LYS D 1 41 ? 39.387 -8.438 122.563 1.00 74.99 40 LYS B N 1
ATOM 2661 C CA . LYS D 1 41 ? 40.471 -9.011 123.360 1.00 74.47 40 LYS B CA 1
ATOM 2662 C C . LYS D 1 41 ? 40.412 -8.692 124.859 1.00 73.35 40 LYS B C 1
ATOM 2663 O O . LYS D 1 41 ? 40.773 -7.595 125.292 1.00 72.71 40 LYS B O 1
ATOM 2669 N N . ALA D 1 42 ? 39.970 -9.652 125.660 1.00 64.81 41 ALA B N 1
ATOM 2670 C CA . ALA D 1 42 ? 39.913 -9.423 127.096 1.00 66.02 41 ALA B CA 1
ATOM 2671 C C . ALA D 1 42 ? 41.142 -10.033 127.757 1.00 67.26 41 ALA B C 1
ATOM 2672 O O . ALA D 1 42 ? 41.803 -10.906 127.195 1.00 69.50 41 ALA B O 1
ATOM 2674 N N . SER D 1 43 ? 41.454 -9.561 128.952 1.00 72.64 42 SER B N 1
ATOM 2675 C CA . SER D 1 43 ? 42.599 -10.080 129.680 1.00 72.31 42 SER B CA 1
ATOM 2676 C C . SER D 1 43 ? 42.462 -9.705 131.146 1.00 71.97 42 SER B C 1
ATOM 2677 O O . SER D 1 43 ? 41.629 -8.872 131.507 1.00 72.04 42 SER B O 1
ATOM 2680 N N . GLY D 1 44 ? 43.284 -10.320 131.986 1.00 74.16 43 GLY B N 1
ATOM 2681 C CA . GLY D 1 44 ? 43.206 -10.057 133.407 1.00 74.95 43 GLY B CA 1
ATOM 2682 C C . GLY D 1 44 ? 42.333 -11.147 133.984 1.00 75.33 43 GLY B C 1
ATOM 2683 O O . GLY D 1 44 ? 42.287 -12.246 133.433 1.00 76.00 43 GLY B O 1
ATOM 2684 N N . GLY D 1 45 ? 41.634 -10.857 135.076 1.00 80.06 44 GLY B N 1
ATOM 2685 C CA . GLY D 1 45 ? 40.773 -11.858 135.686 1.00 80.06 44 GLY B CA 1
ATOM 2686 C C . GLY D 1 45 ? 41.433 -13.222 135.733 1.00 79.46 44 GLY B C 1
ATOM 2687 O O . GLY D 1 45 ? 42.650 -13.331 135.578 1.00 79.52 44 GLY B O 1
ATOM 2688 N N . ASP D 1 46 ? 40.649 -14.270 135.951 1.00 68.52 45 ASP B N 1
ATOM 2689 C CA . ASP D 1 46 ? 41.233 -15.595 135.991 1.00 68.40 45 ASP B CA 1
ATOM 2690 C C . ASP D 1 46 ? 41.339 -16.205 134.599 1.00 69.77 45 ASP B C 1
ATOM 2691 O O . ASP D 1 46 ? 41.507 -17.414 134.458 1.00 70.60 45 ASP B O 1
ATOM 2696 N N . GLY D 1 47 ? 41.248 -15.368 133.568 1.00 78.14 46 GLY B N 1
ATOM 2697 C CA . GLY D 1 47 ? 41.366 -15.865 132.206 1.00 79.52 46 GLY B CA 1
ATOM 2698 C C . GLY D 1 47 ? 40.080 -16.361 131.573 1.00 79.97 46 GLY B C 1
ATOM 2699 O O . GLY D 1 47 ? 39.982 -16.449 130.351 1.00 80.97 46 GLY B O 1
ATOM 2700 N N . THR D 1 48 ? 39.094 -16.684 132.401 1.00 78.89 47 THR B N 1
ATOM 2701 C CA . THR D 1 48 ? 37.806 -17.177 131.926 1.00 79.03 47 THR B CA 1
ATOM 2702 C C . THR D 1 48 ? 36.839 -16.019 131.776 1.00 76.25 47 THR B C 1
ATOM 2703 O O . THR D 1 48 ? 36.687 -15.231 132.704 1.00 76.37 47 THR B O 1
ATOM 2707 N N . TYR D 1 49 ? 36.175 -15.907 130.628 1.00 72.42 48 TYR B N 1
ATOM 2708 C CA . TYR D 1 49 ? 35.235 -14.803 130.444 1.00 70.87 48 TYR B CA 1
ATOM 2709 C C . TYR D 1 49 ? 33.888 -15.218 129.863 1.00 69.50 48 TYR B C 1
ATOM 2710 O O . TYR D 1 49 ? 33.785 -16.194 129.121 1.00 70.04 48 TYR B O 1
ATOM 2719 N N . SER D 1 50 ? 32.852 -14.471 130.229 1.00 61.25 49 SER B N 1
ATOM 2720 C CA . SER D 1 50 ? 31.509 -14.698 129.721 1.00 59.59 49 SER B CA 1
ATOM 2721 C C . SER D 1 50 ? 31.196 -13.341 129.125 1.00 60.22 49 SER B C 1
ATOM 2722 O O . SER D 1 50 ? 31.697 -12.326 129.617 1.00 62.57 49 SER B O 1
ATOM 2725 N N . TRP D 1 51 ? 30.390 -13.310 128.068 1.00 58.82 50 TRP B N 1
ATOM 2726 C CA . TRP D 1 51 ? 30.061 -12.048 127.420 1.00 58.02 50 TRP B CA 1
ATOM 2727 C C . TRP D 1 51 ? 28.565 -11.755 127.368 1.00 60.90 50 TRP B C 1
ATOM 2728 O O . TRP D 1 51 ? 27.735 -12.663 127.319 1.00 61.14 50 TRP B O 1
ATOM 2739 N N . TYR D 1 52 ? 28.226 -10.474 127.376 1.00 69.10 51 TYR B N 1
ATOM 2740 C CA . TYR D 1 52 ? 26.834 -10.063 127.357 1.00 70.70 51 TYR B CA 1
ATOM 2741 C C . TYR D 1 52 ? 26.680 -8.720 126.651 1.00 72.23 51 TYR B C 1
ATOM 2742 O O . TYR D 1 52 ? 27.544 -7.851 126.747 1.00 72.14 51 TYR B O 1
ATOM 2751 N N . SER D 1 53 ? 25.584 -8.569 125.921 1.00 64.64 52 SER B N 1
ATOM 2752 C CA . SER D 1 53 ? 25.299 -7.337 125.196 1.00 67.53 52 SER B CA 1
ATOM 2753 C C . SER D 1 53 ? 24.079 -6.666 125.821 1.00 68.34 52 SER B C 1
ATOM 2754 O O . SER D 1 53 ? 23.103 -7.337 126.150 1.00 67.60 52 SER B O 1
ATOM 2757 N N . GLU D 1 54 ? 24.124 -5.347 125.981 1.00 65.24 53 GLU B N 1
ATOM 2758 C CA . GLU D 1 54 ? 23.004 -4.634 126.584 1.00 67.33 53 GLU B CA 1
ATOM 2759 C C . GLU D 1 54 ? 21.893 -4.273 125.609 1.00 68.62 53 GLU B C 1
ATOM 2760 O O . GLU D 1 54 ? 20.950 -3.569 125.963 1.00 68.72 53 GLU B O 1
ATOM 2766 N N . ASN D 1 55 ? 21.998 -4.773 124.384 1.00 99.98 54 ASN B N 1
ATOM 2767 C CA . ASN D 1 55 ? 21.008 -4.496 123.352 1.00 100.01 54 ASN B CA 1
ATOM 2768 C C . ASN D 1 55 ? 21.348 -5.344 122.130 1.00 100.78 54 ASN B C 1
ATOM 2769 O O . ASN D 1 55 ? 21.938 -4.850 121.165 1.00 101.87 54 ASN B O 1
ATOM 2774 N N . THR D 1 56 ? 20.976 -6.619 122.182 1.00 83.94 55 THR B N 1
ATOM 2775 C CA . THR D 1 56 ? 21.255 -7.556 121.098 1.00 84.48 55 THR B CA 1
ATOM 2776 C C . THR D 1 56 ? 20.754 -7.065 119.743 1.00 85.49 55 THR B C 1
ATOM 2777 O O . THR D 1 56 ? 21.186 -7.562 118.700 1.00 86.38 55 THR B O 1
ATOM 2781 N N . SER D 1 57 ? 19.832 -6.107 119.754 1.00 88.75 56 SER B N 1
ATOM 2782 C CA . SER D 1 57 ? 19.320 -5.563 118.505 1.00 87.77 56 SER B CA 1
ATOM 2783 C C . SER D 1 57 ? 20.485 -4.985 117.723 1.00 85.45 56 SER B C 1
ATOM 2784 O O . SER D 1 57 ? 20.632 -5.251 116.531 1.00 85.49 56 SER B O 1
ATOM 2787 N N . ILE D 1 58 ? 21.324 -4.207 118.401 1.00 75.98 57 ILE B N 1
ATOM 2788 C CA . ILE D 1 58 ? 22.462 -3.587 117.740 1.00 74.58 57 ILE B CA 1
ATOM 2789 C C . ILE D 1 58 ? 23.659 -4.505 117.535 1.00 74.33 57 ILE B C 1
ATOM 2790 O O . ILE D 1 58 ? 24.261 -4.518 116.462 1.00 75.99 57 ILE B O 1
ATOM 2795 N N . ALA D 1 59 ? 24.006 -5.269 118.563 1.00 66.06 58 ALA B N 1
ATOM 2796 C CA . ALA D 1 59 ? 25.145 -6.167 118.481 1.00 61.99 58 ALA B CA 1
ATOM 2797 C C . ALA D 1 59 ? 24.901 -7.450 119.255 1.00 61.09 58 ALA B C 1
ATOM 2798 O O . ALA D 1 59 ? 24.127 -7.484 120.207 1.00 60.31 58 ALA B O 1
ATOM 2800 N N . THR D 1 60 ? 25.583 -8.505 118.845 1.00 79.39 59 THR B N 1
ATOM 2801 C CA . THR D 1 60 ? 25.435 -9.790 119.489 1.00 79.19 59 THR B CA 1
ATOM 2802 C C . THR D 1 60 ? 26.815 -10.370 119.742 1.00 82.03 59 THR B C 1
ATOM 2803 O O . THR D 1 60 ? 27.739 -10.140 118.957 1.00 82.56 59 THR B O 1
ATOM 2807 N N . VAL D 1 61 ? 26.960 -11.113 120.839 1.00 62.51 60 VAL B N 1
ATOM 2808 C CA . VAL D 1 61 ? 28.253 -11.702 121.184 1.00 61.07 60 VAL B CA 1
ATOM 2809 C C . VAL D 1 61 ? 28.149 -13.133 121.716 1.00 61.33 60 VAL B C 1
ATOM 2810 O O . VAL D 1 61 ? 27.169 -13.488 122.363 1.00 59.24 60 VAL B O 1
ATOM 2814 N N . ASP D 1 62 ? 29.165 -13.947 121.434 1.00 64.21 61 ASP B N 1
ATOM 2815 C CA . ASP D 1 62 ? 29.188 -15.337 121.882 1.00 67.35 61 ASP B CA 1
ATOM 2816 C C . ASP D 1 62 ? 30.236 -15.565 122.973 1.00 69.00 61 ASP B C 1
ATOM 2817 O O . ASP D 1 62 ? 30.884 -14.619 123.421 1.00 69.23 61 ASP B O 1
ATOM 2822 N N . ALA D 1 63 ? 30.403 -16.814 123.400 1.00 78.08 62 ALA B N 1
ATOM 2823 C CA . ALA D 1 63 ? 31.357 -17.147 124.462 1.00 78.34 62 ALA B CA 1
ATOM 2824 C C . ALA D 1 63 ? 32.814 -16.824 124.139 1.00 78.14 62 ALA B C 1
ATOM 2825 O O . ALA D 1 63 ? 33.636 -16.631 125.046 1.00 76.98 62 ALA B O 1
ATOM 2827 N N . SER D 1 64 ? 33.134 -16.768 122.850 1.00 79.06 63 SER B N 1
ATOM 2828 C CA . SER D 1 64 ? 34.495 -16.477 122.435 1.00 79.13 63 SER B CA 1
ATOM 2829 C C . SER D 1 64 ? 34.769 -14.985 122.283 1.00 80.80 63 SER B C 1
ATOM 2830 O O . SER D 1 64 ? 35.898 -14.572 122.007 1.00 82.02 63 SER B O 1
ATOM 2833 N N . GLY D 1 65 ? 33.735 -14.173 122.470 1.00 69.96 64 GLY B N 1
ATOM 2834 C CA . GLY D 1 65 ? 33.914 -12.741 122.358 1.00 68.93 64 GLY B CA 1
ATOM 2835 C C . GLY D 1 65 ? 33.758 -12.263 120.936 1.00 68.13 64 GLY B C 1
ATOM 2836 O O . GLY D 1 65 ? 34.156 -11.148 120.608 1.00 68.63 64 GLY B O 1
ATOM 2837 N N . LYS D 1 66 ? 33.194 -13.108 120.078 1.00 69.29 65 LYS B N 1
ATOM 2838 C CA . LYS D 1 66 ? 32.981 -12.713 118.695 1.00 68.61 65 LYS B CA 1
ATOM 2839 C C . LYS D 1 66 ? 31.709 -11.892 118.648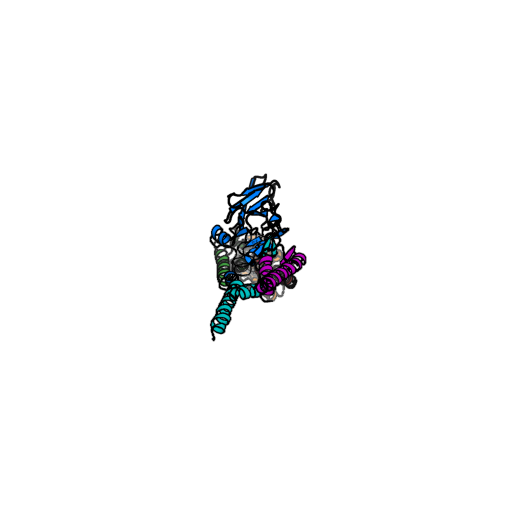 1.00 67.07 65 LYS B C 1
ATOM 2840 O O . LYS D 1 66 ? 30.627 -12.389 118.947 1.00 67.50 65 LYS B O 1
ATOM 2846 N N . VAL D 1 67 ? 31.848 -10.625 118.289 1.00 67.76 66 VAL B N 1
ATOM 2847 C CA . VAL D 1 67 ? 30.705 -9.738 118.204 1.00 67.95 66 VAL B CA 1
ATOM 2848 C C . VAL D 1 67 ? 30.072 -9.871 116.822 1.00 69.84 66 VAL B C 1
ATOM 2849 O O . VAL D 1 67 ? 30.600 -10.567 115.957 1.00 70.10 66 VAL B O 1
ATOM 2853 N N . THR D 1 68 ? 28.937 -9.208 116.629 1.00 88.14 67 THR B N 1
ATOM 2854 C CA . THR D 1 68 ? 28.219 -9.221 115.360 1.00 85.98 67 THR B CA 1
ATOM 2855 C C . THR D 1 68 ? 27.360 -7.965 115.309 1.00 85.22 67 THR B C 1
ATOM 2856 O O . THR D 1 68 ? 26.509 -7.758 116.169 1.00 85.48 67 THR B O 1
ATOM 2860 N N . LEU D 1 69 ? 27.589 -7.122 114.310 1.00 67.31 68 LEU B N 1
ATOM 2861 C CA . LEU D 1 69 ? 26.823 -5.890 114.185 1.00 66.87 68 LEU B CA 1
ATOM 2862 C C . LEU D 1 69 ? 25.489 -6.156 113.484 1.00 67.67 68 LEU B C 1
ATOM 2863 O O . LEU D 1 69 ? 25.433 -6.223 112.259 1.00 68.68 68 LEU B O 1
ATOM 2868 N N . ASN D 1 70 ? 24.417 -6.302 114.263 1.00 66.49 69 ASN B N 1
ATOM 2869 C CA . ASN D 1 70 ? 23.099 -6.587 113.704 1.00 65.57 69 ASN B CA 1
ATOM 2870 C C . ASN D 1 70 ? 22.306 -5.347 113.355 1.00 65.72 69 ASN B C 1
ATOM 2871 O O . ASN D 1 70 ? 21.572 -5.349 112.379 1.00 67.72 69 ASN B O 1
ATOM 2876 N N . GLY D 1 71 ? 22.440 -4.293 114.148 1.00 70.59 70 GLY B N 1
ATOM 2877 C CA . GLY D 1 71 ? 21.701 -3.072 113.869 1.00 71.69 70 GLY B CA 1
ATOM 2878 C C . GLY D 1 71 ? 22.663 -1.916 113.744 1.00 73.98 70 GLY B C 1
ATOM 2879 O O . GLY D 1 71 ? 23.866 -2.139 113.733 1.00 74.47 70 GLY B O 1
ATOM 2880 N N . LYS D 1 72 ? 22.150 -0.694 113.650 1.00 68.99 71 LYS B N 1
ATOM 2881 C CA . LYS D 1 72 ? 23.009 0.491 113.528 1.00 73.22 71 LYS B CA 1
ATOM 2882 C C . LYS D 1 72 ? 22.893 1.378 114.760 1.00 75.81 71 LYS B C 1
ATOM 2883 O O . LYS D 1 72 ? 21.952 2.167 114.870 1.00 76.62 71 LYS B O 1
ATOM 2889 N N . GLY D 1 73 ? 23.844 1.267 115.681 1.00 82.89 72 GLY B N 1
ATOM 2890 C CA . GLY D 1 73 ? 23.762 2.087 116.873 1.00 82.07 72 GLY B CA 1
ATOM 2891 C C . GLY D 1 73 ? 24.899 1.936 117.859 1.00 82.97 72 GLY B C 1
ATOM 2892 O O . GLY D 1 73 ? 26.009 1.537 117.499 1.00 82.68 72 GLY B O 1
ATOM 2893 N N . SER D 1 74 ? 24.607 2.262 119.116 1.00 85.43 73 SER B N 1
ATOM 2894 C CA . SER D 1 74 ? 25.588 2.199 120.195 1.00 82.32 73 SER B CA 1
ATOM 2895 C C . SER D 1 74 ? 25.143 1.215 121.267 1.00 81.51 73 SER B C 1
ATOM 2896 O O . SER D 1 74 ? 24.083 1.375 121.864 1.00 82.10 73 SER B O 1
ATOM 2899 N N . VAL D 1 75 ? 25.954 0.195 121.513 1.00 79.28 74 VAL B N 1
ATOM 2900 C CA . VAL D 1 75 ? 25.609 -0.793 122.524 1.00 77.11 74 VAL B CA 1
ATOM 2901 C C . VAL D 1 75 ? 26.827 -1.113 123.378 1.00 78.50 74 VAL B C 1
ATOM 2902 O O . VAL D 1 75 ? 27.961 -1.094 122.892 1.00 78.35 74 VAL B O 1
ATOM 2906 N N . VAL D 1 76 ? 26.600 -1.385 124.658 1.00 65.26 75 VAL B N 1
ATOM 2907 C CA . VAL D 1 76 ? 27.702 -1.729 125.538 1.00 62.53 75 VAL B CA 1
ATOM 2908 C C . VAL D 1 76 ? 27.815 -3.238 125.655 1.00 62.97 75 VAL B C 1
ATOM 2909 O O . VAL D 1 76 ? 26.827 -3.948 125.856 1.00 62.18 75 VAL B O 1
ATOM 2913 N N . ILE D 1 77 ? 29.032 -3.727 125.490 1.00 75.78 76 ILE B N 1
ATOM 2914 C CA . ILE D 1 77 ? 29.295 -5.139 125.611 1.00 75.73 76 ILE B CA 1
ATOM 2915 C C . ILE D 1 77 ? 30.015 -5.213 126.935 1.00 77.48 76 ILE B C 1
ATOM 2916 O O . ILE D 1 77 ? 30.866 -4.373 127.221 1.00 79.29 76 ILE B O 1
ATOM 2921 N N . LYS D 1 78 ? 29.656 -6.188 127.760 1.00 80.73 77 LYS B N 1
ATOM 2922 C CA . LYS D 1 78 ? 30.301 -6.339 129.056 1.00 81.74 77 LYS B CA 1
ATOM 2923 C C . LYS D 1 78 ? 30.944 -7.705 129.165 1.00 81.57 77 LYS B C 1
ATOM 2924 O O . LYS D 1 78 ? 30.352 -8.721 128.795 1.00 83.36 77 LYS B O 1
ATOM 2930 N N . ALA D 1 79 ? 32.172 -7.718 129.660 1.00 75.31 78 ALA B N 1
ATOM 2931 C CA . ALA D 1 79 ? 32.897 -8.961 129.826 1.00 74.17 78 ALA B CA 1
ATOM 2932 C C . ALA D 1 79 ? 33.082 -9.251 131.308 1.00 74.42 78 ALA B C 1
ATOM 2933 O O . ALA D 1 79 ? 33.547 -8.396 132.075 1.00 74.12 78 ALA B O 1
ATOM 2935 N N . THR D 1 80 ? 32.702 -10.456 131.716 1.00 72.18 79 THR B N 1
ATOM 2936 C CA . THR D 1 80 ? 32.858 -10.834 133.103 1.00 70.73 79 THR B CA 1
ATOM 2937 C C . THR D 1 80 ? 33.792 -12.029 133.180 1.00 70.71 79 THR B C 1
ATOM 2938 O O . THR D 1 80 ? 33.730 -12.937 132.350 1.00 72.61 79 THR B O 1
ATOM 2942 N N . SER D 1 81 ? 34.683 -12.002 134.161 1.00 64.08 80 SER B N 1
ATOM 2943 C CA . SER D 1 81 ? 35.633 -13.084 134.336 1.00 63.93 80 SER B CA 1
ATOM 2944 C C . SER D 1 81 ? 35.266 -13.950 135.534 1.00 66.21 80 SER B C 1
ATOM 2945 O O . SER D 1 81 ? 34.443 -13.562 136.370 1.00 66.02 80 SER B O 1
ATOM 2948 N N . GLY D 1 82 ? 35.875 -15.128 135.606 1.00 65.64 81 GLY B N 1
ATOM 2949 C CA . GLY D 1 82 ? 35.583 -16.032 136.695 1.00 68.31 81 GLY B CA 1
ATOM 2950 C C . GLY D 1 82 ? 35.732 -15.392 138.057 1.00 69.72 81 GLY B C 1
ATOM 2951 O O . GLY D 1 82 ? 34.949 -15.684 138.963 1.00 71.81 81 GLY B O 1
ATOM 2952 N N . ASP D 1 83 ? 36.714 -14.504 138.206 1.00 63.46 82 ASP B N 1
ATOM 2953 C CA . ASP D 1 83 ? 36.949 -13.861 139.497 1.00 63.09 82 ASP B CA 1
ATOM 2954 C C . ASP D 1 83 ? 36.087 -12.640 139.805 1.00 62.29 82 ASP B C 1
ATOM 2955 O O . ASP D 1 83 ? 36.496 -11.750 140.550 1.00 63.23 82 ASP B O 1
ATOM 2960 N N . LYS D 1 84 ? 34.895 -12.599 139.223 1.00 69.33 83 LYS B N 1
ATOM 2961 C CA . LYS D 1 84 ? 33.953 -11.521 139.483 1.00 71.32 83 LYS B CA 1
ATOM 2962 C C . LYS D 1 84 ? 34.343 -10.096 139.061 1.00 67.70 83 LYS B C 1
ATOM 2963 O O . LYS D 1 84 ? 34.155 -9.148 139.824 1.00 65.95 83 LYS B O 1
ATOM 2969 N N . GLN D 1 85 ? 34.886 -9.937 137.858 1.00 62.52 84 GLN B N 1
ATOM 2970 C CA . GLN D 1 85 ? 35.225 -8.605 137.366 1.00 58.68 84 GLN B CA 1
ATOM 2971 C C . GLN D 1 85 ? 34.375 -8.371 136.124 1.00 59.23 84 GLN B C 1
ATOM 2972 O O . GLN D 1 85 ? 34.218 -9.259 135.280 1.00 56.65 84 GLN B O 1
ATOM 2978 N N . THR D 1 86 ? 33.805 -7.177 136.032 1.00 55.84 85 THR B N 1
ATOM 2979 C CA . THR D 1 86 ? 32.963 -6.827 134.904 1.00 57.30 85 THR B CA 1
ATOM 2980 C C . THR D 1 86 ? 33.331 -5.461 134.379 1.00 56.09 85 THR B C 1
ATOM 2981 O O . THR D 1 86 ? 33.172 -4.458 135.067 1.00 56.90 85 THR B O 1
ATOM 2985 N N . VAL D 1 87 ? 33.820 -5.428 133.151 1.00 48.76 86 VAL B N 1
ATOM 2986 C CA . VAL D 1 87 ? 34.194 -4.181 132.514 1.00 49.88 86 VAL B CA 1
ATOM 2987 C C . VAL D 1 87 ? 33.314 -4.037 131.284 1.00 50.58 86 VAL B C 1
ATOM 2988 O O . VAL D 1 87 ? 32.633 -4.979 130.876 1.00 51.43 86 VAL B O 1
ATOM 2992 N N . SER D 1 88 ? 33.317 -2.859 130.682 1.00 71.39 87 SER B N 1
ATOM 2993 C CA . SER D 1 88 ? 32.490 -2.667 129.509 1.00 72.86 87 SER B CA 1
ATOM 2994 C C . SER D 1 88 ? 33.198 -2.016 128.329 1.00 76.20 87 SER B C 1
ATOM 2995 O O . SER D 1 88 ? 33.947 -1.048 128.487 1.00 76.92 87 SER B O 1
ATOM 2998 N N . TYR D 1 89 ? 32.965 -2.594 127.151 1.00 77.77 88 TYR B N 1
ATOM 2999 C CA . TYR D 1 89 ? 33.504 -2.097 125.893 1.00 79.42 88 TYR B CA 1
ATOM 3000 C C . TYR D 1 89 ? 32.288 -1.454 125.240 1.00 79.55 88 TYR B C 1
ATOM 3001 O O . TYR D 1 89 ? 31.214 -2.050 125.204 1.00 78.80 88 TYR B O 1
ATOM 3010 N N . THR D 1 90 ? 32.452 -0.230 124.754 1.00 86.86 89 THR B N 1
ATOM 3011 C CA . THR D 1 90 ? 31.347 0.482 124.129 1.00 88.82 89 THR B CA 1
ATOM 3012 C C . THR D 1 90 ? 31.474 0.538 122.601 1.00 89.18 89 THR B C 1
ATOM 3013 O O . THR D 1 90 ? 32.530 0.885 122.068 1.00 89.36 89 THR B O 1
ATOM 3017 N N . ILE D 1 91 ? 30.397 0.168 121.906 1.00 67.55 90 ILE B N 1
ATOM 3018 C CA . ILE D 1 91 ? 30.363 0.200 120.445 1.00 67.83 90 ILE B CA 1
ATOM 3019 C C . ILE D 1 91 ? 29.779 1.536 120.017 1.00 69.12 90 ILE B C 1
ATOM 3020 O O . ILE D 1 91 ? 28.569 1.760 120.130 1.00 66.94 90 ILE B O 1
ATOM 3025 N N . LYS D 1 92 ? 30.652 2.414 119.533 1.00 100.53 91 LYS B N 1
ATOM 3026 C CA . LYS D 1 92 ? 30.273 3.744 119.075 1.00 104.49 91 LYS B CA 1
ATOM 3027 C C . LYS D 1 92 ? 29.459 3.622 117.784 1.00 106.15 91 LYS B C 1
ATOM 3028 O O . LYS D 1 92 ? 29.849 2.885 116.879 1.00 106.78 91 LYS B O 1
ATOM 3034 N N . ALA D 1 93 ? 28.331 4.331 117.699 1.00 95.89 92 ALA B N 1
ATOM 3035 C CA . ALA D 1 93 ? 27.488 4.277 116.500 1.00 93.90 92 ALA B CA 1
ATOM 3036 C C . ALA D 1 93 ? 28.286 4.764 115.295 1.00 92.65 92 ALA B C 1
ATOM 3037 O O . ALA D 1 93 ? 29.058 5.718 115.399 1.00 94.24 92 ALA B O 1
ATOM 3039 N N . PRO D 1 94 ? 28.103 4.115 114.132 1.00 78.52 93 PRO B N 1
ATOM 3040 C CA . PRO D 1 94 ? 28.809 4.463 112.896 1.00 76.56 93 PRO B CA 1
ATOM 3041 C C . PRO D 1 94 ? 28.244 5.658 112.145 1.00 75.62 93 PRO B C 1
ATOM 3042 O O . PRO D 1 94 ? 27.182 6.179 112.487 1.00 75.26 93 PRO B O 1
ATOM 3046 N N . SER D 1 95 ? 28.972 6.094 111.124 1.00 82.43 94 SER B N 1
ATOM 3047 C CA . SER D 1 95 ? 28.528 7.204 110.291 1.00 82.95 94 SER B CA 1
ATOM 3048 C C . SER D 1 95 ? 27.405 6.628 109.436 1.00 81.32 94 SER B C 1
ATOM 3049 O O . SER D 1 95 ? 26.429 7.309 109.124 1.00 80.88 94 SER B O 1
ATOM 3052 N N . TYR D 1 96 ? 27.557 5.358 109.069 1.00 99.09 95 TYR B N 1
ATOM 3053 C CA . TYR D 1 96 ? 26.557 4.649 108.275 1.00 99.98 95 TYR B CA 1
ATOM 3054 C C . TYR D 1 96 ? 26.839 3.151 108.277 1.00 100.71 95 TYR B C 1
ATOM 3055 O O . TYR D 1 96 ? 27.973 2.726 108.504 1.00 103.72 95 TYR B O 1
ATOM 3064 N N . MET D 1 97 ? 25.802 2.355 108.038 1.00 97.72 96 MET B N 1
ATOM 3065 C CA . MET D 1 97 ? 25.957 0.909 107.994 1.00 99.09 96 MET B CA 1
ATOM 3066 C C . MET D 1 97 ? 25.536 0.449 106.604 1.00 101.17 96 MET B C 1
ATOM 3067 O O . MET D 1 97 ? 25.346 1.273 105.713 1.00 103.50 96 MET B O 1
ATOM 3072 N N . ILE D 1 98 ? 25.375 -0.856 106.414 1.00 90.31 97 ILE B N 1
ATOM 3073 C CA . ILE D 1 98 ? 24.997 -1.379 105.108 1.00 89.92 97 ILE B CA 1
ATOM 3074 C C . ILE D 1 98 ? 24.105 -2.613 105.134 1.00 91.90 97 ILE B C 1
ATOM 3075 O O . ILE D 1 98 ? 24.533 -3.698 105.539 1.00 92.84 97 ILE B O 1
ATOM 3080 N N . LYS D 1 99 ? 22.865 -2.440 104.686 1.00 91.80 98 LYS B N 1
ATOM 3081 C CA . LYS D 1 99 ? 21.906 -3.537 104.627 1.00 94.60 98 LYS B CA 1
ATOM 3082 C C . LYS D 1 99 ? 21.923 -4.124 103.218 1.00 93.82 98 LYS B C 1
ATOM 3083 O O . LYS D 1 99 ? 22.223 -3.429 102.247 1.00 95.30 98 LYS B O 1
ATOM 3089 N N . VAL D 1 100 ? 21.596 -5.403 103.107 1.00 81.63 99 VAL B N 1
ATOM 3090 C CA . VAL D 1 100 ? 21.594 -6.061 101.812 1.00 81.32 99 VAL B CA 1
ATOM 3091 C C . VAL D 1 100 ? 20.240 -6.658 101.443 1.00 82.91 99 VAL B C 1
ATOM 3092 O O . VAL D 1 100 ? 19.995 -7.842 101.672 1.00 82.55 99 VAL B O 1
ATOM 3096 N N . ASP D 1 101 ? 19.372 -5.836 100.859 1.00 96.17 100 ASP B N 1
ATOM 3097 C CA . ASP D 1 101 ? 18.040 -6.280 100.449 1.00 97.99 100 ASP B CA 1
ATOM 3098 C C . ASP D 1 101 ? 18.173 -7.306 99.320 1.00 98.50 100 ASP B C 1
ATOM 3099 O O . ASP D 1 101 ? 19.270 -7.517 98.807 1.00 99.64 100 ASP B O 1
ATOM 3104 N N . LYS D 1 102 ? 17.062 -7.934 98.934 1.00 97.97 101 LYS B N 1
ATOM 3105 C CA . LYS D 1 102 ? 17.056 -8.954 97.873 1.00 98.04 101 LYS B CA 1
ATOM 3106 C C . LYS D 1 102 ? 17.541 -8.448 96.511 1.00 97.63 101 LYS B C 1
ATOM 3107 O O . LYS D 1 102 ? 17.944 -7.292 96.371 1.00 96.96 101 LYS B O 1
ATOM 3113 N N . GLN D 1 103 ? 17.502 -9.325 95.509 1.00 104.18 102 GLN B N 1
ATOM 3114 C CA . GLN D 1 103 ? 17.918 -8.962 94.153 1.00 103.33 102 GLN B CA 1
ATOM 3115 C C . GLN D 1 103 ? 16.853 -8.097 93.495 1.00 102.92 102 GLN B C 1
ATOM 3116 O O . GLN D 1 103 ? 15.657 -8.330 93.674 1.00 103.28 102 GLN B O 1
ATOM 3122 N N . ALA D 1 104 ? 17.288 -7.110 92.720 1.00 87.84 103 ALA B N 1
ATOM 3123 C CA . ALA D 1 104 ? 16.357 -6.209 92.058 1.00 87.94 103 ALA B CA 1
ATOM 3124 C C . ALA D 1 104 ? 17.005 -5.465 90.900 1.00 87.94 103 ALA B C 1
ATOM 3125 O O . ALA D 1 104 ? 18.229 -5.362 90.818 1.00 88.18 103 ALA B O 1
ATOM 3127 N N . TYR D 1 105 ? 16.177 -4.958 89.995 1.00 83.54 104 TYR B N 1
ATOM 3128 C CA . TYR D 1 105 ? 16.693 -4.196 88.870 1.00 84.44 104 TYR B CA 1
ATOM 3129 C C . TYR D 1 105 ? 16.932 -2.808 89.463 1.00 83.67 104 TYR B C 1
ATOM 3130 O O . TYR D 1 105 ? 16.242 -2.421 90.398 1.00 83.17 104 TYR B O 1
ATOM 3139 N N . TYR D 1 106 ? 17.905 -2.073 88.937 1.00 105.65 105 TYR B N 1
ATOM 3140 C CA . TYR D 1 106 ? 18.226 -0.742 89.451 1.00 107.06 105 TYR B CA 1
ATOM 3141 C C . TYR D 1 106 ? 17.041 0.038 90.022 1.00 107.56 105 TYR B C 1
ATOM 3142 O O . TYR D 1 106 ? 16.891 0.134 91.236 1.00 109.57 105 TYR B O 1
ATOM 3151 N N . ALA D 1 107 ? 16.216 0.608 89.149 1.00 82.95 106 ALA B N 1
ATOM 3152 C CA . ALA D 1 107 ? 15.045 1.383 89.571 1.00 82.61 106 ALA B CA 1
ATOM 3153 C C . ALA D 1 107 ? 14.247 0.658 90.648 1.00 83.30 106 ALA B C 1
ATOM 3154 O O . ALA D 1 107 ? 13.591 1.284 91.484 1.00 83.01 106 ALA B O 1
ATOM 3156 N N . ASP D 1 108 ? 14.316 -0.669 90.607 1.00 88.94 107 ASP B N 1
ATOM 3157 C CA . ASP D 1 108 ? 13.615 -1.541 91.539 1.00 92.15 107 ASP B CA 1
ATOM 3158 C C . ASP D 1 108 ? 14.280 -1.520 92.926 1.00 92.21 107 ASP B C 1
ATOM 3159 O O . ASP D 1 108 ? 13.625 -1.739 93.955 1.00 92.09 107 ASP B O 1
ATOM 3164 N N . ALA D 1 109 ? 15.585 -1.253 92.936 1.00 96.68 108 ALA B N 1
ATOM 3165 C CA . ALA D 1 109 ? 16.374 -1.184 94.162 1.00 97.58 108 ALA B CA 1
ATOM 3166 C C . ALA D 1 109 ? 16.251 0.205 94.776 1.00 98.68 108 ALA B C 1
ATOM 3167 O O . ALA D 1 109 ? 16.217 0.356 95.998 1.00 100.03 108 ALA B O 1
ATOM 3169 N N . MET D 1 110 ? 16.204 1.219 93.921 1.00 102.76 109 MET B N 1
ATOM 3170 C CA . MET D 1 110 ? 16.052 2.588 94.386 1.00 103.80 109 MET B CA 1
ATOM 3171 C C . MET D 1 110 ? 14.763 2.644 95.186 1.00 103.09 109 MET B C 1
ATOM 3172 O O . MET D 1 110 ? 14.648 3.390 96.160 1.00 102.71 109 MET B O 1
ATOM 3177 N N . SER D 1 111 ? 13.799 1.833 94.759 1.00 93.01 110 SER B N 1
ATOM 3178 C CA . SER D 1 111 ? 12.496 1.762 95.402 1.00 91.57 110 SER B CA 1
ATOM 3179 C C . SER D 1 111 ? 12.640 1.248 96.836 1.00 89.75 110 SER B C 1
ATOM 3180 O O . SER D 1 111 ? 12.089 1.823 97.778 1.00 90.01 110 SER B O 1
ATOM 3183 N N . ILE D 1 112 ? 13.396 0.169 96.994 1.00 90.37 111 ILE B N 1
ATOM 3184 C CA . ILE D 1 112 ? 13.609 -0.425 98.307 1.00 89.69 111 ILE B CA 1
ATOM 3185 C C . ILE D 1 112 ? 14.389 0.507 99.229 1.00 89.25 111 ILE B C 1
ATOM 3186 O O . ILE D 1 112 ? 13.900 0.891 100.295 1.00 87.78 111 ILE B O 1
ATOM 3191 N N . CYS D 1 113 ? 15.598 0.870 98.803 1.00 88.38 112 CYS B N 1
ATOM 3192 C CA . CYS D 1 113 ? 16.472 1.752 99.575 1.00 89.52 112 CYS B CA 1
ATOM 3193 C C . CYS D 1 113 ? 15.972 3.189 99.681 1.00 90.02 112 CYS B C 1
ATOM 3194 O O . CYS D 1 113 ? 16.650 4.045 100.243 1.00 90.27 112 CYS B O 1
ATOM 3197 N N . LYS D 1 114 ? 14.791 3.453 99.137 1.00 85.84 113 LYS B N 1
ATOM 3198 C CA . LYS D 1 114 ? 14.222 4.790 99.188 1.00 87.60 113 LYS B CA 1
ATOM 3199 C C . LYS D 1 114 ? 15.242 5.830 98.729 1.00 87.97 113 LYS B C 1
ATOM 3200 O O . LYS D 1 114 ? 15.429 6.862 99.378 1.00 87.12 113 LYS B O 1
ATOM 3206 N N . ASN D 1 115 ? 15.904 5.539 97.610 1.00 125.41 114 ASN B N 1
ATOM 3207 C CA . ASN D 1 115 ? 16.898 6.439 97.024 1.00 126.24 114 ASN B CA 1
ATOM 3208 C C . ASN D 1 115 ? 18.184 6.543 97.833 1.00 126.59 114 ASN B C 1
ATOM 3209 O O . ASN D 1 115 ? 18.993 7.450 97.615 1.00 127.23 114 ASN B O 1
ATOM 3214 N N . LEU D 1 116 ? 18.370 5.606 98.757 1.00 111.85 115 LEU B N 1
ATOM 3215 C CA . LEU D 1 116 ? 19.558 5.588 99.603 1.00 110.90 115 LEU B CA 1
ATOM 3216 C C . LEU D 1 116 ? 20.544 4.525 99.151 1.00 110.33 115 LEU B C 1
ATOM 3217 O O . LEU D 1 116 ? 20.997 3.701 99.945 1.00 111.57 115 LEU B O 1
ATOM 3222 N N . LEU D 1 117 ? 20.868 4.542 97.866 1.00 90.43 116 LEU B N 1
ATOM 3223 C CA . LEU D 1 117 ? 21.813 3.584 97.326 1.00 87.09 116 LEU B CA 1
ATOM 3224 C C . LEU D 1 117 ? 23.228 4.142 97.455 1.00 84.22 116 LEU B C 1
ATOM 3225 O O . LEU D 1 117 ? 23.420 5.346 97.623 1.00 83.61 116 LEU B O 1
ATOM 3230 N N . PRO D 1 118 ? 24.238 3.266 97.393 1.00 90.25 117 PRO B N 1
ATOM 3231 C CA . PRO D 1 118 ? 25.634 3.693 97.506 1.00 90.31 117 PRO B CA 1
ATOM 3232 C C . PRO D 1 118 ? 25.987 4.829 96.541 1.00 91.33 117 PRO B C 1
ATOM 3233 O O . PRO D 1 118 ? 26.262 4.586 95.366 1.00 91.76 117 PRO B O 1
ATOM 3237 N N . SER D 1 119 ? 25.978 6.061 97.051 1.00 82.13 118 SER B N 1
ATOM 3238 C CA . SER D 1 119 ? 26.297 7.266 96.270 1.00 82.05 118 SER B CA 1
ATOM 3239 C C . SER D 1 119 ? 27.322 6.999 95.165 1.00 81.62 118 SER B C 1
ATOM 3240 O O . SER D 1 119 ? 26.990 7.001 93.983 1.00 82.43 118 SER B O 1
ATOM 3243 N N . THR D 1 120 ? 28.572 6.784 95.564 1.00 79.80 119 THR B N 1
ATOM 3244 C CA . THR D 1 120 ? 29.654 6.501 94.626 1.00 78.99 119 THR B CA 1
ATOM 3245 C C . THR D 1 120 ? 30.178 5.112 94.951 1.00 77.25 119 THR B C 1
ATOM 3246 O O . THR D 1 120 ? 29.677 4.467 95.866 1.00 76.56 119 THR B O 1
ATOM 3250 N N . GLN D 1 121 ? 31.190 4.659 94.219 1.00 89.68 120 GLN B N 1
ATOM 3251 C CA . GLN D 1 121 ? 31.755 3.325 94.426 1.00 88.78 120 GLN B CA 1
ATOM 3252 C C . GLN D 1 121 ? 32.573 3.111 95.699 1.00 87.82 120 GLN B C 1
ATOM 3253 O O . GLN D 1 121 ? 32.570 2.013 96.262 1.00 87.31 120 GLN B O 1
ATOM 3259 N N . THR D 1 122 ? 33.296 4.137 96.138 1.00 86.35 121 THR B N 1
ATOM 3260 C CA . THR D 1 122 ? 34.102 4.017 97.348 1.00 84.63 121 THR B CA 1
ATOM 3261 C C . THR D 1 122 ? 33.193 3.688 98.529 1.00 84.55 121 THR B C 1
ATOM 3262 O O . THR D 1 122 ? 33.550 2.886 99.392 1.00 85.83 121 THR B O 1
ATOM 3266 N N . VAL D 1 123 ? 32.020 4.319 98.561 1.00 67.64 122 VAL B N 1
ATOM 3267 C CA . VAL D 1 123 ? 31.046 4.088 99.619 1.00 65.68 122 VAL B CA 1
ATOM 3268 C C . VAL D 1 123 ? 30.983 2.606 99.953 1.00 66.12 122 VAL B C 1
ATOM 3269 O O . VAL D 1 123 ? 30.830 2.230 101.111 1.00 66.87 122 VAL B O 1
ATOM 3273 N N . LEU D 1 124 ? 31.105 1.765 98.933 1.00 73.49 123 LEU B N 1
ATOM 3274 C CA . LEU D 1 124 ? 31.069 0.323 99.128 1.00 72.35 123 LEU B CA 1
ATOM 3275 C C . LEU D 1 124 ? 32.463 -0.269 99.222 1.00 72.76 123 LEU B C 1
ATOM 3276 O O . LEU D 1 124 ? 32.687 -1.190 100.002 1.00 72.31 123 LEU B O 1
ATOM 3281 N N . SER D 1 125 ? 33.400 0.255 98.433 1.00 98.95 124 SER B N 1
ATOM 3282 C CA . SER D 1 125 ? 34.773 -0.254 98.443 1.00 99.94 124 SER B CA 1
ATOM 3283 C C . SER D 1 125 ? 35.432 -0.107 99.814 1.00 99.34 124 SER B C 1
ATOM 3284 O O . SER D 1 125 ? 36.072 -1.040 100.303 1.00 99.95 124 SER B O 1
ATOM 3287 N N . ASP D 1 126 ? 35.277 1.063 100.431 1.00 84.54 125 ASP B N 1
ATOM 3288 C CA . ASP D 1 126 ? 35.862 1.306 101.743 1.00 85.10 125 ASP B CA 1
ATOM 3289 C C . ASP D 1 126 ? 35.496 0.155 102.679 1.00 87.12 125 ASP B C 1
ATOM 3290 O O . ASP D 1 126 ? 36.312 -0.281 103.491 1.00 88.22 125 ASP B O 1
ATOM 3295 N N . ILE D 1 127 ? 34.264 -0.330 102.545 1.00 76.21 126 ILE B N 1
ATOM 3296 C CA . ILE D 1 127 ? 33.750 -1.439 103.346 1.00 73.39 126 ILE B CA 1
ATOM 3297 C C . ILE D 1 127 ? 34.579 -2.707 103.142 1.00 74.87 126 ILE B C 1
ATOM 3298 O O . ILE D 1 127 ? 34.969 -3.366 104.101 1.00 76.38 126 ILE B O 1
ATOM 3303 N N . TYR D 1 128 ? 34.832 -3.064 101.891 1.00 69.60 127 TYR B N 1
ATOM 3304 C CA . TYR D 1 128 ? 35.643 -4.236 101.620 1.00 69.39 127 TYR B CA 1
ATOM 3305 C C . TYR D 1 128 ? 36.989 -3.978 102.269 1.00 69.20 127 TYR B C 1
ATOM 3306 O O . TYR D 1 128 ? 37.609 -4.890 102.805 1.00 69.59 127 TYR B O 1
ATOM 3315 N N . ASP D 1 129 ? 37.431 -2.723 102.207 1.00 70.86 128 ASP B N 1
ATOM 3316 C CA . ASP D 1 129 ? 38.713 -2.306 102.772 1.00 72.50 128 ASP B CA 1
ATOM 3317 C C . ASP D 1 129 ? 38.789 -2.394 104.301 1.00 73.64 128 ASP B C 1
ATOM 3318 O O . ASP D 1 129 ? 39.876 -2.579 104.867 1.00 75.31 128 ASP B O 1
ATOM 3323 N N . SER D 1 130 ? 37.646 -2.255 104.968 1.00 67.77 129 SER B N 1
ATOM 3324 C CA . SER D 1 130 ? 37.610 -2.326 106.424 1.00 66.42 129 SER B CA 1
ATOM 3325 C C . SER D 1 130 ? 37.281 -3.721 106.919 1.00 65.88 129 SER B C 1
ATOM 3326 O O . SER D 1 130 ? 37.778 -4.141 107.958 1.00 66.02 129 SER B O 1
ATOM 3329 N N . TRP D 1 131 ? 36.452 -4.441 106.173 1.00 75.63 130 TRP B N 1
ATOM 3330 C CA . TRP D 1 131 ? 36.053 -5.779 106.585 1.00 75.85 130 TRP B CA 1
ATOM 3331 C C . TRP D 1 131 ? 36.535 -6.934 105.709 1.00 76.19 130 TRP B C 1
ATOM 3332 O O . TRP D 1 131 ? 36.965 -7.960 106.231 1.00 76.76 130 TRP B O 1
ATOM 3343 N N . GLY D 1 132 ? 36.453 -6.778 104.390 1.00 66.20 131 GLY B N 1
ATOM 3344 C CA . GLY D 1 132 ? 36.897 -7.830 103.495 1.00 66.11 131 GLY B CA 1
ATOM 3345 C C . GLY D 1 132 ? 35.781 -8.546 102.750 1.00 67.67 131 GLY B C 1
ATOM 3346 O O . GLY D 1 132 ? 34.732 -7.959 102.457 1.00 67.79 131 GLY B O 1
ATOM 3347 N N . ALA D 1 133 ? 36.016 -9.821 102.443 1.00 86.60 132 ALA B N 1
ATOM 3348 C CA . ALA D 1 133 ? 35.056 -10.654 101.717 1.00 88.63 132 ALA B CA 1
ATOM 3349 C C . ALA D 1 133 ? 33.835 -10.979 102.560 1.00 89.03 132 ALA B C 1
ATOM 3350 O O . ALA D 1 133 ? 33.861 -11.883 103.390 1.00 89.51 132 ALA B O 1
ATOM 3352 N N . ALA D 1 134 ? 32.759 -10.246 102.321 1.00 66.17 133 ALA B N 1
ATOM 3353 C CA . ALA D 1 134 ? 31.525 -10.425 103.064 1.00 65.90 133 ALA B CA 1
ATOM 3354 C C . ALA D 1 134 ? 31.152 -11.869 103.372 1.00 66.22 133 ALA B C 1
ATOM 3355 O O . ALA D 1 134 ? 30.421 -12.121 104.327 1.00 65.27 133 ALA B O 1
ATOM 3357 N N . ASN D 1 135 ? 31.641 -12.824 102.592 1.00 77.73 134 ASN B N 1
ATOM 3358 C CA . ASN D 1 135 ? 31.279 -14.205 102.873 1.00 80.37 134 ASN B CA 1
ATOM 3359 C C . ASN D 1 135 ? 32.188 -14.877 103.887 1.00 83.15 134 ASN B C 1
ATOM 3360 O O . ASN D 1 135 ? 32.054 -16.075 104.151 1.00 83.35 134 ASN B O 1
ATOM 3365 N N . LYS D 1 136 ? 33.111 -14.102 104.452 1.00 86.48 135 LYS B N 1
ATOM 3366 C CA . LYS D 1 136 ? 34.026 -14.614 105.466 1.00 87.57 135 LYS B CA 1
ATOM 3367 C C . LYS D 1 136 ? 33.304 -14.567 106.813 1.00 87.66 135 LYS B C 1
ATOM 3368 O O . LYS D 1 136 ? 33.813 -15.060 107.816 1.00 88.30 135 LYS B O 1
ATOM 3374 N N . TYR D 1 137 ? 32.119 -13.959 106.821 1.00 75.78 136 TYR B N 1
ATOM 3375 C CA . TYR D 1 137 ? 31.301 -13.856 108.023 1.00 76.28 136 TYR B CA 1
ATOM 3376 C C . TYR D 1 137 ? 30.178 -14.869 107.880 1.00 77.02 136 TYR B C 1
ATOM 3377 O O . TYR D 1 137 ? 29.564 -14.975 106.825 1.00 78.63 136 TYR B O 1
ATOM 3386 N N . SER D 1 138 ? 29.918 -15.612 108.947 1.00 90.14 137 SER B N 1
ATOM 3387 C CA . SER D 1 138 ? 28.898 -16.655 108.952 1.00 91.00 137 SER B CA 1
ATOM 3388 C C . SER D 1 138 ? 27.496 -16.325 108.424 1.00 91.43 137 SER B C 1
ATOM 3389 O O . SER D 1 138 ? 26.727 -17.244 108.128 1.00 92.12 137 SER B O 1
ATOM 3392 N N . HIS D 1 139 ? 27.141 -15.048 108.297 1.00 83.57 138 HIS B N 1
ATOM 3393 C CA . HIS D 1 139 ? 25.800 -14.733 107.802 1.00 83.09 138 HIS B CA 1
ATOM 3394 C C . HIS D 1 139 ? 25.727 -14.749 106.278 1.00 83.50 138 HIS B C 1
ATOM 3395 O O . HIS D 1 139 ? 24.695 -15.088 105.699 1.00 84.72 138 HIS B O 1
ATOM 3402 N N . TYR D 1 140 ? 26.827 -14.375 105.636 1.00 81.62 139 TYR B N 1
ATOM 3403 C CA . TYR D 1 140 ? 26.905 -14.374 104.186 1.00 79.15 139 TYR B CA 1
ATOM 3404 C C . TYR D 1 140 ? 27.910 -15.447 103.824 1.00 80.73 139 TYR B C 1
ATOM 3405 O O . TYR D 1 140 ? 28.620 -15.314 102.838 1.00 78.98 139 TYR B O 1
ATOM 3414 N N . SER D 1 141 ? 27.979 -16.504 104.624 1.00 107.76 140 SER B N 1
ATOM 3415 C CA . SER D 1 141 ? 28.950 -17.572 104.386 1.00 110.11 140 SER B CA 1
ATOM 3416 C C . SER D 1 141 ? 28.708 -18.445 103.157 1.00 110.37 140 SER B C 1
ATOM 3417 O O . SER D 1 141 ? 29.662 -18.909 102.530 1.00 111.34 140 SER B O 1
ATOM 3420 N N . SER D 1 142 ? 27.442 -18.660 102.809 1.00 113.75 141 SER B N 1
ATOM 3421 C CA . SER D 1 142 ? 27.097 -19.504 101.664 1.00 113.44 141 SER B CA 1
ATOM 3422 C C . SER D 1 142 ? 26.792 -18.743 100.379 1.00 112.20 141 SER B C 1
ATOM 3423 O O . SER D 1 142 ? 25.998 -19.195 99.555 1.00 111.48 141 SER B O 1
ATOM 3426 N N . MET D 1 143 ? 27.428 -17.592 100.209 1.00 89.61 142 MET B N 1
ATOM 3427 C CA . MET D 1 143 ? 27.221 -16.777 99.026 1.00 87.22 142 MET B CA 1
ATOM 3428 C C . MET D 1 143 ? 28.533 -16.619 98.282 1.00 86.74 142 MET B C 1
ATOM 3429 O O . MET D 1 143 ? 29.564 -16.359 98.894 1.00 84.88 142 MET B O 1
ATOM 3434 N N . ASN D 1 144 ? 28.491 -16.767 96.961 1.00 92.35 143 ASN B N 1
ATOM 3435 C CA . ASN D 1 144 ? 29.695 -16.648 96.145 1.00 92.79 143 ASN B CA 1
ATOM 3436 C C . ASN D 1 144 ? 29.863 -15.243 95.567 1.00 91.88 143 ASN B C 1
ATOM 3437 O O . ASN D 1 144 ? 30.965 -14.846 95.180 1.00 92.46 143 ASN B O 1
ATOM 3442 N N . SER D 1 145 ? 28.770 -14.489 95.520 1.00 80.81 144 SER B N 1
ATOM 3443 C CA . SER D 1 145 ? 28.811 -13.138 94.975 1.00 79.20 144 SER B CA 1
ATOM 3444 C C . SER D 1 145 ? 27.684 -12.249 95.493 1.00 77.97 144 SER B C 1
ATOM 3445 O O . SER D 1 145 ? 26.594 -12.728 95.833 1.00 78.99 144 SER B O 1
ATOM 3448 N N . ILE D 1 146 ? 27.975 -10.949 95.546 1.00 72.27 145 ILE B N 1
ATOM 3449 C CA . ILE D 1 146 ? 27.036 -9.921 95.996 1.00 70.71 145 ILE B CA 1
ATOM 3450 C C . ILE D 1 146 ? 27.276 -8.642 95.185 1.00 71.01 145 ILE B C 1
ATOM 3451 O O . ILE D 1 146 ? 27.931 -7.708 95.642 1.00 68.73 145 ILE B O 1
ATOM 3456 N N . THR D 1 147 ? 26.764 -8.610 93.963 1.00 66.43 146 THR B N 1
ATOM 3457 C CA . THR D 1 147 ? 26.936 -7.433 93.130 1.00 65.43 146 THR B CA 1
ATOM 3458 C C . THR D 1 147 ? 25.886 -6.447 93.609 1.00 64.48 146 THR B C 1
ATOM 3459 O O . THR D 1 147 ? 24.759 -6.831 93.917 1.00 61.75 146 THR B O 1
ATOM 3463 N N . ALA D 1 148 ? 26.254 -5.177 93.687 1.00 65.51 147 ALA B N 1
ATOM 3464 C CA . ALA D 1 148 ? 25.316 -4.172 94.153 1.00 66.88 147 ALA B CA 1
ATOM 3465 C C . ALA D 1 148 ? 25.396 -2.905 93.342 1.00 69.33 147 ALA B C 1
ATOM 3466 O O . ALA D 1 148 ? 26.482 -2.463 92.969 1.00 68.63 147 ALA B O 1
ATOM 3468 N N . TRP D 1 149 ? 24.233 -2.315 93.096 1.00 74.13 148 TRP B N 1
ATOM 3469 C CA . TRP D 1 149 ? 24.135 -1.085 92.327 1.00 78.56 148 TRP B CA 1
ATOM 3470 C C . TRP D 1 149 ? 24.877 0.080 92.966 1.00 77.85 148 TRP B C 1
ATOM 3471 O O . TRP D 1 149 ? 25.247 0.023 94.132 1.00 77.70 148 TRP B O 1
ATOM 3482 N N . ILE D 1 150 ? 25.092 1.134 92.184 1.00 87.14 149 ILE B N 1
ATOM 3483 C CA . ILE D 1 150 ? 25.784 2.328 92.655 1.00 86.08 149 ILE B CA 1
ATOM 3484 C C . ILE D 1 150 ? 25.215 3.550 91.942 1.00 89.42 149 ILE B C 1
ATOM 3485 O O . ILE D 1 150 ? 25.737 3.958 90.900 1.00 90.56 149 ILE B O 1
ATOM 3490 N N . LYS D 1 151 ? 24.151 4.121 92.505 1.00 96.56 150 LYS B N 1
ATOM 3491 C CA . LYS D 1 151 ? 23.486 5.300 91.946 1.00 98.33 150 LYS B CA 1
ATOM 3492 C C . LYS D 1 151 ? 24.201 5.792 90.675 1.00 100.12 150 LYS B C 1
ATOM 3493 O O . LYS D 1 151 ? 25.329 6.295 90.727 1.00 99.05 150 LYS B O 1
ATOM 3499 N N . GLN D 1 152 ? 23.530 5.622 89.537 1.00 99.69 151 GLN B N 1
ATOM 3500 C CA . GLN D 1 152 ? 24.059 5.989 88.222 1.00 102.11 151 GLN B CA 1
ATOM 3501 C C . GLN D 1 152 ? 24.337 7.468 87.993 1.00 103.43 151 GLN B C 1
ATOM 3502 O O . GLN D 1 152 ? 23.651 8.341 88.529 1.00 102.76 151 GLN B O 1
ATOM 3508 N N . THR D 1 153 ? 25.352 7.734 87.177 1.00 117.18 152 THR B N 1
ATOM 3509 C CA . THR D 1 153 ? 25.739 9.096 86.842 1.00 119.73 152 THR B CA 1
ATOM 3510 C C . THR D 1 153 ? 24.714 9.675 85.867 1.00 120.27 152 THR B C 1
ATOM 3511 O O . THR D 1 153 ? 23.664 9.073 85.633 1.00 121.01 152 THR B O 1
ATOM 3515 N N . SER D 1 154 ? 25.013 10.847 85.313 1.00 101.89 153 SER B N 1
ATOM 3516 C CA . SER D 1 154 ? 24.126 11.491 84.346 1.00 101.32 153 SER B CA 1
ATOM 3517 C C . SER D 1 154 ? 24.124 10.611 83.097 1.00 101.02 153 SER B C 1
ATOM 3518 O O . SER D 1 154 ? 23.070 10.332 82.522 1.00 98.52 153 SER B O 1
ATOM 3521 N N . SER D 1 155 ? 25.327 10.182 82.705 1.00 105.54 154 SER B N 1
ATOM 3522 C CA . SER D 1 155 ? 25.547 9.321 81.542 1.00 105.67 154 SER B CA 1
ATOM 3523 C C . SER D 1 155 ? 24.930 7.950 81.755 1.00 106.14 154 SER B C 1
ATOM 3524 O O . SER D 1 155 ? 23.994 7.566 81.059 1.00 106.27 154 SER B O 1
ATOM 3527 N N . GLU D 1 156 ? 25.477 7.206 82.709 1.00 117.63 155 GLU B N 1
ATOM 3528 C CA . GLU D 1 156 ? 24.968 5.878 83.023 1.00 118.73 155 GLU B CA 1
ATOM 3529 C C . GLU D 1 156 ? 23.445 5.909 82.951 1.00 118.36 155 GLU B C 1
ATOM 3530 O O . GLU D 1 156 ? 22.812 4.971 82.465 1.00 118.06 155 GLU B O 1
ATOM 3536 N N . GLN D 1 157 ? 22.872 7.010 83.427 1.00 79.73 156 GLN B N 1
ATOM 3537 C CA . GLN D 1 157 ? 21.430 7.184 83.451 1.00 80.07 156 GLN B CA 1
ATOM 3538 C C . GLN D 1 157 ? 20.847 7.296 82.046 1.00 79.76 156 GLN B C 1
ATOM 3539 O O . GLN D 1 157 ? 19.883 6.605 81.711 1.00 79.21 156 GLN B O 1
ATOM 3545 N N . ARG D 1 158 ? 21.432 8.173 81.233 1.00 106.02 157 ARG B N 1
ATOM 3546 C CA . ARG D 1 158 ? 20.979 8.384 79.857 1.00 106.10 157 ARG B CA 1
ATOM 3547 C C . ARG D 1 158 ? 21.214 7.152 78.985 1.00 103.71 157 ARG B C 1
ATOM 3548 O O . ARG D 1 158 ? 20.760 7.098 77.846 1.00 103.55 157 ARG B O 1
ATOM 3556 N N . SER D 1 159 ? 21.926 6.168 79.522 1.00 93.82 158 SER B N 1
ATOM 3557 C CA . SER D 1 159 ? 22.222 4.948 78.784 1.00 92.70 158 SER B CA 1
ATOM 3558 C C . SER D 1 159 ? 21.539 3.719 79.369 1.00 93.40 158 SER B C 1
ATOM 3559 O O . SER D 1 159 ? 21.695 2.617 78.847 1.00 93.96 158 SER B O 1
ATOM 3562 N N . GLY D 1 160 ? 20.793 3.903 80.455 1.00 103.29 159 GLY B N 1
ATOM 3563 C CA . GLY D 1 160 ? 20.110 2.781 81.076 1.00 102.81 159 GLY B CA 1
ATOM 3564 C C . GLY D 1 160 ? 21.061 1.755 81.668 1.00 103.14 159 GLY B C 1
ATOM 3565 O O . GLY D 1 160 ? 20.811 0.549 81.607 1.00 102.67 159 GLY B O 1
ATOM 3566 N N . VAL D 1 161 ? 22.164 2.235 82.231 1.00 97.79 160 VAL B N 1
ATOM 3567 C CA . VAL D 1 161 ? 23.154 1.361 82.850 1.00 97.09 160 VAL B CA 1
ATOM 3568 C C . VAL D 1 161 ? 23.619 1.988 84.143 1.00 96.49 160 VAL B C 1
ATOM 3569 O O . VAL D 1 161 ? 23.291 3.136 84.432 1.00 96.59 160 VAL B O 1
ATOM 3573 N N . SER D 1 162 ? 24.391 1.235 84.916 1.00 94.07 161 SER B N 1
ATOM 3574 C CA . SER D 1 162 ? 24.898 1.741 86.183 1.00 91.67 161 SER B CA 1
ATOM 3575 C C . SER D 1 162 ? 26.116 0.940 86.630 1.00 89.88 161 SER B C 1
ATOM 3576 O O . SER D 1 162 ? 26.356 -0.166 86.138 1.00 88.10 161 SER B O 1
ATOM 3579 N N . SER D 1 163 ? 26.885 1.503 87.560 1.00 92.79 162 SER B N 1
ATOM 3580 C CA . SER D 1 163 ? 28.079 0.832 88.062 1.00 89.79 162 SER B CA 1
ATOM 3581 C C . SER D 1 163 ? 27.763 -0.145 89.175 1.00 86.99 162 SER B C 1
ATOM 3582 O O . SER D 1 163 ? 26.740 -0.027 89.846 1.00 84.58 162 SER B O 1
ATOM 3585 N N . THR D 1 164 ? 28.651 -1.111 89.371 1.00 77.55 163 THR B N 1
ATOM 3586 C CA . THR D 1 164 ? 28.435 -2.115 90.396 1.00 77.45 163 THR B CA 1
ATOM 3587 C C . THR D 1 164 ? 29.712 -2.552 91.093 1.00 77.63 163 THR B C 1
ATOM 3588 O O . THR D 1 164 ? 30.793 -2.556 90.500 1.00 79.40 163 THR B O 1
ATOM 3592 N N . TYR D 1 165 ? 29.564 -2.919 92.364 1.00 99.61 164 TYR B N 1
ATOM 3593 C CA . TYR D 1 165 ? 30.669 -3.395 93.182 1.00 98.07 164 TYR B CA 1
ATOM 3594 C C . TYR D 1 165 ? 30.192 -4.660 93.884 1.00 97.41 164 TYR B C 1
ATOM 3595 O O . TYR D 1 165 ? 29.099 -4.686 94.453 1.00 97.65 164 TYR B O 1
ATOM 3604 N N . ASN D 1 166 ? 31.002 -5.710 93.828 1.00 82.06 165 ASN B N 1
ATOM 3605 C CA . ASN D 1 166 ? 30.654 -6.969 94.464 1.00 82.34 165 ASN B CA 1
ATOM 3606 C C . ASN D 1 166 ? 31.301 -7.008 95.839 1.00 84.79 165 ASN B C 1
ATOM 3607 O O . ASN D 1 166 ? 32.529 -6.939 95.965 1.00 85.22 165 ASN B O 1
ATOM 3612 N N . LEU D 1 167 ? 30.471 -7.128 96.870 1.00 90.23 166 LEU B N 1
ATOM 3613 C CA . LEU D 1 167 ? 30.958 -7.144 98.241 1.00 88.50 166 LEU B CA 1
ATOM 3614 C C . LEU D 1 167 ? 31.822 -8.344 98.580 1.00 87.23 166 LEU B C 1
ATOM 3615 O O . LEU D 1 167 ? 32.458 -8.366 99.629 1.00 88.94 166 LEU B O 1
ATOM 3620 N N . ILE D 1 168 ? 31.856 -9.330 97.689 1.00 65.53 167 ILE B N 1
ATOM 3621 C CA . ILE D 1 168 ? 32.663 -10.533 97.897 1.00 65.44 167 ILE B CA 1
ATOM 3622 C C . ILE D 1 168 ? 33.945 -10.527 97.052 1.00 66.62 167 ILE B C 1
ATOM 3623 O O . ILE D 1 168 ? 35.011 -10.972 97.500 1.00 65.93 167 ILE B O 1
ATOM 3628 N N . THR D 1 169 ? 33.832 -10.016 95.831 1.00 72.65 168 THR B N 1
ATOM 3629 C CA . THR D 1 169 ? 34.949 -10.007 94.896 1.00 72.78 168 THR B CA 1
ATOM 3630 C C . THR D 1 169 ? 35.367 -8.623 94.401 1.00 74.66 168 THR B C 1
ATOM 3631 O O . THR D 1 169 ? 36.216 -8.517 93.512 1.00 73.72 168 THR B O 1
ATOM 3635 N N . GLN D 1 170 ? 34.797 -7.569 94.982 1.00 87.23 169 GLN B N 1
ATOM 3636 C CA . GLN D 1 170 ? 35.105 -6.211 94.541 1.00 87.53 169 GLN B CA 1
ATOM 3637 C C . GLN D 1 170 ? 34.609 -6.182 93.102 1.00 89.96 169 GLN B C 1
ATOM 3638 O O . GLN D 1 170 ? 33.405 -6.066 92.870 1.00 92.08 169 GLN B O 1
ATOM 3644 N N . ASN D 1 171 ? 35.526 -6.291 92.141 1.00 91.06 170 ASN B N 1
ATOM 3645 C CA . ASN D 1 171 ? 35.159 -6.344 90.722 1.00 90.68 170 ASN B CA 1
ATOM 3646 C C . ASN D 1 171 ? 34.171 -5.256 90.269 1.00 90.00 170 ASN B C 1
ATOM 3647 O O . ASN D 1 171 ? 33.042 -5.556 89.876 1.00 89.62 170 ASN B O 1
ATOM 3652 N N . PRO D 1 172 ? 34.599 -3.982 90.297 1.00 86.47 171 PRO B N 1
ATOM 3653 C CA . PRO D 1 172 ? 33.777 -2.831 89.902 1.00 87.51 171 PRO B CA 1
ATOM 3654 C C . PRO D 1 172 ? 33.547 -2.716 88.402 1.00 88.91 171 PRO B C 1
ATOM 3655 O O . PRO D 1 172 ? 34.271 -2.003 87.706 1.00 91.67 171 PRO B O 1
ATOM 3659 N N . LEU D 1 173 ? 32.525 -3.407 87.912 1.00 78.05 172 LEU B N 1
ATOM 3660 C CA . LEU D 1 173 ? 32.204 -3.381 86.491 1.00 75.82 172 LEU B CA 1
ATOM 3661 C C . LEU D 1 173 ? 31.311 -2.200 86.187 1.00 76.79 172 LEU B C 1
ATOM 3662 O O . LEU D 1 173 ? 30.352 -1.937 86.906 1.00 77.03 172 LEU B O 1
ATOM 3667 N N . PRO D 1 174 ? 31.643 -1.446 85.133 1.00 79.41 173 PRO B N 1
ATOM 3668 C CA . PRO D 1 174 ? 30.865 -0.276 84.714 1.00 78.96 173 PRO B CA 1
ATOM 3669 C C . PRO D 1 174 ? 29.926 -0.641 83.552 1.00 77.93 173 PRO B C 1
ATOM 3670 O O . PRO D 1 174 ? 30.027 -1.735 82.997 1.00 74.55 173 PRO B O 1
ATOM 3674 N N . GLY D 1 175 ? 29.017 0.270 83.200 1.00 77.50 174 GLY B N 1
ATOM 3675 C CA . GLY D 1 175 ? 28.083 0.031 82.105 1.00 81.35 174 GLY B CA 1
ATOM 3676 C C . GLY D 1 175 ? 27.243 -1.234 82.220 1.00 83.36 174 GLY B C 1
ATOM 3677 O O . GLY D 1 175 ? 27.245 -2.085 81.328 1.00 84.56 174 GLY B O 1
ATOM 3678 N N . VAL D 1 176 ? 26.502 -1.349 83.314 1.00 82.11 175 VAL B N 1
ATOM 3679 C CA . VAL D 1 176 ? 25.678 -2.520 83.549 1.00 82.69 175 VAL B CA 1
ATOM 3680 C C . VAL D 1 176 ? 24.205 -2.274 83.264 1.00 83.44 175 VAL B C 1
ATOM 3681 O O . VAL D 1 176 ? 23.650 -1.238 83.634 1.00 82.96 175 VAL B O 1
ATOM 3685 N N . ASN D 1 177 ? 23.587 -3.254 82.609 1.00 95.23 176 ASN B N 1
ATOM 3686 C CA . ASN D 1 177 ? 22.174 -3.225 82.230 1.00 96.52 176 ASN B CA 1
ATOM 3687 C C . ASN D 1 177 ? 21.223 -3.052 83.427 1.00 97.31 176 ASN B C 1
ATOM 3688 O O . ASN D 1 177 ? 21.013 -3.987 84.202 1.00 96.78 176 ASN B O 1
ATOM 3693 N N . VAL D 1 178 ? 20.643 -1.855 83.552 1.00 85.32 177 VAL B N 1
ATOM 3694 C CA . VAL D 1 178 ? 19.724 -1.523 84.651 1.00 85.29 177 VAL B CA 1
ATOM 3695 C C . VAL D 1 178 ? 18.504 -2.415 84.773 1.00 84.54 177 VAL B C 1
ATOM 3696 O O . VAL D 1 178 ? 17.468 -1.978 85.272 1.00 84.54 177 VAL B O 1
ATOM 3700 N N . ASN D 1 179 ? 18.623 -3.656 84.319 1.00 93.08 178 ASN B N 1
ATOM 3701 C CA . ASN D 1 179 ? 17.523 -4.603 84.401 1.00 94.18 178 ASN B CA 1
ATOM 3702 C C . ASN D 1 179 ? 18.018 -6.024 84.225 1.00 92.38 178 ASN B C 1
ATOM 3703 O O . ASN D 1 179 ? 17.351 -6.869 83.628 1.00 93.18 178 ASN B O 1
ATOM 3708 N N . THR D 1 180 ? 19.204 -6.271 84.763 1.00 72.46 179 THR B N 1
ATOM 3709 C CA . THR D 1 180 ? 19.821 -7.581 84.706 1.00 68.18 179 THR B CA 1
ATOM 3710 C C . THR D 1 180 ? 19.600 -8.287 86.023 1.00 68.01 179 THR B C 1
ATOM 3711 O O . THR D 1 180 ? 19.482 -7.649 87.070 1.00 68.60 179 THR B O 1
ATOM 3715 N N . PRO D 1 181 ? 19.528 -9.621 85.994 1.00 108.49 180 PRO B N 1
ATOM 3716 C CA . PRO D 1 181 ? 19.327 -10.380 87.229 1.00 108.65 180 PRO B CA 1
ATOM 3717 C C . PRO D 1 181 ? 20.684 -10.607 87.903 1.00 109.39 180 PRO B C 1
ATOM 3718 O O . PRO D 1 181 ? 21.729 -10.348 87.306 1.00 108.92 180 PRO B O 1
ATOM 3722 N N . ASN D 1 182 ? 20.659 -11.080 89.146 1.00 87.49 181 ASN B N 1
ATOM 3723 C CA . ASN D 1 182 ? 21.876 -11.357 89.905 1.00 85.74 181 ASN B CA 1
ATOM 3724 C C . ASN D 1 182 ? 22.554 -10.142 90.544 1.00 84.47 181 ASN B C 1
ATOM 3725 O O . ASN D 1 182 ? 23.759 -10.149 90.781 1.00 82.82 181 ASN B O 1
ATOM 3730 N N . VAL D 1 183 ? 21.779 -9.100 90.824 1.00 84.30 182 VAL B N 1
ATOM 3731 C CA . VAL D 1 183 ? 22.311 -7.908 91.476 1.00 84.20 182 VAL B CA 1
ATOM 3732 C C . VAL D 1 183 ? 21.429 -7.585 92.678 1.00 85.86 182 VAL B C 1
ATOM 3733 O O . VAL D 1 183 ? 20.201 -7.579 92.562 1.00 86.92 182 VAL B O 1
ATOM 3737 N N . TYR D 1 184 ? 22.054 -7.325 93.827 1.00 82.21 183 TYR B N 1
ATOM 3738 C CA . TYR D 1 184 ? 21.309 -7.024 95.044 1.00 80.51 183 TYR B CA 1
ATOM 3739 C C . TYR D 1 184 ? 21.135 -5.536 95.293 1.00 82.82 183 TYR B C 1
ATOM 3740 O O . TYR D 1 184 ? 21.895 -4.710 94.793 1.00 83.67 183 TYR B O 1
ATOM 3749 N N . ALA D 1 185 ? 20.115 -5.207 96.071 1.00 92.40 184 ALA B N 1
ATOM 3750 C CA . ALA D 1 185 ? 19.825 -3.827 96.410 1.00 94.30 184 ALA B CA 1
ATOM 3751 C C . ALA D 1 185 ? 20.388 -3.549 97.795 1.00 94.96 184 ALA B C 1
ATOM 3752 O O . ALA D 1 185 ? 19.758 -3.888 98.800 1.00 94.73 184 ALA B O 1
ATOM 3754 N N . VAL D 1 186 ? 21.570 -2.941 97.850 1.00 83.21 185 VAL B N 1
ATOM 3755 C CA . VAL D 1 186 ? 22.208 -2.623 99.128 1.00 83.41 185 VAL B CA 1
ATOM 3756 C C . VAL D 1 186 ? 21.842 -1.215 99.600 1.00 85.26 185 VAL B C 1
ATOM 3757 O O . VAL D 1 186 ? 22.066 -0.233 98.887 1.00 83.73 185 VAL B O 1
ATOM 3761 N N . CYS D 1 187 ? 21.285 -1.129 100.810 1.00 82.13 186 CYS B N 1
ATOM 3762 C CA . CYS D 1 187 ? 20.858 0.147 101.387 1.00 87.51 186 CYS B CA 1
ATOM 3763 C C . CYS D 1 187 ? 21.781 0.659 102.488 1.00 87.60 186 CYS B C 1
ATOM 3764 O O . CYS D 1 187 ? 22.070 -0.045 103.453 1.00 87.81 186 CYS B O 1
ATOM 3767 N N . VAL D 1 188 ? 22.238 1.895 102.338 1.00 87.58 187 VAL B N 1
ATOM 3768 C CA . VAL D 1 188 ? 23.115 2.496 103.329 1.00 89.79 187 VAL B CA 1
ATOM 3769 C C . VAL D 1 188 ? 22.316 3.439 104.220 1.00 92.31 187 VAL B C 1
ATOM 3770 O O . VAL D 1 188 ? 21.786 4.450 103.757 1.00 92.50 187 VAL B O 1
ATOM 3774 N N . GLU D 1 189 ? 22.215 3.091 105.498 1.00 111.53 188 GLU B N 1
ATOM 3775 C CA . GLU D 1 189 ? 21.489 3.924 106.443 1.00 113.08 188 GLU B CA 1
ATOM 3776 C C . GLU D 1 189 ? 22.473 4.584 107.405 1.00 112.19 188 GLU B C 1
ATOM 3777 O O . GLU D 1 189 ? 23.658 4.189 107.384 1.00 84.16 188 GLU B O 1
ATOM 3784 N N . SER E 2 6 ? 23.374 -8.109 45.539 1.00 121.63 5 SER C N 1
ATOM 3785 C CA . SER E 2 6 ? 22.185 -7.234 45.322 1.00 121.84 5 SER C CA 1
ATOM 3786 C C . SER E 2 6 ? 21.855 -6.446 46.588 1.00 122.30 5 SER C C 1
ATOM 3787 O O . SER E 2 6 ? 22.267 -6.826 47.687 1.00 122.23 5 SER C O 1
ATOM 3790 N N . ALA E 2 7 ? 21.118 -5.348 46.429 1.00 144.55 6 ALA C N 1
ATOM 3791 C CA . ALA E 2 7 ? 20.737 -4.502 47.558 1.00 143.44 6 ALA C CA 1
ATOM 3792 C C . ALA E 2 7 ? 19.774 -5.222 48.494 1.00 143.39 6 ALA C C 1
ATOM 3793 O O . ALA E 2 7 ? 19.527 -4.761 49.608 1.00 143.55 6 ALA C O 1
ATOM 3795 N N . THR E 2 8 ? 19.226 -6.346 48.036 1.00 146.27 7 THR C N 1
ATOM 3796 C CA . THR E 2 8 ? 18.302 -7.133 48.850 1.00 145.59 7 THR C CA 1
ATOM 3797 C C . THR E 2 8 ? 19.122 -8.039 49.769 1.00 144.26 7 THR C C 1
ATOM 3798 O O . THR E 2 8 ? 18.711 -8.339 50.890 1.00 144.66 7 THR C O 1
ATOM 3802 N N . GLU E 2 9 ? 20.285 -8.469 49.285 1.00 163.62 8 GLU C N 1
ATOM 3803 C CA . GLU E 2 9 ? 21.176 -9.314 50.071 1.00 161.81 8 GLU C CA 1
ATOM 3804 C C . GLU E 2 9 ? 21.731 -8.488 51.234 1.00 161.41 8 GLU C C 1
ATOM 3805 O O . GLU E 2 9 ? 22.240 -9.034 52.212 1.00 161.51 8 GLU C O 1
ATOM 3811 N N . THR E 2 10 ? 21.626 -7.167 51.111 1.00 139.40 9 THR C N 1
ATOM 3812 C CA . THR E 2 10 ? 22.088 -6.243 52.143 1.00 138.23 9 THR C CA 1
ATOM 3813 C C . THR E 2 10 ? 21.169 -6.334 53.352 1.00 137.47 9 THR C C 1
ATOM 3814 O O . THR E 2 10 ? 21.580 -6.767 54.427 1.00 137.11 9 THR C O 1
ATOM 3818 N N . ALA E 2 11 ? 19.920 -5.920 53.162 1.00 132.13 10 ALA C N 1
ATOM 3819 C CA . ALA E 2 11 ? 18.924 -5.941 54.223 1.00 130.81 10 ALA C CA 1
ATOM 3820 C C . ALA E 2 11 ? 18.861 -7.298 54.921 1.00 129.78 10 ALA C C 1
ATOM 3821 O O . ALA E 2 11 ? 18.785 -7.364 56.149 1.00 129.95 10 ALA C O 1
ATOM 3823 N N . THR E 2 12 ? 18.910 -8.377 54.144 1.00 114.41 11 THR C N 1
ATOM 3824 C CA . THR E 2 12 ? 18.840 -9.725 54.706 1.00 112.56 11 THR C CA 1
ATOM 3825 C C . THR E 2 12 ? 20.086 -10.140 55.503 1.00 111.76 11 THR C C 1
ATOM 3826 O O . THR E 2 12 ? 19.980 -10.871 56.488 1.00 112.64 11 THR C O 1
ATOM 3830 N N . ARG E 2 13 ? 21.261 -9.679 55.081 1.00 103.22 12 ARG C N 1
ATOM 3831 C CA . ARG E 2 13 ? 22.506 -10.009 55.776 1.00 100.88 12 ARG C CA 1
ATOM 3832 C C . ARG E 2 13 ? 22.688 -9.141 57.013 1.00 99.28 12 ARG C C 1
ATOM 3833 O O . ARG E 2 13 ? 23.004 -9.647 58.087 1.00 98.96 12 ARG C O 1
ATOM 3841 N N . ASP E 2 14 ? 22.495 -7.833 56.851 1.00 97.83 13 ASP C N 1
ATOM 3842 C CA . ASP E 2 14 ? 22.624 -6.887 57.956 1.00 96.73 13 ASP C CA 1
ATOM 3843 C C . ASP E 2 14 ? 21.628 -7.217 59.065 1.00 95.92 13 ASP C C 1
ATOM 3844 O O . ASP E 2 14 ? 21.908 -7.000 60.242 1.00 95.22 13 ASP C O 1
ATOM 3849 N N . GLN E 2 15 ? 20.468 -7.749 58.689 1.00 97.40 14 GLN C N 1
ATOM 3850 C CA . GLN E 2 15 ? 19.457 -8.103 59.674 1.00 95.91 14 GLN C CA 1
ATOM 3851 C C . GLN E 2 15 ? 19.742 -9.427 60.351 1.00 96.31 14 GLN C C 1
ATOM 3852 O O . GLN E 2 15 ? 19.728 -9.511 61.575 1.00 97.46 14 GLN C O 1
ATOM 3858 N N . LEU E 2 16 ? 19.979 -10.469 59.564 1.00 108.67 15 LEU C N 1
ATOM 3859 C CA . LEU E 2 16 ? 20.277 -11.769 60.150 1.00 109.64 15 LEU C CA 1
ATOM 3860 C C . LEU E 2 16 ? 21.396 -11.622 61.185 1.00 109.43 15 LEU C C 1
ATOM 3861 O O . LEU E 2 16 ? 21.490 -12.410 62.128 1.00 111.76 15 LEU C O 1
ATOM 3866 N N . THR E 2 17 ? 22.235 -10.604 61.007 1.00 89.52 16 THR C N 1
ATOM 3867 C CA . THR E 2 17 ? 23.341 -10.341 61.923 1.00 86.62 16 THR C CA 1
ATOM 3868 C C . THR E 2 17 ? 22.863 -9.508 63.111 1.00 86.22 16 THR C C 1
ATOM 3869 O O . THR E 2 17 ? 23.093 -9.867 64.269 1.00 85.93 16 THR C O 1
ATOM 3873 N N . LYS E 2 18 ? 22.202 -8.391 62.815 1.00 82.35 17 LYS C N 1
ATOM 3874 C CA . LYS E 2 18 ? 21.681 -7.512 63.853 1.00 81.07 17 LYS C CA 1
ATOM 3875 C C . LYS E 2 18 ? 20.936 -8.325 64.896 1.00 80.82 17 LYS C C 1
ATOM 3876 O O . LYS E 2 18 ? 20.891 -7.950 66.059 1.00 81.53 17 LYS C O 1
ATOM 3882 N N . GLU E 2 19 ? 20.342 -9.434 64.474 1.00 81.30 18 GLU C N 1
ATOM 3883 C CA . GLU E 2 19 ? 19.605 -10.286 65.397 1.00 82.07 18 GLU C CA 1
ATOM 3884 C C . GLU E 2 19 ? 20.536 -11.267 66.095 1.00 80.76 18 GLU C C 1
ATOM 3885 O O . GLU E 2 19 ? 20.296 -11.651 67.234 1.00 80.44 18 GLU C O 1
ATOM 3891 N N . ALA E 2 20 ? 21.594 -11.671 65.403 1.00 90.14 19 ALA C N 1
ATOM 3892 C CA . ALA E 2 20 ? 22.555 -12.620 65.952 1.00 91.28 19 ALA C CA 1
ATOM 3893 C C . ALA E 2 20 ? 23.246 -12.117 67.225 1.00 92.33 19 ALA C C 1
ATOM 3894 O O . ALA E 2 20 ? 23.528 -12.905 68.135 1.00 90.29 19 ALA C O 1
ATOM 3896 N N . PHE E 2 21 ? 23.526 -10.814 67.280 1.00 119.10 20 PHE C N 1
ATOM 3897 C CA . PHE E 2 21 ? 24.173 -10.212 68.449 1.00 119.52 20 PHE C CA 1
ATOM 3898 C C . PHE E 2 21 ? 23.232 -10.269 69.645 1.00 119.72 20 PHE C C 1
ATOM 3899 O O . PHE E 2 21 ? 23.663 -10.465 70.782 1.00 120.60 20 PHE C O 1
ATOM 3907 N N . GLN E 2 22 ? 21.944 -10.085 69.378 1.00 106.68 21 GLN C N 1
ATOM 3908 C CA . GLN E 2 22 ? 20.941 -10.126 70.426 1.00 105.98 21 GLN C CA 1
ATOM 3909 C C . GLN E 2 22 ? 21.105 -11.383 71.269 1.00 107.11 21 GLN C C 1
ATOM 3910 O O . GLN E 2 22 ? 20.719 -11.406 72.437 1.00 108.06 21 GLN C O 1
ATOM 3916 N N . ASN E 2 23 ? 21.671 -12.430 70.676 1.00 82.09 22 ASN C N 1
ATOM 3917 C CA . ASN E 2 23 ? 21.877 -13.678 71.396 1.00 82.37 22 ASN C CA 1
ATOM 3918 C C . ASN E 2 23 ? 23.325 -13.798 71.899 1.00 83.52 22 ASN C C 1
ATOM 3919 O O . ASN E 2 23 ? 24.230 -14.193 71.157 1.00 82.46 22 ASN C O 1
ATOM 3924 N N . PRO E 2 24 ? 23.554 -13.455 73.179 1.00 90.07 23 PRO C N 1
ATOM 3925 C CA . PRO E 2 24 ? 24.862 -13.498 73.834 1.00 90.54 23 PRO C CA 1
ATOM 3926 C C . PRO E 2 24 ? 25.656 -14.759 73.561 1.00 91.30 23 PRO C C 1
ATOM 3927 O O . PRO E 2 24 ? 26.876 -14.771 73.700 1.00 90.70 23 PRO C O 1
ATOM 3931 N N . ASP E 2 25 ? 24.970 -15.821 73.167 1.00 115.89 24 ASP C N 1
ATOM 3932 C CA . ASP E 2 25 ? 25.649 -17.077 72.901 1.00 117.95 24 ASP C CA 1
ATOM 3933 C C . ASP E 2 25 ? 26.384 -17.115 71.565 1.00 117.02 24 ASP C C 1
ATOM 3934 O O . ASP E 2 25 ? 27.213 -17.999 71.341 1.00 117.74 24 ASP C O 1
ATOM 3939 N N . ASN E 2 26 ? 26.096 -16.161 70.682 1.00 100.18 25 ASN C N 1
ATOM 3940 C CA . ASN E 2 26 ? 26.747 -16.136 69.371 1.00 98.38 25 ASN C CA 1
ATOM 3941 C C . ASN E 2 26 ? 28.060 -15.369 69.360 1.00 97.70 25 ASN C C 1
ATOM 3942 O O . ASN E 2 26 ? 28.989 -15.738 68.642 1.00 97.47 25 ASN C O 1
ATOM 3947 N N . GLN E 2 27 ? 28.120 -14.298 70.148 1.00 152.44 26 GLN C N 1
ATOM 3948 C CA . GLN E 2 27 ? 29.300 -13.437 70.234 1.00 150.42 26 GLN C CA 1
ATOM 3949 C C . GLN E 2 27 ? 30.567 -14.115 70.725 1.00 150.40 26 GLN C C 1
ATOM 3950 O O . GLN E 2 27 ? 30.523 -15.158 71.380 1.00 149.61 26 GLN C O 1
ATOM 3956 N N . LYS E 2 28 ? 31.701 -13.511 70.382 1.00 90.53 27 LYS C N 1
ATOM 3957 C CA . LYS E 2 28 ? 32.994 -13.991 70.846 1.00 89.75 27 LYS C CA 1
ATOM 3958 C C . LYS E 2 28 ? 33.180 -13.103 72.060 1.00 89.51 27 LYS C C 1
ATOM 3959 O O . LYS E 2 28 ? 32.457 -12.119 72.214 1.00 88.91 27 LYS C O 1
ATOM 3965 N N . VAL E 2 29 ? 34.137 -13.416 72.917 1.00 107.92 28 VAL C N 1
ATOM 3966 C CA . VAL E 2 29 ? 34.290 -12.602 74.105 1.00 107.07 28 VAL C CA 1
ATOM 3967 C C . VAL E 2 29 ? 35.725 -12.570 74.634 1.00 106.92 28 VAL C C 1
ATOM 3968 O O . VAL E 2 29 ? 36.588 -13.303 74.153 1.00 108.05 28 VAL C O 1
ATOM 3972 N N . ASN E 2 30 ? 35.972 -11.702 75.613 1.00 84.14 29 ASN C N 1
ATOM 3973 C CA . ASN E 2 30 ? 37.293 -11.569 76.221 1.00 84.08 29 ASN C CA 1
ATOM 3974 C C . ASN E 2 30 ? 37.238 -11.789 77.734 1.00 82.89 29 ASN C C 1
ATOM 3975 O O . ASN E 2 30 ? 37.099 -10.849 78.520 1.00 82.28 29 ASN C O 1
ATOM 3980 N N . ILE E 2 31 ? 37.351 -13.053 78.122 1.00 83.43 30 ILE C N 1
ATOM 3981 C CA . ILE E 2 31 ? 37.323 -13.464 79.518 1.00 83.47 30 ILE C CA 1
ATOM 3982 C C . ILE E 2 31 ? 38.611 -13.089 80.261 1.00 83.78 30 ILE C C 1
ATOM 3983 O O . ILE E 2 31 ? 39.702 -13.546 79.896 1.00 82.98 30 ILE C O 1
ATOM 3988 N N . ASP E 2 32 ? 38.481 -12.257 81.298 1.00 85.11 31 ASP C N 1
ATOM 3989 C CA . ASP E 2 32 ? 39.637 -11.860 82.096 1.00 83.74 31 ASP C CA 1
ATOM 3990 C C . ASP E 2 32 ? 39.770 -12.780 83.307 1.00 84.05 31 ASP C C 1
ATOM 3991 O O . ASP E 2 32 ? 38.809 -13.439 83.709 1.00 84.76 31 ASP C O 1
ATOM 3996 N N . GLU E 2 33 ? 40.977 -12.824 83.863 1.00 88.41 32 GLU C N 1
ATOM 3997 C CA . GLU E 2 33 ? 41.306 -13.649 85.024 1.00 89.94 32 GLU C CA 1
ATOM 3998 C C . GLU E 2 33 ? 40.253 -13.586 86.128 1.00 88.86 32 GLU C C 1
ATOM 3999 O O . GLU E 2 33 ? 40.090 -14.537 86.889 1.00 88.14 32 GLU C O 1
ATOM 4005 N N . LEU E 2 34 ? 39.545 -12.462 86.203 1.00 96.05 33 LEU C N 1
ATOM 4006 C CA . LEU E 2 34 ? 38.504 -12.256 87.206 1.00 97.27 33 LEU C CA 1
ATOM 4007 C C . LEU E 2 34 ? 37.240 -13.019 86.803 1.00 97.38 33 LEU C C 1
ATOM 4008 O O . LEU E 2 34 ? 36.324 -13.188 87.607 1.00 98.87 33 LEU C O 1
ATOM 4013 N N . GLY E 2 35 ? 37.197 -13.464 85.548 1.00 83.41 34 GLY C N 1
ATOM 4014 C CA . GLY E 2 35 ? 36.065 -14.231 85.059 1.00 81.09 34 GLY C CA 1
ATOM 4015 C C . GLY E 2 35 ? 35.047 -13.473 84.231 1.00 79.30 34 GLY C C 1
ATOM 4016 O O . GLY E 2 35 ? 34.047 -14.036 83.779 1.00 78.39 34 GLY C O 1
ATOM 4017 N N . ASN E 2 36 ? 35.286 -12.192 84.017 1.00 90.45 35 ASN C N 1
ATOM 4018 C CA . ASN E 2 36 ? 34.337 -11.418 83.245 1.00 90.49 35 ASN C CA 1
ATOM 4019 C C . ASN E 2 36 ? 34.425 -11.689 81.747 1.00 91.13 35 ASN C C 1
ATOM 4020 O O . ASN E 2 36 ? 35.513 -11.818 81.185 1.00 90.49 35 ASN C O 1
ATOM 4025 N N . ALA E 2 37 ? 33.261 -11.799 81.113 1.00 98.29 36 ALA C N 1
ATOM 4026 C CA . ALA E 2 37 ? 33.175 -12.043 79.678 1.00 97.21 36 ALA C CA 1
ATOM 4027 C C . ALA E 2 37 ? 32.691 -10.769 78.992 1.00 98.03 36 ALA C C 1
ATOM 4028 O O . ALA E 2 37 ? 31.492 -10.555 78.826 1.00 96.73 36 ALA C O 1
ATOM 4030 N N . ILE E 2 38 ? 33.635 -9.927 78.589 1.00 126.23 37 ILE C N 1
ATOM 4031 C CA . ILE E 2 38 ? 33.311 -8.664 77.937 1.00 128.24 37 ILE C CA 1
ATOM 4032 C C . ILE E 2 38 ? 33.179 -8.860 76.421 1.00 128.33 37 ILE C C 1
ATOM 4033 O O . ILE E 2 38 ? 34.088 -9.378 75.772 1.00 129.63 37 ILE C O 1
ATOM 4038 N N . PRO E 2 39 ? 32.040 -8.436 75.839 1.00 103.52 38 PRO C N 1
ATOM 4039 C CA . PRO E 2 39 ? 31.776 -8.569 74.402 1.00 102.79 38 PRO C CA 1
ATOM 4040 C C . PRO E 2 39 ? 32.986 -8.373 73.500 1.00 102.93 38 PRO C C 1
ATOM 4041 O O . PRO E 2 39 ? 33.811 -7.490 73.734 1.00 103.81 38 PRO C O 1
ATOM 4045 N N . SER E 2 40 ? 33.075 -9.210 72.467 1.00 90.21 39 SER C N 1
ATOM 4046 C CA . SER E 2 40 ? 34.176 -9.173 71.509 1.00 88.63 39 SER C CA 1
ATOM 4047 C C . SER E 2 40 ? 33.933 -8.107 70.438 1.00 88.34 39 SER C C 1
ATOM 4048 O O . SER E 2 40 ? 34.853 -7.393 70.031 1.00 86.39 39 SER C O 1
ATOM 4051 N N . GLY E 2 41 ? 32.684 -7.998 70.000 1.00 89.37 40 GLY C N 1
ATOM 4052 C CA . GLY E 2 41 ? 32.338 -7.039 68.968 1.00 89.83 40 GLY C CA 1
ATOM 4053 C C . GLY E 2 41 ? 32.128 -7.789 67.667 1.00 90.50 40 GLY C C 1
ATOM 4054 O O . GLY E 2 41 ? 31.536 -7.275 66.719 1.00 89.07 40 GLY C O 1
ATOM 4055 N N . VAL E 2 42 ? 32.621 -9.023 67.632 1.00 111.10 41 VAL C N 1
ATOM 4056 C CA . VAL E 2 42 ? 32.497 -9.880 66.460 1.00 111.42 41 VAL C CA 1
ATOM 4057 C C . VAL E 2 42 ? 31.819 -11.201 66.830 1.00 112.70 41 VAL C C 1
ATOM 4058 O O . VAL E 2 42 ? 32.083 -11.775 67.888 1.00 113.04 41 VAL C O 1
ATOM 4062 N N . LEU E 2 43 ? 30.935 -11.668 65.953 1.00 79.50 42 LEU C N 1
ATOM 4063 C CA . LEU E 2 43 ? 30.228 -12.922 66.158 1.00 78.93 42 LEU C CA 1
ATOM 4064 C C . LEU E 2 43 ? 31.120 -14.062 65.717 1.00 80.49 42 LEU C C 1
ATOM 4065 O O . LEU E 2 43 ? 31.869 -13.924 64.752 1.00 81.09 42 LEU C O 1
ATOM 4070 N N . LYS E 2 44 ? 31.028 -15.186 66.421 1.00 102.31 43 LYS C N 1
ATOM 4071 C CA . LYS E 2 44 ? 31.827 -16.364 66.107 1.00 105.27 43 LYS C CA 1
ATOM 4072 C C . LYS E 2 44 ? 31.825 -16.603 64.604 1.00 107.30 43 LYS C C 1
ATOM 4073 O O . LYS E 2 44 ? 30.768 -16.608 63.970 1.00 106.77 43 LYS C O 1
ATOM 4079 N N . ASP E 2 45 ? 33.014 -16.793 64.038 1.00 140.87 44 ASP C N 1
ATOM 4080 C CA . ASP E 2 45 ? 33.154 -17.031 62.607 1.00 143.48 44 ASP C CA 1
ATOM 4081 C C . ASP E 2 45 ? 32.282 -18.196 62.138 1.00 144.54 44 ASP C C 1
ATOM 4082 O O . ASP E 2 45 ? 32.125 -18.425 60.935 1.00 143.55 44 ASP C O 1
ATOM 4087 N N . ASP E 2 46 ? 31.708 -18.918 63.098 1.00 101.98 45 ASP C N 1
ATOM 4088 C CA . ASP E 2 46 ? 30.842 -20.056 62.803 1.00 102.37 45 ASP C CA 1
ATOM 4089 C C . ASP E 2 46 ? 29.414 -19.564 62.540 1.00 102.26 45 ASP C C 1
ATOM 4090 O O . ASP E 2 46 ? 28.527 -20.348 62.199 1.00 101.90 45 ASP C O 1
ATOM 4095 N N . VAL E 2 47 ? 29.207 -18.258 62.699 1.00 98.78 46 VAL C N 1
ATOM 4096 C CA . VAL E 2 47 ? 27.901 -17.642 62.474 1.00 98.04 46 VAL C CA 1
ATOM 4097 C C . VAL E 2 47 ? 28.009 -16.554 61.406 1.00 97.29 46 VAL C C 1
ATOM 4098 O O . VAL E 2 47 ? 27.021 -16.207 60.769 1.00 96.39 46 VAL C O 1
ATOM 4102 N N . VAL E 2 48 ? 29.208 -16.012 61.216 1.00 118.92 47 VAL C N 1
ATOM 4103 C CA . VAL E 2 48 ? 29.416 -14.984 60.197 1.00 119.60 47 VAL C CA 1
ATOM 4104 C C . VAL E 2 48 ? 29.012 -15.613 58.869 1.00 120.64 47 VAL C C 1
ATOM 4105 O O . VAL E 2 48 ? 28.364 -14.983 58.030 1.00 121.12 47 VAL C O 1
ATOM 4109 N N . ALA E 2 49 ? 29.407 -16.873 58.709 1.00 122.44 48 ALA C N 1
ATOM 4110 C CA . ALA E 2 49 ? 29.137 -17.647 57.506 1.00 123.64 48 ALA C CA 1
ATOM 4111 C C . ALA E 2 49 ? 27.694 -18.123 57.434 1.00 124.76 48 ALA C C 1
ATOM 4112 O O . ALA E 2 49 ? 27.047 -18.006 56.394 1.00 125.12 48 ALA C O 1
ATOM 4114 N N . ASN E 2 50 ? 27.188 -18.668 58.532 1.00 83.45 49 ASN C N 1
ATOM 4115 C CA . ASN E 2 50 ? 25.815 -19.145 58.548 1.00 85.00 49 ASN C CA 1
ATOM 4116 C C . ASN E 2 50 ? 24.866 -17.946 58.417 1.00 85.81 49 ASN C C 1
ATOM 4117 O O . ASN E 2 50 ? 23.646 -18.081 58.512 1.00 85.90 49 ASN C O 1
ATOM 4122 N N . ILE E 2 51 ? 25.441 -16.768 58.192 1.00 124.15 50 ILE C N 1
ATOM 4123 C CA . ILE E 2 51 ? 24.661 -15.546 58.034 1.00 126.48 50 ILE C CA 1
ATOM 4124 C C . ILE E 2 51 ? 24.963 -14.903 56.690 1.00 127.91 50 ILE C C 1
ATOM 4125 O O . ILE E 2 51 ? 24.101 -14.255 56.088 1.00 128.82 50 ILE C O 1
ATOM 4130 N N . GLU E 2 52 ? 26.196 -15.087 56.230 1.00 138.98 51 GLU C N 1
ATOM 4131 C CA . GLU E 2 52 ? 26.636 -14.546 54.949 1.00 140.38 51 GLU C CA 1
ATOM 4132 C C . GLU E 2 52 ? 26.137 -15.486 53.846 1.00 140.14 51 GLU C C 1
ATOM 4133 O O . GLU E 2 52 ? 25.970 -15.084 52.693 1.00 139.83 51 GLU C O 1
ATOM 4139 N N . GLU E 2 53 ? 25.888 -16.737 54.230 1.00 154.96 52 GLU C N 1
ATOM 4140 C CA . GLU E 2 53 ? 25.414 -17.779 53.320 1.00 154.75 52 GLU C CA 1
ATOM 4141 C C . GLU E 2 53 ? 23.931 -17.599 52.986 1.00 153.36 52 GLU C C 1
ATOM 4142 O O . GLU E 2 53 ? 23.514 -17.803 51.844 1.00 153.18 52 GLU C O 1
ATOM 4148 N N . GLN E 2 54 ? 23.136 -17.220 53.982 1.00 102.76 53 GLN C N 1
ATOM 4149 C CA . GLN E 2 54 ? 21.708 -17.006 53.774 1.00 101.50 53 GLN C CA 1
ATOM 4150 C C . GLN E 2 54 ? 21.406 -15.567 53.352 1.00 101.45 53 GLN C C 1
ATOM 4151 O O . GLN E 2 54 ? 20.248 -15.186 53.168 1.00 99.56 53 GLN C O 1
ATOM 4157 N N . ALA E 2 55 ? 22.450 -14.760 53.219 1.00 105.67 54 ALA C N 1
ATOM 4158 C CA . ALA E 2 55 ? 22.270 -13.384 52.795 1.00 106.70 54 ALA C CA 1
ATOM 4159 C C . ALA E 2 55 ? 22.166 -13.418 51.275 1.00 107.47 54 ALA C C 1
ATOM 4160 O O . ALA E 2 55 ? 21.474 -12.598 50.662 1.00 107.32 54 ALA C O 1
ATOM 4162 N N . LYS E 2 56 ? 22.856 -14.391 50.683 1.00 123.53 55 LYS C N 1
ATOM 4163 C CA . LYS E 2 56 ? 22.877 -14.571 49.236 1.00 124.04 55 LYS C CA 1
ATOM 4164 C C . LYS E 2 56 ? 21.630 -15.314 48.775 1.00 124.01 55 LYS C C 1
ATOM 4165 O O . LYS E 2 56 ? 20.979 -14.904 47.815 1.00 123.42 55 LYS C O 1
ATOM 4171 N N . ALA E 2 57 ? 21.299 -16.405 49.460 1.00 121.17 56 ALA C N 1
ATOM 4172 C CA . ALA E 2 57 ? 20.112 -17.185 49.121 1.00 121.79 56 ALA C CA 1
ATOM 4173 C C . ALA E 2 57 ? 18.872 -16.296 49.243 1.00 122.66 56 ALA C C 1
ATOM 4174 O O . ALA E 2 57 ? 17.764 -16.701 48.896 1.00 122.67 56 ALA C O 1
ATOM 4176 N N . ALA E 2 58 ? 19.075 -15.084 49.749 1.00 116.25 57 ALA C N 1
ATOM 4177 C CA . ALA E 2 58 ? 18.003 -14.113 49.918 1.00 117.08 57 ALA C CA 1
ATOM 4178 C C . ALA E 2 58 ? 18.068 -13.115 48.765 1.00 117.57 57 ALA C C 1
ATOM 4179 O O . ALA E 2 58 ? 17.188 -12.271 48.599 1.00 117.27 57 ALA C O 1
ATOM 4181 N N . GLY E 2 59 ? 19.134 -13.214 47.979 1.00 126.94 58 GLY C N 1
ATOM 4182 C CA . GLY E 2 59 ? 19.299 -12.349 46.828 1.00 127.70 58 GLY C CA 1
ATOM 4183 C C . GLY E 2 59 ? 19.109 -13.211 45.595 1.00 127.79 58 GLY C C 1
ATOM 4184 O O . GLY E 2 59 ? 18.938 -12.714 44.484 1.00 126.79 58 GLY C O 1
ATOM 4185 N N . GLU E 2 60 ? 19.140 -14.523 45.814 1.00 128.50 59 GLU C N 1
ATOM 4186 C CA . GLU E 2 60 ? 18.970 -15.508 44.753 1.00 130.37 59 GLU C CA 1
ATOM 4187 C C . GLU E 2 60 ? 17.505 -15.582 44.341 1.00 130.95 59 GLU C C 1
ATOM 4188 O O . GLU E 2 60 ? 17.159 -15.307 43.191 1.00 131.42 59 GLU C O 1
ATOM 4194 N N . GLU E 2 61 ? 16.649 -15.962 45.285 1.00 140.82 60 GLU C N 1
ATOM 4195 C CA . GLU E 2 61 ? 15.220 -16.066 45.023 1.00 141.19 60 GLU C CA 1
ATOM 4196 C C . GLU E 2 61 ? 14.633 -14.660 44.893 1.00 140.70 60 GLU C C 1
ATOM 4197 O O . GLU E 2 61 ? 13.485 -14.489 44.483 1.00 141.13 60 GLU C O 1
ATOM 4203 N N . ALA E 2 62 ? 15.431 -13.654 45.245 1.00 127.58 61 ALA C N 1
ATOM 4204 C CA . ALA E 2 62 ? 15.008 -12.261 45.141 1.00 127.89 61 ALA C CA 1
ATOM 4205 C C . ALA E 2 62 ? 15.211 -11.868 43.686 1.00 128.05 61 ALA C C 1
ATOM 4206 O O . ALA E 2 62 ? 14.752 -10.819 43.229 1.00 128.37 61 ALA C O 1
ATOM 4208 N N . LYS E 2 63 ? 15.920 -12.733 42.968 1.00 101.76 62 LYS C N 1
ATOM 4209 C CA . LYS E 2 63 ? 16.202 -12.536 41.554 1.00 102.68 62 LYS C CA 1
ATOM 4210 C C . LYS E 2 63 ? 15.285 -13.491 40.806 1.00 103.66 62 LYS C C 1
ATOM 4211 O O . LYS E 2 63 ? 14.428 -13.066 40.036 1.00 103.38 62 LYS C O 1
ATOM 4217 N N . GLN E 2 64 ? 15.461 -14.785 41.057 1.00 144.94 63 GLN C N 1
ATOM 4218 C CA . GLN E 2 64 ? 14.650 -15.806 40.412 1.00 146.44 63 GLN C CA 1
ATOM 4219 C C . GLN E 2 64 ? 13.159 -15.489 40.438 1.00 146.11 63 GLN C C 1
ATOM 4220 O O . GLN E 2 64 ? 12.402 -15.990 39.608 1.00 147.07 63 GLN C O 1
ATOM 4226 N N . GLN E 2 65 ? 12.733 -14.668 41.391 1.00 111.04 64 GLN C N 1
ATOM 4227 C CA . GLN E 2 65 ? 11.330 -14.281 41.474 1.00 110.26 64 GLN C CA 1
ATOM 4228 C C . GLN E 2 65 ? 11.141 -13.042 40.618 1.00 109.93 64 GLN C C 1
ATOM 4229 O O . GLN E 2 65 ? 10.183 -12.940 39.847 1.00 110.02 64 GLN C O 1
ATOM 4235 N N . ALA E 2 66 ? 12.073 -12.106 40.758 1.00 142.05 65 ALA C N 1
ATOM 4236 C CA . ALA E 2 66 ? 12.050 -10.866 39.998 1.00 141.38 65 ALA C CA 1
ATOM 4237 C C . ALA E 2 66 ? 12.225 -11.194 38.517 1.00 141.82 65 ALA C C 1
ATOM 4238 O O . ALA E 2 66 ? 11.985 -10.351 37.650 1.00 141.30 65 ALA C O 1
ATOM 4240 N N . ILE E 2 67 ? 12.643 -12.428 38.239 1.00 143.65 66 ILE C N 1
ATOM 4241 C CA . ILE E 2 67 ? 12.856 -12.887 36.871 1.00 143.02 66 ILE C CA 1
ATOM 4242 C C . ILE E 2 67 ? 11.570 -13.518 36.362 1.00 143.58 66 ILE C C 1
ATOM 4243 O O . ILE E 2 67 ? 11.163 -13.282 35.227 1.00 143.85 66 ILE C O 1
ATOM 4248 N N . GLU E 2 68 ? 10.936 -14.319 37.214 1.00 123.61 67 GLU C N 1
ATOM 4249 C CA . GLU E 2 68 ? 9.687 -14.986 36.867 1.00 123.30 67 GLU C CA 1
ATOM 4250 C C . GLU E 2 68 ? 8.613 -13.926 36.654 1.00 123.05 67 GLU C C 1
ATOM 4251 O O . GLU E 2 68 ? 7.742 -13.722 37.502 1.00 122.32 67 GLU C O 1
ATOM 4257 N N . ASN E 2 69 ? 8.702 -13.250 35.511 1.00 158.18 68 ASN C N 1
ATOM 4258 C CA . ASN E 2 69 ? 7.771 -12.195 35.135 1.00 158.09 68 ASN C CA 1
ATOM 4259 C C . ASN E 2 69 ? 7.770 -12.027 33.613 1.00 158.63 68 ASN C C 1
ATOM 4260 O O . ASN E 2 69 ? 8.416 -12.848 32.927 1.00 103.00 68 ASN C O 1
ATOM 4265 N N . ALA F 2 7 ? 9.875 4.234 55.112 1.00 114.04 6 ALA D N 1
ATOM 4266 C CA . ALA F 2 7 ? 9.671 2.854 54.588 1.00 113.71 6 ALA D CA 1
ATOM 4267 C C . ALA F 2 7 ? 11.003 2.115 54.414 1.00 113.33 6 ALA D C 1
ATOM 4268 O O . ALA F 2 7 ? 11.084 0.915 54.690 1.00 112.81 6 ALA D O 1
ATOM 4270 N N . THR F 2 8 ? 12.035 2.825 53.949 1.00 157.32 7 THR D N 1
ATOM 4271 C CA . THR F 2 8 ? 13.371 2.238 53.761 1.00 156.75 7 THR D CA 1
ATOM 4272 C C . THR F 2 8 ? 14.170 2.528 55.023 1.00 156.50 7 THR D C 1
ATOM 4273 O O . THR F 2 8 ? 15.379 2.303 55.101 1.00 155.09 7 THR D O 1
ATOM 4277 N N . GLU F 2 9 ? 13.448 3.058 55.998 1.00 119.42 8 GLU D N 1
ATOM 4278 C CA . GLU F 2 9 ? 13.971 3.404 57.302 1.00 118.08 8 GLU D CA 1
ATOM 4279 C C . GLU F 2 9 ? 14.649 2.183 57.927 1.00 116.73 8 GLU D C 1
ATOM 4280 O O . GLU F 2 9 ? 15.706 2.302 58.548 1.00 116.65 8 GLU D O 1
ATOM 4286 N N . THR F 2 10 ? 14.041 1.012 57.729 1.00 121.28 9 THR D N 1
ATOM 4287 C CA . THR F 2 10 ? 14.534 -0.258 58.278 1.00 120.20 9 THR D CA 1
ATOM 4288 C C . THR F 2 10 ? 15.910 -0.735 57.797 1.00 119.03 9 THR D C 1
ATOM 4289 O O . THR F 2 10 ? 16.666 -1.322 58.572 1.00 118.68 9 THR D O 1
ATOM 4293 N N . ALA F 2 11 ? 16.236 -0.505 56.530 1.00 107.45 10 ALA D N 1
ATOM 4294 C CA . ALA F 2 11 ? 17.535 -0.932 56.014 1.00 107.97 10 ALA D CA 1
ATOM 4295 C C . ALA F 2 11 ? 18.648 -0.171 56.739 1.00 108.46 10 ALA D C 1
ATOM 4296 O O . ALA F 2 11 ? 19.663 -0.755 57.132 1.00 109.04 10 ALA D O 1
ATOM 4298 N N . THR F 2 12 ? 18.451 1.133 56.912 1.00 127.00 11 THR D N 1
ATOM 4299 C CA . THR F 2 12 ? 19.426 1.964 57.611 1.00 127.53 11 THR D CA 1
ATOM 4300 C C . THR F 2 12 ? 19.624 1.312 58.973 1.00 127.30 11 THR D C 1
ATOM 4301 O O . THR F 2 12 ? 20.746 1.065 59.413 1.00 126.83 11 THR D O 1
ATOM 4305 N N . ARG F 2 13 ? 18.501 1.036 59.623 1.00 116.18 12 ARG D N 1
ATOM 4306 C CA . ARG F 2 13 ? 18.475 0.394 60.923 1.00 115.84 12 ARG D CA 1
ATOM 4307 C C . ARG F 2 13 ? 19.498 -0.729 60.961 1.00 115.00 12 ARG D C 1
ATOM 4308 O O . ARG F 2 13 ? 20.596 -0.562 61.484 1.00 114.83 12 ARG D O 1
ATOM 4316 N N . ASP F 2 14 ? 19.118 -1.871 60.391 1.00 101.24 13 ASP D N 1
ATOM 4317 C CA . ASP F 2 14 ? 19.965 -3.060 60.349 1.00 100.90 13 ASP D CA 1
ATOM 4318 C C . ASP F 2 14 ? 21.464 -2.810 60.246 1.00 100.70 13 ASP D C 1
ATOM 4319 O O . ASP F 2 14 ? 22.252 -3.558 60.821 1.00 100.45 13 ASP D O 1
ATOM 4324 N N . GLN F 2 15 ? 21.866 -1.765 59.530 1.00 121.42 14 GLN D N 1
ATOM 4325 C CA . GLN F 2 15 ? 23.290 -1.485 59.374 1.00 120.28 14 GLN D CA 1
ATOM 4326 C C . GLN F 2 15 ? 23.944 -0.718 60.526 1.00 119.59 14 GLN D C 1
ATOM 4327 O O . GLN F 2 15 ? 24.901 -1.206 61.129 1.00 117.95 14 GLN D O 1
ATOM 4333 N N . LEU F 2 16 ? 23.442 0.481 60.820 1.00 111.89 15 LEU D N 1
ATOM 4334 C CA . LEU F 2 16 ? 23.992 1.300 61.902 1.00 111.79 15 LEU D CA 1
ATOM 4335 C C . LEU F 2 16 ? 24.020 0.544 63.223 1.00 111.62 15 LEU D C 1
ATOM 4336 O O . LEU F 2 16 ? 24.836 0.824 64.102 1.00 112.09 15 LEU D O 1
ATOM 4341 N N . THR F 2 17 ? 23.113 -0.413 63.356 1.00 92.41 16 THR D N 1
ATOM 4342 C CA . THR F 2 17 ? 23.040 -1.230 64.547 1.00 92.74 16 THR D CA 1
ATOM 4343 C C . THR F 2 17 ? 24.201 -2.214 64.544 1.00 94.00 16 THR D C 1
ATOM 4344 O O . THR F 2 17 ? 24.884 -2.366 65.555 1.00 95.57 16 THR D O 1
ATOM 4348 N N . LYS F 2 18 ? 24.431 -2.868 63.408 1.00 100.94 17 LYS D N 1
ATOM 4349 C CA . LYS F 2 18 ? 25.522 -3.834 63.290 1.00 102.48 17 LYS D CA 1
ATOM 4350 C C . LYS F 2 18 ? 26.873 -3.169 63.536 1.00 102.18 17 LYS D C 1
ATOM 4351 O O . LYS F 2 18 ? 27.845 -3.836 63.887 1.00 102.87 17 LYS D O 1
ATOM 4357 N N . GLU F 2 19 ? 26.929 -1.852 63.349 1.00 137.05 18 GLU D N 1
ATOM 4358 C CA . GLU F 2 19 ? 28.161 -1.090 63.555 1.00 137.03 18 GLU D CA 1
ATOM 4359 C C . GLU F 2 19 ? 28.391 -0.768 65.034 1.00 135.64 18 GLU D C 1
ATOM 4360 O O . GLU F 2 19 ? 29.503 -0.925 65.545 1.00 135.96 18 GLU D O 1
ATOM 4366 N N . ALA F 2 20 ? 27.339 -0.319 65.716 1.00 95.76 19 ALA D N 1
ATOM 4367 C CA . ALA F 2 20 ? 27.428 -0.010 67.138 1.00 92.05 19 ALA D CA 1
ATOM 4368 C C . ALA F 2 20 ? 27.872 -1.278 67.839 1.00 89.94 19 ALA D C 1
ATOM 4369 O O . ALA F 2 20 ? 28.781 -1.258 68.660 1.00 89.75 19 ALA D O 1
ATOM 4371 N N . PHE F 2 21 ? 27.214 -2.380 67.496 1.00 75.43 20 PHE D N 1
ATOM 4372 C CA . PHE F 2 21 ? 27.510 -3.694 68.054 1.00 74.04 20 PHE D CA 1
ATOM 4373 C C . PHE F 2 21 ? 28.959 -4.122 67.858 1.00 74.67 20 PHE D C 1
ATOM 4374 O O . PHE F 2 21 ? 29.461 -4.968 68.594 1.00 74.27 20 PHE D O 1
ATOM 4382 N N . GLN F 2 22 ? 29.636 -3.555 66.865 1.00 93.85 21 GLN D N 1
ATOM 4383 C CA . GLN F 2 22 ? 31.024 -3.929 66.627 1.00 95.76 21 GLN D CA 1
ATOM 4384 C C . GLN F 2 22 ? 31.929 -3.260 67.651 1.00 95.57 21 GLN D C 1
ATOM 4385 O O . GLN F 2 22 ? 33.140 -3.495 67.678 1.00 96.45 21 GLN D O 1
ATOM 4391 N N . ASN F 2 23 ? 31.318 -2.435 68.496 1.00 107.89 22 ASN D N 1
ATOM 4392 C CA . ASN F 2 23 ? 32.020 -1.696 69.541 1.00 107.58 22 ASN D CA 1
ATOM 4393 C C . ASN F 2 23 ? 31.527 -2.162 70.914 1.00 106.87 22 ASN D C 1
ATOM 4394 O O . ASN F 2 23 ? 30.418 -1.829 71.332 1.00 106.74 22 ASN D O 1
ATOM 4399 N N . PRO F 2 24 ? 32.357 -2.924 71.641 1.00 93.96 23 PRO D N 1
ATOM 4400 C CA . PRO F 2 24 ? 32.012 -3.446 72.969 1.00 93.15 23 PRO D CA 1
ATOM 4401 C C . PRO F 2 24 ? 31.492 -2.429 73.986 1.00 91.89 23 PRO D C 1
ATOM 4402 O O . PRO F 2 24 ? 30.843 -2.803 74.961 1.00 91.63 23 PRO D O 1
ATOM 4406 N N . ASP F 2 25 ? 31.770 -1.149 73.758 1.00 96.87 24 ASP D N 1
ATOM 4407 C CA . ASP F 2 25 ? 31.342 -0.099 74.678 1.00 96.62 24 ASP D CA 1
ATOM 4408 C C . ASP F 2 25 ? 29.931 0.414 74.441 1.00 96.69 24 ASP D C 1
ATOM 4409 O O . ASP F 2 25 ? 29.348 1.056 75.312 1.00 97.83 24 ASP D O 1
ATOM 4414 N N . ASN F 2 26 ? 29.383 0.146 73.264 1.00 106.92 25 ASN D N 1
ATOM 4415 C CA . ASN F 2 26 ? 28.034 0.599 72.953 1.00 107.05 25 ASN D CA 1
ATOM 4416 C C . ASN F 2 26 ? 27.009 -0.386 73.506 1.00 106.21 25 ASN D C 1
ATOM 4417 O O . ASN F 2 26 ? 25.858 -0.034 73.785 1.00 105.47 25 ASN D O 1
ATOM 4422 N N . GLN F 2 27 ? 27.447 -1.626 73.671 1.00 98.39 26 GLN D N 1
ATOM 4423 C CA . GLN F 2 27 ? 26.587 -2.680 74.173 1.00 98.67 26 GLN D CA 1
ATOM 4424 C C . GLN F 2 27 ? 26.406 -2.541 75.686 1.00 99.07 26 GLN D C 1
ATOM 4425 O O . GLN F 2 27 ? 27.074 -1.734 76.337 1.00 100.41 26 GLN D O 1
ATOM 4431 N N . LYS F 2 28 ? 25.479 -3.316 76.235 1.00 101.66 27 LYS D N 1
ATOM 4432 C CA . LYS F 2 28 ? 25.235 -3.313 77.668 1.00 99.39 27 LYS D CA 1
ATOM 4433 C C . LYS F 2 28 ? 25.740 -4.647 78.185 1.00 100.12 27 LYS D C 1
ATOM 4434 O O . LYS F 2 28 ? 25.884 -5.612 77.426 1.00 99.64 27 LYS D O 1
ATOM 4440 N N . VAL F 2 29 ? 26.004 -4.706 79.480 1.00 84.46 28 VAL D N 1
ATOM 4441 C CA . VAL F 2 29 ? 26.496 -5.928 80.078 1.00 83.10 28 VAL D CA 1
ATOM 4442 C C . VAL F 2 29 ? 25.555 -6.387 81.175 1.00 82.76 28 VAL D C 1
ATOM 4443 O O . VAL F 2 29 ? 24.937 -5.568 81.852 1.00 81.60 28 VAL D O 1
ATOM 4447 N N . ASN F 2 30 ? 25.422 -7.700 81.316 1.00 88.67 29 ASN D N 1
ATOM 4448 C CA . ASN F 2 30 ? 24.587 -8.277 82.358 1.00 90.94 29 ASN D CA 1
ATOM 4449 C C . ASN F 2 30 ? 25.537 -8.978 83.330 1.00 92.44 29 ASN D C 1
ATOM 4450 O O . ASN F 2 30 ? 26.753 -8.972 83.127 1.00 94.41 29 ASN D O 1
ATOM 4455 N N . ILE F 2 31 ? 24.991 -9.577 84.383 1.00 82.67 30 ILE D N 1
ATOM 4456 C CA . ILE F 2 31 ? 25.809 -10.265 85.379 1.00 80.70 30 ILE D CA 1
ATOM 4457 C C . ILE F 2 31 ? 25.383 -11.711 85.601 1.00 78.85 30 ILE D C 1
ATOM 4458 O O . ILE F 2 31 ? 24.214 -11.990 85.857 1.00 77.34 30 ILE D O 1
ATOM 4463 N N . ASP F 2 32 ? 26.334 -12.632 85.510 1.00 75.20 31 ASP D N 1
ATOM 4464 C CA . ASP F 2 32 ? 26.026 -14.038 85.735 1.00 77.97 31 ASP D CA 1
ATOM 4465 C C . ASP F 2 32 ? 25.916 -14.272 87.246 1.00 77.98 31 ASP D C 1
ATOM 4466 O O . ASP F 2 32 ? 26.319 -13.421 88.045 1.00 77.70 31 ASP D O 1
ATOM 4471 N N . GLU F 2 33 ? 25.361 -15.413 87.640 1.00 91.91 32 GLU D N 1
ATOM 4472 C CA . GLU F 2 33 ? 25.194 -15.708 89.057 1.00 92.61 32 GLU D CA 1
ATOM 4473 C C . GLU F 2 33 ? 26.486 -15.589 89.869 1.00 91.89 32 GLU D C 1
ATOM 4474 O O . GLU F 2 33 ? 26.442 -15.428 91.086 1.00 93.00 32 GLU D O 1
ATOM 4480 N N . LEU F 2 34 ? 27.635 -15.650 89.204 1.00 80.82 33 LEU D N 1
ATOM 4481 C CA . LEU F 2 34 ? 28.906 -15.528 89.911 1.00 77.11 33 LEU D CA 1
ATOM 4482 C C . LEU F 2 34 ? 29.401 -14.093 90.013 1.00 74.99 33 LEU D C 1
ATOM 4483 O O . LEU F 2 34 ? 30.578 -13.864 90.276 1.00 73.80 33 LEU D O 1
ATOM 4488 N N . GLY F 2 35 ? 28.513 -13.128 89.801 1.00 72.01 34 GLY D N 1
ATOM 4489 C CA . GLY F 2 35 ? 28.916 -11.736 89.891 1.00 73.01 34 GLY D CA 1
ATOM 4490 C C . GLY F 2 35 ? 29.760 -11.224 88.730 1.00 73.78 34 GLY D C 1
ATOM 4491 O O . GLY F 2 35 ? 30.184 -10.061 88.737 1.00 73.93 34 GLY D O 1
ATOM 4492 N N . ASN F 2 36 ? 30.019 -12.081 87.741 1.00 93.10 35 ASN D N 1
ATOM 4493 C CA . ASN F 2 36 ? 30.799 -11.682 86.568 1.00 93.49 35 ASN D CA 1
ATOM 4494 C C . ASN F 2 36 ? 29.903 -11.027 85.530 1.00 95.31 35 ASN D C 1
ATOM 4495 O O . ASN F 2 36 ? 28.700 -11.289 85.472 1.00 97.00 35 ASN D O 1
ATOM 4500 N N . ALA F 2 37 ? 30.501 -10.184 84.699 1.00 69.12 36 ALA D N 1
ATOM 4501 C CA . ALA F 2 37 ? 29.757 -9.472 83.675 1.00 69.11 36 ALA D CA 1
ATOM 4502 C C . ALA F 2 37 ? 29.823 -10.156 82.316 1.00 68.91 36 ALA D C 1
ATOM 4503 O O . ALA F 2 37 ? 30.902 -10.530 81.859 1.00 68.79 36 ALA D O 1
ATOM 4505 N N . ILE F 2 38 ? 28.665 -10.326 81.678 1.00 82.64 37 ILE D N 1
ATOM 4506 C CA . ILE F 2 38 ? 28.602 -10.941 80.351 1.00 82.74 37 ILE D CA 1
ATOM 4507 C C . ILE F 2 38 ? 27.705 -10.111 79.424 1.00 82.02 37 ILE D C 1
ATOM 4508 O O . ILE F 2 38 ? 26.952 -9.246 79.878 1.00 80.37 37 ILE D O 1
ATOM 4513 N N . PRO F 2 39 ? 27.791 -10.362 78.107 1.00 78.40 38 PRO D N 1
ATOM 4514 C CA . PRO F 2 39 ? 27.018 -9.667 77.072 1.00 78.67 38 PRO D CA 1
ATOM 4515 C C . PRO F 2 39 ? 25.510 -9.653 77.294 1.00 80.13 38 PRO D C 1
ATOM 4516 O O . PRO F 2 39 ? 24.903 -10.682 77.592 1.00 80.74 38 PRO D O 1
ATOM 4520 N N . SER F 2 40 ? 24.912 -8.480 77.134 1.00 67.10 39 SER D N 1
ATOM 4521 C CA . SER F 2 40 ? 23.478 -8.332 77.320 1.00 67.38 39 SER D CA 1
ATOM 4522 C C . SER F 2 40 ? 22.749 -8.454 75.991 1.00 70.41 39 SER D C 1
ATOM 4523 O O . SER F 2 40 ? 21.560 -8.788 75.951 1.00 71.27 39 SER D O 1
ATOM 4526 N N . GLY F 2 41 ? 23.469 -8.168 74.908 1.00 97.44 40 GLY D N 1
ATOM 4527 C CA . GLY F 2 41 ? 22.883 -8.232 73.581 1.00 96.33 40 GLY D CA 1
ATOM 4528 C C . GLY F 2 41 ? 22.044 -6.996 73.326 1.00 95.67 40 GLY D C 1
ATOM 4529 O O . GLY F 2 41 ? 21.467 -6.825 72.251 1.00 97.08 40 GLY D O 1
ATOM 4530 N N . VAL F 2 42 ? 21.990 -6.131 74.333 1.00 75.35 41 VAL D N 1
ATOM 4531 C CA . VAL F 2 42 ? 21.227 -4.893 74.276 1.00 73.69 41 VAL D CA 1
ATOM 4532 C C . VAL F 2 42 ? 22.172 -3.697 74.205 1.00 75.04 41 VAL D C 1
ATOM 4533 O O . VAL F 2 42 ? 23.275 -3.739 74.744 1.00 75.61 41 VAL D O 1
ATOM 4537 N N . LEU F 2 43 ? 21.730 -2.633 73.541 1.00 70.40 42 LEU D N 1
ATOM 4538 C CA . LEU F 2 43 ? 22.532 -1.422 73.385 1.00 70.11 42 LEU D CA 1
ATOM 4539 C C . LEU F 2 43 ? 22.063 -0.345 74.358 1.00 69.09 42 LEU D C 1
ATOM 4540 O O . LEU F 2 43 ? 20.943 -0.409 74.871 1.00 67.24 42 LEU D O 1
ATOM 4545 N N . LYS F 2 44 ? 22.919 0.641 74.615 1.00 94.53 43 LYS D N 1
ATOM 4546 C CA . LYS F 2 44 ? 22.559 1.719 75.532 1.00 97.74 43 LYS D CA 1
ATOM 4547 C C . LYS F 2 44 ? 21.350 2.488 74.987 1.00 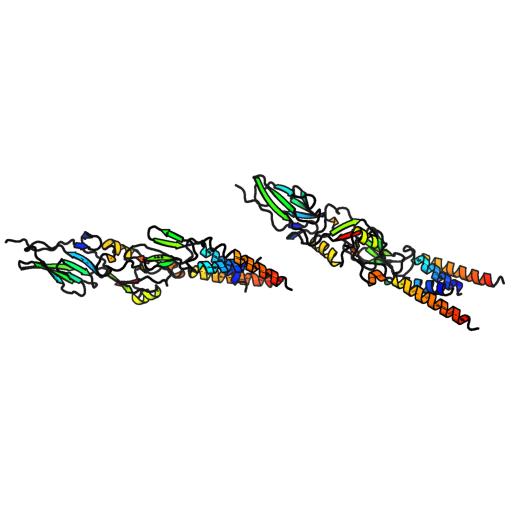98.44 43 LYS D C 1
ATOM 4548 O O . LYS F 2 44 ? 21.242 2.710 73.784 1.00 99.09 43 LYS D O 1
ATOM 4554 N N . ASP F 2 45 ? 20.442 2.880 75.877 1.00 77.92 44 ASP D N 1
ATOM 4555 C CA . ASP F 2 45 ? 19.245 3.629 75.496 1.00 82.07 44 ASP D CA 1
ATOM 4556 C C . ASP F 2 45 ? 19.605 4.745 74.521 1.00 83.11 44 ASP D C 1
ATOM 4557 O O . ASP F 2 45 ? 19.230 4.713 73.354 1.00 84.05 44 ASP D O 1
ATOM 4562 N N . ASP F 2 46 ? 20.343 5.728 75.021 1.00 112.57 45 ASP D N 1
ATOM 4563 C CA . ASP F 2 46 ? 20.775 6.880 74.238 1.00 114.43 45 ASP D CA 1
ATOM 4564 C C . ASP F 2 46 ? 21.368 6.566 72.858 1.00 114.73 45 ASP D C 1
ATOM 4565 O O . ASP F 2 46 ? 21.073 7.264 71.884 1.00 114.94 45 ASP D O 1
ATOM 4570 N N . VAL F 2 47 ? 22.205 5.530 72.774 1.00 103.61 46 VAL D N 1
ATOM 4571 C CA . VAL F 2 47 ? 22.839 5.159 71.504 1.00 104.18 46 VAL D CA 1
ATOM 4572 C C . VAL F 2 47 ? 21.831 4.600 70.505 1.00 104.43 46 VAL D C 1
ATOM 4573 O O . VAL F 2 47 ? 22.014 4.709 69.294 1.00 104.40 46 VAL D O 1
ATOM 4577 N N . VAL F 2 48 ? 20.773 3.989 71.021 1.00 90.29 47 VAL D N 1
ATOM 4578 C CA . VAL F 2 48 ? 19.739 3.442 70.165 1.00 89.88 47 VAL D CA 1
ATOM 4579 C C . VAL F 2 48 ? 18.787 4.562 69.787 1.00 91.54 47 VAL D C 1
ATOM 4580 O O . VAL F 2 48 ? 18.373 4.654 68.637 1.00 92.19 47 VAL D O 1
ATOM 4584 N N . ALA F 2 49 ? 18.452 5.416 70.752 1.00 116.24 48 ALA D N 1
ATOM 4585 C CA . ALA F 2 49 ? 17.549 6.541 70.505 1.00 118.59 48 ALA D CA 1
ATOM 4586 C C . ALA F 2 49 ? 18.128 7.432 69.411 1.00 120.17 48 ALA D C 1
ATOM 4587 O O . ALA F 2 49 ? 17.395 8.124 68.702 1.00 121.36 48 ALA D O 1
ATOM 4589 N N . ASN F 2 50 ? 19.451 7.410 69.285 1.00 133.35 49 ASN D N 1
ATOM 4590 C CA . ASN F 2 50 ? 20.134 8.193 68.265 1.00 134.39 49 ASN D CA 1
ATOM 4591 C C . ASN F 2 50 ? 19.989 7.479 66.920 1.00 135.82 49 ASN D C 1
ATOM 4592 O O . ASN F 2 50 ? 19.549 8.069 65.931 1.00 136.39 49 ASN D O 1
ATOM 4597 N N . ILE F 2 51 ? 20.365 6.203 66.895 1.00 125.91 50 ILE D N 1
ATOM 4598 C CA . ILE F 2 51 ? 20.274 5.394 65.686 1.00 125.01 50 ILE D CA 1
ATOM 4599 C C . ILE F 2 51 ? 18.819 5.261 65.254 1.00 125.11 50 ILE D C 1
ATOM 4600 O O . ILE F 2 51 ? 18.519 5.176 64.065 1.00 125.40 50 ILE D O 1
ATOM 4605 N N . GLU F 2 52 ? 17.918 5.248 66.230 1.00 118.78 51 GLU D N 1
ATOM 4606 C CA . GLU F 2 52 ? 16.494 5.117 65.954 1.00 118.28 51 GLU D CA 1
ATOM 4607 C C . GLU F 2 52 ? 15.935 6.362 65.293 1.00 118.27 51 GLU D C 1
ATOM 4608 O O . GLU F 2 52 ? 14.899 6.301 64.637 1.00 119.03 51 GLU D O 1
ATOM 4614 N N . GLU F 2 53 ? 16.607 7.495 65.468 1.00 107.01 52 GLU D N 1
ATOM 4615 C CA . GLU F 2 53 ? 16.129 8.716 64.843 1.00 107.99 52 GLU D CA 1
ATOM 4616 C C . GLU F 2 53 ? 16.850 8.955 63.518 1.00 108.22 52 GLU D C 1
ATOM 4617 O O . GLU F 2 53 ? 16.299 9.570 62.604 1.00 108.21 52 GLU D O 1
ATOM 4623 N N . GLN F 2 54 ? 18.080 8.462 63.408 1.00 113.08 53 GLN D N 1
ATOM 4624 C CA . GLN F 2 54 ? 18.828 8.620 62.168 1.00 113.04 53 GLN D CA 1
ATOM 4625 C C . GLN F 2 54 ? 18.128 7.825 61.078 1.00 113.79 53 GLN D C 1
ATOM 4626 O O . GLN F 2 54 ? 17.790 8.361 60.023 1.00 113.96 53 GLN D O 1
ATOM 4632 N N . ALA F 2 55 ? 17.912 6.541 61.348 1.00 110.27 54 ALA D N 1
ATOM 4633 C CA . ALA F 2 55 ? 17.254 5.650 60.402 1.00 110.28 54 ALA D CA 1
ATOM 4634 C C . ALA F 2 55 ? 15.968 6.263 59.865 1.00 110.50 54 ALA D C 1
ATOM 4635 O O . ALA F 2 55 ? 15.490 5.864 58.806 1.00 110.28 54 ALA D O 1
ATOM 4637 N N . LYS F 2 56 ? 15.409 7.230 60.592 1.00 137.56 55 LYS D N 1
ATOM 4638 C CA . LYS F 2 56 ? 14.181 7.888 60.154 1.00 138.68 55 LYS D CA 1
ATOM 4639 C C . LYS F 2 56 ? 14.483 9.174 59.386 1.00 139.21 55 LYS D C 1
ATOM 4640 O O . LYS F 2 56 ? 13.852 9.460 58.368 1.00 140.09 55 LYS D O 1
ATOM 4646 N N . ALA F 2 57 ? 15.445 9.948 59.875 1.00 110.51 56 ALA D N 1
ATOM 4647 C CA . ALA F 2 57 ? 15.812 11.196 59.218 1.00 110.91 56 ALA D CA 1
ATOM 4648 C C . ALA F 2 57 ? 16.153 10.941 57.749 1.00 110.93 56 ALA D C 1
ATOM 4649 O O . ALA F 2 57 ? 15.491 11.465 56.850 1.00 111.96 56 ALA D O 1
ATOM 4651 N N . ALA F 2 58 ? 17.174 10.123 57.509 1.00 127.66 57 ALA D N 1
ATOM 4652 C CA . ALA F 2 58 ? 17.605 9.807 56.149 1.00 128.01 57 ALA D CA 1
ATOM 4653 C C . ALA F 2 58 ? 16.663 8.834 55.437 1.00 128.24 57 ALA D C 1
ATOM 4654 O O . ALA F 2 58 ? 16.580 8.830 54.207 1.00 127.87 57 ALA D O 1
ATOM 4656 N N . GLY F 2 59 ? 15.965 8.006 56.211 1.00 130.66 58 GLY D N 1
ATOM 4657 C CA . GLY F 2 59 ? 15.029 7.059 55.630 1.00 130.83 58 GLY D CA 1
ATOM 4658 C C . GLY F 2 59 ? 13.897 7.825 54.974 1.00 131.75 58 GLY D C 1
ATOM 4659 O O . GLY F 2 59 ? 13.195 7.305 54.108 1.00 132.22 58 GLY D O 1
ATOM 4660 N N . GLU F 2 60 ? 13.720 9.069 55.408 1.00 119.98 59 GLU D N 1
ATOM 4661 C CA . GLU F 2 60 ? 12.697 9.943 54.857 1.00 119.92 59 GLU D CA 1
ATOM 4662 C C . GLU F 2 60 ? 13.384 10.958 53.954 1.00 120.90 59 GLU D C 1
ATOM 4663 O O . GLU F 2 60 ? 12.779 11.480 53.018 1.00 121.69 59 GLU D O 1
ATOM 4669 N N . GLU F 2 61 ? 14.655 11.232 54.235 1.00 110.43 60 GLU D N 1
ATOM 4670 C CA . GLU F 2 61 ? 15.420 12.177 53.429 1.00 111.73 60 GLU D CA 1
ATOM 4671 C C . GLU F 2 61 ? 15.616 11.583 52.034 1.00 111.58 60 GLU D C 1
ATOM 4672 O O . GLU F 2 61 ? 15.944 12.296 51.083 1.00 111.43 60 GLU D O 1
ATOM 4678 N N . ALA F 2 62 ? 15.403 10.272 51.923 1.00 126.86 61 ALA D N 1
ATOM 4679 C CA . ALA F 2 62 ? 15.525 9.558 50.651 1.00 126.60 61 ALA D CA 1
ATOM 4680 C C . ALA F 2 62 ? 14.202 9.678 49.900 1.00 126.20 61 ALA D C 1
ATOM 4681 O O . ALA F 2 62 ? 14.160 9.651 48.669 1.00 126.72 61 ALA D O 1
ATOM 4683 N N . LYS F 2 63 ? 13.124 9.806 50.667 1.00 95.21 62 LYS D N 1
ATOM 4684 C CA . LYS F 2 63 ? 11.783 9.954 50.123 1.00 93.77 62 LYS D CA 1
ATOM 4685 C C . LYS F 2 63 ? 11.733 11.225 49.302 1.00 93.72 62 LYS D C 1
ATOM 4686 O O . LYS F 2 63 ? 11.331 11.208 48.147 1.00 93.67 62 LYS D O 1
ATOM 4692 N N . GLN F 2 64 ? 12.154 12.327 49.910 1.00 107.01 63 GLN D N 1
ATOM 4693 C CA . GLN F 2 64 ? 12.147 13.622 49.247 1.00 107.30 63 GLN D CA 1
ATOM 4694 C C . GLN F 2 64 ? 13.025 13.685 48.002 1.00 106.89 63 GLN D C 1
ATOM 4695 O O . GLN F 2 64 ? 12.795 14.508 47.115 1.00 106.79 63 GLN D O 1
ATOM 4701 N N . GLN F 2 65 ? 14.035 12.826 47.932 1.00 113.38 64 GLN D N 1
ATOM 4702 C CA . GLN F 2 65 ? 14.894 12.804 46.759 1.00 113.07 64 GLN D CA 1
ATOM 4703 C C . GLN F 2 65 ? 14.185 11.957 45.714 1.00 111.88 64 GLN D C 1
ATOM 4704 O O . GLN F 2 65 ? 14.381 12.135 44.513 1.00 111.55 64 GLN D O 1
ATOM 4710 N N . ALA F 2 66 ? 13.349 11.039 46.184 1.00 137.83 65 ALA D N 1
ATOM 4711 C CA . ALA F 2 66 ? 12.592 10.176 45.291 1.00 137.13 65 ALA D CA 1
ATOM 4712 C C . ALA F 2 66 ? 11.448 10.970 44.667 1.00 137.06 65 ALA D C 1
ATOM 4713 O O . ALA F 2 66 ? 11.186 10.846 43.469 1.00 137.26 65 ALA D O 1
ATOM 4715 N N . ILE F 2 67 ? 10.768 11.789 45.472 1.00 98.86 66 ILE D N 1
ATOM 4716 C CA . ILE F 2 67 ? 9.670 12.588 44.942 1.00 97.61 66 ILE D CA 1
ATOM 4717 C C . ILE F 2 67 ? 10.277 13.684 44.077 1.00 96.37 66 ILE D C 1
ATOM 4718 O O . ILE F 2 67 ? 9.572 14.510 43.499 1.00 96.35 66 ILE D O 1
ATOM 4723 N N . GLU F 2 68 ? 11.603 13.686 43.996 1.00 80.59 67 GLU D N 1
ATOM 4724 C CA . GLU F 2 68 ? 12.294 14.655 43.164 1.00 79.98 67 GLU D CA 1
ATOM 4725 C C . GLU F 2 68 ? 12.462 14.041 41.772 1.00 78.62 67 GLU D C 1
ATOM 4726 O O . GLU F 2 68 ? 13.553 13.597 41.387 1.00 77.73 67 GLU D O 1
ATOM 4732 N N . ASN F 2 69 ? 11.344 13.996 41.050 1.00 119.22 68 ASN D N 1
ATOM 4733 C CA . ASN F 2 69 ? 11.280 13.479 39.689 1.00 116.81 68 ASN D CA 1
ATOM 4734 C C . ASN F 2 69 ? 10.355 14.386 38.858 1.00 116.42 68 ASN D C 1
ATOM 4735 O O . ASN F 2 69 ? 10.705 14.685 37.691 1.00 90.71 68 ASN D O 1
#

Nearest PDB structures (foldseek):
  3ncx-assembly2_B  TM=9.963E-01  e=1.148E-35  Escherichia coli O157:H7 str. TW14359
  2zwk-assembly2_E-5  TM=9.936E-01  e=3.646E-34  Escherichia coli O157:H7 str. EDL933
  1f02-assembly1_I  TM=9.639E-01  e=6.971E-24  Escherichia coli
  1e5u-assembly1_I  TM=7.074E-01  e=6.943E-19  Escherichia coli
  9hcj-assembly1_10  TM=6.636E-01  e=9.812E-04  Dictyostelium discoideum

Solvent-accessible surface area: 32225 Å² total; per-residue (Å²): 230,101,106,128,4,120,25,47,83,100,0,46,3,51,8,44,136,74,108,19,117,32,24,97,31,2,1,21,50,0,9,0,75,6,123,14,51,20,11,49,51,86,62,63,26,104,18,103,62,97,82,22,0,60,21,61,84,72,0,56,0,19,0,39,14,66,15,62,12,30,1,39,0,35,8,47,39,187,50,75,42,60,31,73,1,166,48,8,72,37,1,0,73,32,50,133,78,14,98,13,69,65,0,38,72,58,4,156,95,92,5,1,69,75,74,74,25,0,21,55,2,54,98,28,0,10,16,1,35,122,1,66,113,4,68,109,58,116,14,0,4,0,0,8,60,41,82,69,74,28,105,135,10,8,5,0,25,1,6,1,4,12,61,70,11,62,22,94,16,0,12,27,82,1,68,33,0,41,0,0,14,25,82,95,90,51,39,70,35,26,69,9,72,31,17,34,77,14,5,94,64,42,99,33,7,84,44,86,118,49,165,110,29,2,11,76,3,30,6,80,10,92,95,114,26,72,59,95,8,52,103,82,0,96,62,24,8,99,110,31,121,90,112,66,110,129,157,112,54,45,66,34,26,64,8,76,38,14,45,66,8,4,86,67,50,103,34,5,14,17,26,2,29,128,100,2,16,2,63,9,11,5,67,10,48,67,64,33,66,57,72,10,53,111,85,0,95,63,28,8,101,109,35,112,115,93,74,107,126,194,143,177,98,107,126,5,113,28,48,101,109,0,49,6,45,8,45,125,80,117,16,128,29,20,76,33,1,2,11,58,0,11,0,99,6,96,5,48,20,8,57,47,90,47,67,36,138,9,89,67,91,81,24,0,55,25,60,90,77,0,59,0,17,0,39,18,76,10,67,5,36,0,63,0,46,5,39,39,180,49,77,37,60,27,87,0,149,40,13,76,45,2,0,95,35,50,156,71,12,103,13,78,75,0,39,76,75,4,155,90,94,2,0,62,78,71,74,29,0,15,65,4,60,102,29,0,9,20,1,28,119,0,73,111,10,64,109,50,112,10,0,1,0,1,6,82,36,78,86,58,31,100,146,6,7,3,0,23,0,4,0,3,16,54,70,8,66,19,98,16,0,18,25,81,1,78,33,1,45,0,1,21,25,95,90,92,57,32,50,41,30,63,2,69,57,14,48,82,10,8,95,70,54,110,34,8,83,54,91,127,41,176,80,31,2,16,73,1,36,2,70,8,88,100,121,29,69,60,100,11,75,106,92,0,122,59,33,12,109,120,41,129,96,96,66,104,105,159,136,71,44,72,42,40,53,2,83,42,15,56,90,12,0,122,66,55,107,38,6,15,15,28,4,36,133,108,2,14,2,43,10,11,0,68,17,46,74,58,33,54,62,67,20,71,111,81,0,123,65,52,8,74,96,46,111,87,120,65,110,130,176

Radius of gyration: 51.78 Å; Cα contacts (8 Å, |Δi|>4): 1326; chains: 6; bounding box: 74×41×190 Å

GO terms:
  G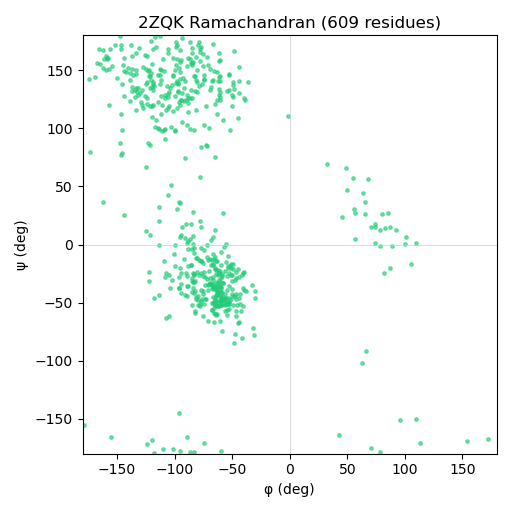O:0009279 cell outer membrane (C, IDA)
  GO:0009986 cell surface (C, IDA)

Secondary structure (DSSP, 8-state):
-----EE-SSEEETTT--EES--SSEETT-EEE--EESTTS-EEEEES-TTTEEE-TTSEEEE-SSS-EEEEEEETTS-EEEEEE---S-EEEEEEE--HHHHHHHHTT-S-SSTHHHHHHHHHH--GGGSTTTTT-S--EEEE---HHHHHHTEEEEEETTTEEEEEEEETT-SS-EEEEE-/---PPPEE-SSEEETTT--EESPPSB--TTB-EE--EESTTS-EEEEES-TTTEEE-TT-BEEE-SSS-EEEEEEETTS-EEEEEEPPPSB--EEEEE--HHHHHHHTTT-S-SSSHHHHHHHHHT--GGGSTTSTT-S--EEEE---HHHHHTTEEEEEETTTEEEEEEEETT-SS-EEEE--/-HHHHHHHHHHHHHHHHSTTTEEEEE-TT--EEEEEEE-HHHHHHHHHHHHHHHHHHHHHHH--/--HHHHHHHHHHHHTTSTTTEEEEE-TTS-EEEEEEE-HHHHHHHHHHHHHHHHHTHHHHS--/-HHHHHHHHHHHHHHHTSGGGEEEEE-TTS-EEEEEEE-HHHHHHHHHHHHHHHHHHHHHHH--/-HHHHHHHHHHHHHHHSTTTEEEEE-TTS-EEEEEEE-HHHHHHHHHHHHHHHHHHHHHHT--

Foldseek 3Di:
DKFAKDKDQWKQFQQPRDTGHDDQEEEQFGKIFIDIDMAPPQKAKAKPDVCQWGADRRGMMTGNDFAKTWMWMAHPVGHIDIDIDGGHPKYKDWDAWDQQVVLCVVQVNQFAADLCSLVVNCVNHNQPLSGDVNVPPPWAKEFHDADVVCVVVQHGKIAISHPGPIGGPHHSPDTRYTSMGMD/DCQLVVQLVVQVVVLVVPVVQFQFDQDDVRDTHTPPDGDPVSNVVSNVVSVVRVVVVVVVVVVD/DVLVVQLVVLVVVLVVDVVQFDWDADPVRDTDGDPDGDDVSNVVSSVVSVVVVCVVPVVVVPD/DDKDAKDKDQWWQWLQPRDTGHQDQEEEAQTKIAIHMDIAPPQKAKDKPCVCQWDAGRRRIIGGHDFAKIWMWIAHPRGHIDIDIDHGHPKYKDWAAKDQQVRLCVVLVVQAAQALVSLVVHCVNHNAVLSRVVNVPPPWEKEFHPADPVCVVLQHTWIAISHPGPTDGGHHSGDTDYIRMHMD/DVQLVVQLVVLVVVQVVDVVFFDFDQDPVGDTHTPVDGPPVVNCVRNVVSVVRVVVVVVVVVVD/DQLVVLLVPLVVVLVVDPVQFDWDADPVRDIHGPVHGDPVSVVVSNVVSVVVVVVVVVVVVVD